Protein AF-A0A117MD04-F1 (afdb_monomer)

Solvent-accessible surface area (backbone atoms only — not comparable to full-atom values): 20978 Å² total; per-residue (Å²): 139,82,87,79,84,82,81,80,81,77,78,75,79,76,69,37,74,54,78,88,66,48,45,46,31,35,36,87,42,51,59,38,27,29,74,58,96,89,37,59,38,35,52,52,47,54,48,49,37,50,14,32,47,70,74,74,40,83,71,62,50,84,67,50,41,77,36,61,62,70,59,36,51,55,44,19,67,70,40,84,28,20,30,29,39,78,36,74,80,43,86,90,47,52,89,59,33,42,76,25,55,69,74,47,53,47,40,33,22,32,37,30,52,50,92,69,69,71,78,58,89,49,56,75,48,51,71,76,39,49,26,26,29,36,58,93,35,73,49,38,56,48,42,46,73,60,67,40,56,72,92,56,44,47,75,40,82,50,61,68,60,48,53,51,28,47,74,72,61,77,26,56,31,38,40,42,45,49,69,35,53,52,53,51,38,44,75,73,69,46,68,63,86,52,43,40,78,51,40,79,77,46,76,48,45,23,22,38,37,27,12,71,49,38,35,69,69,49,42,49,48,43,26,51,21,42,56,53,33,60,44,64,45,94,58,45,44,18,58,46,55,49,47,46,62,74,72,43,80,76,37,61,35,94,72,60,69,54,68,67,59,34,52,51,52,33,53,50,53,45,52,42,20,43,70,40,27,76,60,42,39,54,49,27,41,67,37,41,74,91,35,14,39,89,93,45,59,63,44,33,34,36,30,27,35,86,77,36,28,27,63,21,17,20,80,49,41,91,51,42,74,38,73,44,63,88,19,20,33,78,89,67,48,41,47,57,49,52,46,48,54,42,26,75,73,65,36,46,53,75,46,67,48,58,44,69,37,75,80,52,64,46,49,24,39,30,38,30,42,39,38,50,40,59,24,57,82,72,47,56,33,36,34,29,21,33,29,48,34,59,79,131

Secondary structure (DSSP, 8-state):
-PPPP------PPPPB--GGG-EEEE-SBTTTBEEETTEEESHHHHHHHHHHHHHT----GGG-EE--HHHHHHHHHHSTTEEEEEEE--GGGGGG-EEE----EEEEEEEEEGGG----SSHHHHTTS-EEEETT-HHHHHHHHTT--GGGEEEES-HHHHHHHHHHTS-SEEEEEHHHHHHHHHHTT--GGGEEEEEEEEEEEEEEEE-TTB-HHHHHHHHHHHHHHTS--TTS--HHHHHHHHHSPPBPPSS---HHHHHHHHHHHHHHHHHHHHHHHHHHHHT-TTTEETTEEEEEEEEEETTSBEEEESS-GGGTT-B-TT---TTS--HHHHHHHHHHHHSEEEEEEEEE-TTTSSEEEEEEEEEEEE-TTS-EEEEEEEEEPPP-

pLDDT: mean 92.99, std 9.81, range [37.03, 98.81]

Foldseek 3Di:
DDDDDDDPPPPDDAFAEDLVLAQAEEEPFPQQWHDDPQFIHHLVVLLLQLLQVLVVHGDDRNRYHYDQPVVLLVCQQPPARYKYWQDWDDPVCPVSFDWADQSFKWWFFKKFFVVVVQADPALVSVLVWAEEEEPPDPQVVLSVVSVNDPVSYDYDNDVLVVLVCRVVVVTGIYGGIPQRSLLSCVVVVHDSVRMDGNDTSDMTTIIITHHPSHDPVVSVSSNVSSVQQCDQDPQGEGVSQLSLVVRDDADFDPDKDDPVVFVVLLVVLLVVQQVPVVVSQVVLLVLDPPQADPVCNQKHKWKAFLQQQTCHHSNCRVSHRDRLQNHAHSVSHSQSNVQSVCCVPPQKDKTWHWDQRPVGRHIFIKMKIWGWHQGNVRTIMIMIIIMGHHDD

Organism: NCBI:txid301375

Structure (mmCIF, N/CA/C/O backbone):
data_AF-A0A117MD04-F1
#
_entry.id   AF-A0A117MD04-F1
#
loop_
_atom_site.group_PDB
_atom_site.id
_atom_site.type_symbol
_atom_site.label_atom_id
_atom_site.label_alt_id
_atom_site.label_comp_id
_atom_site.label_asym_id
_atom_site.label_entity_id
_atom_site.label_seq_id
_atom_site.pdbx_PDB_ins_code
_atom_site.Cartn_x
_atom_site.Cartn_y
_atom_site.Cartn_z
_atom_site.occupancy
_atom_site.B_iso_or_equiv
_atom_site.auth_seq_id
_atom_site.auth_comp_id
_atom_site.auth_asym_id
_atom_site.auth_atom_id
_atom_site.pdbx_PDB_model_num
ATOM 1 N N . MET A 1 1 ? 56.020 34.766 -25.083 1.00 39.53 1 MET A N 1
ATOM 2 C CA . MET A 1 1 ? 55.124 33.599 -24.966 1.00 39.53 1 MET A CA 1
ATOM 3 C C . MET A 1 1 ? 54.124 33.908 -23.870 1.00 39.53 1 MET A C 1
ATOM 5 O O . MET A 1 1 ? 54.525 33.961 -22.718 1.00 39.53 1 MET A O 1
ATOM 9 N N . ALA A 1 2 ? 52.882 34.225 -24.233 1.00 37.03 2 ALA A N 1
ATOM 10 C CA . ALA A 1 2 ? 51.790 34.418 -23.285 1.00 37.03 2 ALA A CA 1
ATOM 11 C C . ALA A 1 2 ? 50.909 33.166 -23.353 1.00 37.03 2 ALA A C 1
ATOM 13 O O . ALA A 1 2 ? 50.381 32.857 -24.421 1.00 37.03 2 ALA A O 1
ATOM 14 N N . LEU A 1 3 ? 50.822 32.420 -22.250 1.00 41.12 3 LEU A N 1
ATOM 15 C CA . LEU A 1 3 ? 49.838 31.354 -22.090 1.00 41.12 3 LEU A CA 1
ATOM 16 C C . LEU A 1 3 ? 48.478 32.013 -21.840 1.00 41.12 3 LEU A C 1
ATOM 18 O O . LEU A 1 3 ? 48.310 32.724 -20.851 1.00 41.12 3 LEU A O 1
ATOM 22 N N . GLY A 1 4 ? 47.530 31.791 -22.748 1.00 40.47 4 GLY A N 1
ATOM 23 C CA . GLY A 1 4 ? 46.125 32.116 -22.535 1.00 40.47 4 GLY A CA 1
ATOM 24 C C . GLY A 1 4 ? 45.483 31.063 -21.636 1.00 40.47 4 GLY A C 1
ATOM 25 O O . GLY A 1 4 ? 45.575 29.871 -21.920 1.00 40.47 4 GLY A O 1
ATOM 26 N N . ALA A 1 5 ? 44.853 31.507 -20.552 1.00 47.19 5 ALA A N 1
ATOM 27 C CA . ALA A 1 5 ? 43.984 30.674 -19.736 1.00 47.19 5 ALA A CA 1
ATOM 28 C C . ALA A 1 5 ? 42.676 30.424 -20.502 1.00 47.19 5 ALA A C 1
ATOM 30 O O . ALA A 1 5 ? 41.992 31.371 -20.892 1.00 47.19 5 ALA A O 1
ATOM 31 N N . VAL A 1 6 ? 42.340 29.154 -20.724 1.00 44.38 6 VAL A N 1
ATOM 32 C CA . VAL A 1 6 ? 41.014 28.743 -21.191 1.00 44.38 6 VAL A CA 1
ATOM 33 C C . VAL A 1 6 ? 40.126 28.663 -19.953 1.00 44.38 6 VAL A C 1
ATOM 35 O O . VAL A 1 6 ? 40.317 27.792 -19.110 1.00 44.38 6 VAL A O 1
ATOM 38 N N . LEU A 1 7 ? 39.198 29.607 -19.812 1.00 46.31 7 LEU A N 1
ATOM 39 C CA . LEU A 1 7 ? 38.115 29.517 -18.836 1.00 46.31 7 LEU A CA 1
ATOM 40 C C . LEU A 1 7 ? 37.085 28.521 -19.377 1.00 46.31 7 LEU A C 1
ATOM 42 O O . LEU A 1 7 ? 36.442 28.787 -20.393 1.00 46.31 7 LEU A O 1
ATOM 46 N N . SER A 1 8 ? 36.939 27.370 -18.724 1.00 44.53 8 SER A N 1
ATOM 47 C CA . SER A 1 8 ? 35.800 26.479 -18.932 1.00 44.53 8 SER A CA 1
ATOM 48 C C . SER A 1 8 ? 34.572 27.100 -18.264 1.00 44.53 8 SER A C 1
ATOM 50 O O . SER A 1 8 ? 34.441 27.067 -17.043 1.00 44.53 8 SER A O 1
ATOM 52 N N . ASN A 1 9 ? 33.684 27.697 -19.060 1.00 40.22 9 ASN A N 1
ATOM 53 C CA . ASN A 1 9 ? 32.343 28.057 -18.605 1.00 40.22 9 ASN A CA 1
ATOM 54 C C . ASN A 1 9 ? 31.525 26.768 -18.472 1.00 40.22 9 ASN A C 1
ATOM 56 O O . ASN A 1 9 ? 30.956 26.293 -19.453 1.00 40.22 9 ASN A O 1
ATOM 60 N N . SER A 1 10 ? 31.465 26.202 -17.269 1.00 49.41 10 SER A N 1
ATOM 61 C CA . SER A 1 10 ? 30.390 25.277 -16.919 1.00 49.41 10 SER A CA 1
ATOM 62 C C . SER A 1 10 ? 29.112 26.103 -16.800 1.00 49.41 10 SER A C 1
ATOM 64 O O . SER A 1 10 ? 28.966 26.891 -15.867 1.00 49.41 10 SER A O 1
ATOM 66 N N . VAL A 1 11 ? 28.218 25.989 -17.780 1.00 50.25 11 VAL A N 1
ATOM 67 C CA . VAL A 1 11 ? 26.870 26.553 -17.673 1.00 50.25 11 VAL A CA 1
ATOM 68 C C . VAL A 1 11 ? 26.143 25.709 -16.632 1.00 50.25 11 VAL A C 1
ATOM 70 O O . VAL A 1 11 ? 25.813 24.559 -16.901 1.00 50.25 11 VAL A O 1
ATOM 73 N N . ALA A 1 12 ? 25.957 26.245 -15.426 1.00 60.66 12 ALA A N 1
ATOM 74 C CA . ALA A 1 12 ? 25.042 25.646 -14.465 1.00 60.66 12 ALA A CA 1
ATOM 75 C C . ALA A 1 12 ? 23.639 25.673 -15.089 1.00 60.66 12 ALA A C 1
ATOM 77 O O . ALA A 1 12 ? 23.184 26.734 -15.528 1.00 60.66 12 ALA A O 1
ATOM 78 N N . LEU A 1 13 ? 22.995 24.509 -15.193 1.00 66.69 13 LEU A N 1
ATOM 79 C CA . LEU A 1 13 ? 21.603 24.423 -15.627 1.00 66.69 13 LEU A CA 1
ATOM 80 C C . LEU A 1 13 ? 20.732 25.221 -14.645 1.00 66.69 13 LEU A C 1
ATOM 82 O O . LEU A 1 13 ? 21.000 25.238 -13.443 1.00 66.69 13 LEU A O 1
ATOM 86 N N . ALA A 1 14 ? 19.735 25.935 -15.170 1.00 76.50 14 ALA A N 1
ATOM 87 C CA . ALA A 1 14 ? 18.809 26.700 -14.342 1.00 76.50 14 ALA A CA 1
ATOM 88 C C . ALA A 1 14 ? 17.944 25.747 -13.504 1.00 76.50 14 ALA A C 1
ATOM 90 O O . ALA A 1 14 ? 17.507 24.713 -14.002 1.00 76.50 14 ALA A O 1
ATOM 91 N N . GLU A 1 15 ? 17.697 26.099 -12.247 1.00 85.69 15 GLU A N 1
ATOM 92 C CA . GLU A 1 15 ? 16.832 25.327 -11.353 1.00 85.69 15 GLU A CA 1
ATOM 93 C C . GLU A 1 15 ? 15.385 25.304 -11.878 1.00 85.69 15 GLU A C 1
ATOM 95 O O . GLU A 1 15 ? 14.853 26.348 -12.265 1.00 85.69 15 GLU A O 1
ATOM 100 N N . VAL A 1 16 ? 14.751 24.125 -11.886 1.00 86.62 16 VAL A N 1
ATOM 101 C CA . VAL A 1 16 ? 13.341 23.959 -12.282 1.00 86.62 16 VAL A CA 1
ATOM 102 C C . VAL A 1 16 ? 12.454 24.062 -11.046 1.00 86.62 16 VAL A C 1
ATOM 104 O O . VAL A 1 16 ? 12.604 23.297 -10.091 1.00 86.62 16 VAL A O 1
ATOM 107 N N . ALA A 1 17 ? 11.538 25.030 -11.052 1.00 87.31 17 ALA A N 1
ATOM 108 C CA . ALA A 1 17 ? 10.723 25.385 -9.889 1.00 87.31 17 ALA A CA 1
ATOM 109 C C . ALA A 1 17 ? 9.204 25.326 -10.132 1.00 87.31 17 ALA A C 1
ATOM 111 O O . ALA A 1 17 ? 8.450 25.495 -9.176 1.00 87.31 17 ALA A O 1
ATOM 112 N N . SER A 1 18 ? 8.754 25.067 -11.365 1.00 90.50 18 SER A N 1
ATOM 113 C CA . SER A 1 18 ? 7.339 24.874 -11.707 1.00 90.50 18 SER A CA 1
ATOM 114 C C . SER A 1 18 ? 7.069 23.425 -12.102 1.00 90.50 18 SER A C 1
ATOM 116 O O . SER A 1 18 ? 7.914 22.798 -12.738 1.00 90.50 18 SER A O 1
ATOM 118 N N . ALA A 1 19 ? 5.887 22.908 -11.758 1.00 88.94 19 ALA A N 1
ATOM 119 C CA . ALA A 1 19 ? 5.449 21.584 -12.196 1.00 88.94 19 ALA A CA 1
ATOM 120 C C . ALA A 1 19 ? 5.142 21.536 -13.707 1.00 88.94 19 ALA A C 1
ATOM 122 O O . ALA A 1 19 ? 5.317 20.492 -14.321 1.00 88.94 19 ALA A O 1
ATOM 123 N N . GLU A 1 20 ? 4.754 22.664 -14.315 1.00 91.19 20 GLU A N 1
ATOM 124 C CA . GLU A 1 20 ? 4.487 22.777 -15.765 1.00 91.19 20 GLU A CA 1
ATOM 125 C C . GLU A 1 20 ? 5.742 22.582 -16.630 1.00 91.19 20 GLU A C 1
ATOM 127 O O . GLU A 1 20 ? 5.639 22.263 -17.810 1.00 91.19 20 GLU A O 1
ATOM 132 N N . ASP A 1 21 ? 6.927 22.785 -16.049 1.00 93.06 21 ASP A N 1
ATOM 133 C CA . ASP A 1 21 ? 8.211 22.618 -16.734 1.00 93.06 21 ASP A CA 1
ATOM 134 C C . ASP A 1 21 ? 8.753 21.180 -16.610 1.00 93.06 21 ASP A C 1
ATOM 136 O O . ASP A 1 21 ? 9.872 20.902 -17.055 1.00 93.06 21 ASP A O 1
ATOM 140 N N . LEU A 1 22 ? 8.007 20.277 -15.960 1.00 97.31 22 LEU A N 1
ATOM 141 C CA . LEU A 1 22 ? 8.431 18.898 -15.749 1.00 97.31 22 LEU A CA 1
ATOM 142 C C . LEU A 1 22 ? 8.068 18.003 -16.933 1.00 97.31 22 LEU A C 1
ATOM 144 O O . LEU A 1 22 ? 6.992 18.105 -17.516 1.00 97.31 22 LEU A O 1
ATOM 148 N N . VAL A 1 23 ? 8.963 17.067 -17.240 1.00 97.94 23 VAL A N 1
ATOM 149 C CA . VAL A 1 23 ? 8.721 15.990 -18.204 1.00 97.94 23 VAL A CA 1
ATOM 150 C C . VAL A 1 23 ? 8.653 14.674 -17.443 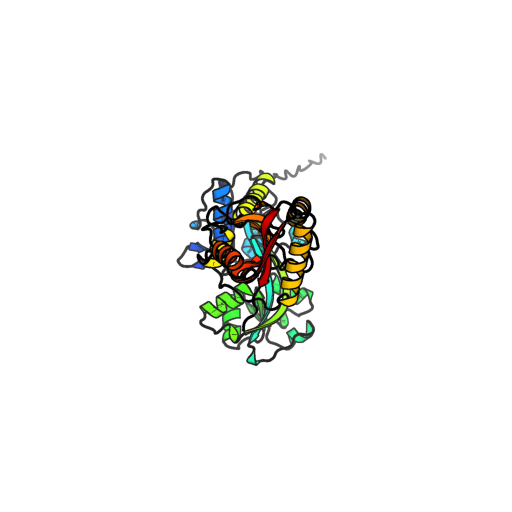1.00 97.94 23 VAL A C 1
ATOM 152 O O . VAL A 1 23 ? 9.654 14.228 -16.878 1.00 97.94 23 VAL A O 1
ATOM 155 N N . PHE A 1 24 ? 7.476 14.056 -17.438 1.00 98.44 24 PHE A N 1
ATOM 156 C CA . PHE A 1 24 ? 7.241 12.776 -16.777 1.00 98.44 24 PHE A CA 1
ATOM 157 C C . PHE A 1 24 ? 7.578 11.616 -17.712 1.00 98.44 24 PHE A C 1
ATOM 159 O O . PHE A 1 24 ? 7.116 11.566 -18.853 1.00 98.44 24 PHE A O 1
ATOM 166 N N . ILE A 1 25 ? 8.390 10.691 -17.214 1.00 98.19 25 ILE A N 1
ATOM 167 C CA . ILE A 1 25 ? 8.873 9.517 -17.932 1.00 98.19 25 ILE A CA 1
ATOM 168 C C . ILE A 1 25 ? 8.571 8.280 -17.090 1.00 98.19 25 ILE A C 1
ATOM 170 O O . ILE A 1 25 ? 8.765 8.285 -15.874 1.00 98.19 25 ILE A O 1
ATOM 174 N N . THR A 1 26 ? 8.122 7.216 -17.738 1.00 96.38 26 THR A N 1
ATOM 175 C CA . THR A 1 26 ? 7.925 5.906 -17.117 1.00 96.38 26 THR A CA 1
ATOM 176 C C . THR A 1 26 ? 8.155 4.793 -18.133 1.00 96.38 26 THR A C 1
ATOM 178 O O . THR A 1 26 ? 8.515 5.061 -19.280 1.00 96.38 26 THR A O 1
ATOM 181 N N . GLU A 1 27 ? 7.959 3.557 -17.706 1.00 92.88 27 GLU A N 1
ATOM 182 C CA . GLU A 1 27 ? 8.127 2.348 -18.503 1.00 92.88 27 GLU A CA 1
ATOM 183 C C . GLU A 1 27 ? 6.838 1.515 -18.518 1.00 92.88 27 GLU A C 1
ATOM 185 O O . GLU A 1 27 ? 5.883 1.803 -17.784 1.00 92.88 27 GLU A O 1
ATOM 190 N N . GLN A 1 28 ? 6.820 0.473 -19.350 1.00 92.81 28 GLN A N 1
ATOM 191 C CA . GLN A 1 28 ? 5.745 -0.511 -19.384 1.00 92.81 28 GLN A CA 1
ATOM 192 C C . GLN A 1 28 ? 5.847 -1.446 -18.164 1.00 92.81 28 GLN A C 1
ATOM 194 O O . GLN A 1 28 ? 6.482 -2.492 -18.206 1.00 92.81 28 GLN A O 1
ATOM 199 N N . PHE A 1 29 ? 5.183 -1.065 -17.074 1.00 94.06 29 PHE A N 1
ATOM 200 C CA . PHE A 1 29 ? 5.216 -1.746 -15.780 1.00 94.06 29 PHE A CA 1
ATOM 201 C C . PHE A 1 29 ? 3.814 -1.849 -15.145 1.00 94.06 29 PHE A C 1
ATOM 203 O O . PHE A 1 29 ? 3.504 -1.183 -14.148 1.00 94.06 29 PHE A O 1
ATOM 210 N N . PRO A 1 30 ? 2.903 -2.650 -15.730 1.00 95.00 30 PRO A N 1
ATOM 211 C CA . PRO A 1 30 ? 1.568 -2.845 -15.173 1.00 95.00 30 PRO A CA 1
ATOM 212 C C . PRO A 1 30 ? 1.627 -3.558 -13.809 1.00 95.00 30 PRO A C 1
ATOM 214 O O . PRO A 1 30 ? 2.501 -4.397 -13.609 1.00 95.00 30 PRO A O 1
ATOM 217 N N . PRO A 1 31 ? 0.719 -3.265 -12.861 1.00 95.62 31 PRO A N 1
ATOM 218 C CA . PRO A 1 31 ? -0.364 -2.277 -12.924 1.00 95.62 31 PRO A CA 1
ATOM 219 C C . PRO A 1 31 ? 0.055 -0.865 -12.454 1.00 95.62 31 PRO A C 1
ATOM 221 O O . PRO A 1 31 ? -0.795 0.005 -12.251 1.00 95.62 31 PRO A O 1
ATOM 224 N N . PHE A 1 32 ? 1.350 -0.603 -12.259 1.00 96.44 32 PHE A N 1
ATOM 225 C CA . PHE A 1 32 ? 1.845 0.670 -11.724 1.00 96.44 32 PHE A CA 1
ATOM 226 C C . PHE A 1 32 ? 1.838 1.790 -12.768 1.00 96.44 32 PHE A C 1
ATOM 228 O O . PHE A 1 32 ? 1.370 2.896 -12.494 1.00 96.44 32 PHE A O 1
ATOM 235 N N . SER A 1 33 ? 2.327 1.496 -13.967 1.00 96.62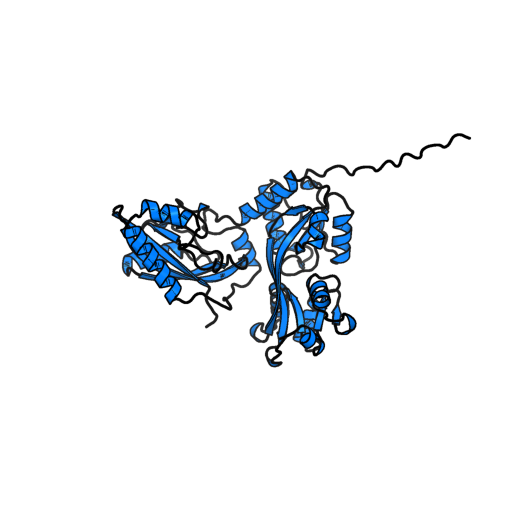 33 SER A N 1
ATOM 236 C CA . SER A 1 33 ? 2.397 2.424 -15.095 1.00 96.62 33 SER A CA 1
ATOM 237 C C . SER A 1 33 ? 2.386 1.638 -16.398 1.00 96.62 33 SER A C 1
ATOM 239 O O . SER A 1 33 ? 3.240 0.794 -16.616 1.00 96.62 33 SER A O 1
ATOM 241 N N . PHE A 1 34 ? 1.406 1.866 -17.261 1.00 95.19 34 PHE A N 1
ATOM 242 C CA . PHE A 1 34 ? 1.290 1.148 -18.527 1.00 95.19 34 PHE A CA 1
ATOM 243 C C . PHE A 1 34 ? 0.466 1.945 -19.531 1.00 95.19 34 PHE A C 1
ATOM 245 O O . PHE A 1 34 ? -0.372 2.767 -19.153 1.00 95.19 34 PHE A O 1
ATOM 252 N N . GLU A 1 35 ? 0.685 1.693 -20.819 1.00 93.62 35 GLU A N 1
ATOM 253 C CA . GLU A 1 35 ? -0.211 2.189 -21.859 1.00 93.62 35 GLU A CA 1
ATOM 254 C C . GLU A 1 35 ? -1.321 1.171 -22.130 1.00 93.62 35 GLU A C 1
ATOM 256 O O . GLU A 1 35 ? -1.069 -0.002 -22.401 1.00 93.62 35 GLU A O 1
ATOM 261 N N . GLU A 1 36 ? -2.566 1.634 -22.127 1.00 88.00 36 GLU A N 1
ATOM 262 C CA . GLU A 1 36 ? -3.666 0.892 -22.732 1.00 88.00 36 GLU A CA 1
ATOM 263 C C . GLU A 1 36 ? -4.622 1.873 -23.418 1.00 88.00 36 GLU A C 1
ATOM 265 O O . GLU A 1 36 ? -4.924 2.956 -22.917 1.00 88.00 36 GLU A O 1
ATOM 270 N N . GLY A 1 37 ? -5.066 1.521 -24.628 1.00 85.38 37 GLY A N 1
ATOM 271 C CA . GLY A 1 37 ? -5.950 2.380 -25.417 1.00 85.38 37 GLY A CA 1
ATOM 272 C C . GLY A 1 37 ? -5.322 3.709 -25.860 1.00 85.38 37 GLY A C 1
ATOM 273 O O . GLY A 1 37 ? -6.065 4.647 -26.152 1.00 85.38 37 GLY A O 1
ATOM 274 N N . GLY A 1 38 ? -3.987 3.801 -25.931 1.00 86.50 38 GLY A N 1
ATOM 275 C CA . GLY A 1 38 ? -3.269 5.019 -26.317 1.00 86.50 38 GLY A CA 1
ATOM 276 C C . GLY A 1 38 ? -3.111 6.048 -25.196 1.00 86.50 38 GLY A C 1
ATOM 277 O O . GLY A 1 38 ? -2.802 7.204 -25.485 1.00 86.50 38 GLY A O 1
ATOM 278 N N . MET A 1 39 ? -3.360 5.669 -23.938 1.00 92.25 39 MET A N 1
ATOM 279 C CA . MET A 1 39 ? -3.194 6.543 -22.780 1.00 92.25 39 MET A CA 1
ATOM 280 C C . MET A 1 39 ? -2.433 5.830 -21.664 1.00 92.25 39 MET A C 1
ATOM 282 O O . MET A 1 39 ? -2.707 4.672 -21.351 1.00 92.25 39 MET A O 1
ATOM 286 N N . VAL A 1 40 ? -1.485 6.548 -21.061 1.00 96.19 40 VAL A N 1
ATOM 287 C CA . VAL A 1 40 ? -0.720 6.062 -19.911 1.00 96.19 40 VAL A CA 1
ATOM 288 C C . VAL A 1 40 ? -1.597 6.121 -18.658 1.00 96.19 40 VAL A C 1
ATOM 290 O O . VAL A 1 40 ? -2.220 7.145 -18.364 1.00 96.19 40 VAL A O 1
ATOM 293 N N . GLN A 1 41 ? -1.668 5.010 -17.933 1.00 95.94 41 GLN A N 1
ATOM 294 C CA . GLN A 1 41 ? -2.471 4.828 -16.724 1.00 95.94 41 GLN A CA 1
ATOM 295 C C . GLN A 1 41 ? -1.779 3.875 -15.737 1.00 95.94 41 GLN A C 1
ATOM 297 O O . GLN A 1 41 ? -0.701 3.358 -16.022 1.00 95.94 41 GLN A O 1
ATOM 302 N N . GLY A 1 42 ? -2.387 3.676 -14.568 1.00 97.19 42 GLY A N 1
ATOM 303 C CA . GLY A 1 42 ? -1.882 2.806 -13.506 1.00 97.19 42 GLY A CA 1
ATOM 304 C C . GLY A 1 42 ? -1.757 3.532 -12.171 1.00 97.19 42 GLY A C 1
ATOM 305 O O . GLY A 1 42 ? -1.947 4.747 -12.083 1.00 97.19 42 GLY A O 1
ATOM 306 N N . ILE A 1 43 ? -1.418 2.779 -11.127 1.00 97.62 43 ILE A N 1
ATOM 307 C CA . ILE A 1 43 ? -1.371 3.260 -9.736 1.00 97.62 43 ILE A CA 1
ATOM 308 C C . ILE A 1 43 ? -0.462 4.488 -9.586 1.00 97.62 43 ILE A C 1
ATOM 310 O O . ILE A 1 43 ? -0.858 5.490 -8.989 1.00 97.62 43 ILE A O 1
ATOM 314 N N . SER A 1 44 ? 0.744 4.438 -10.155 1.00 98.00 44 SER A N 1
ATOM 315 C CA . SER A 1 44 ? 1.701 5.545 -10.097 1.00 98.00 44 SER A CA 1
ATOM 316 C C . SER A 1 44 ? 1.211 6.758 -10.888 1.00 98.00 44 SER A C 1
ATOM 318 O O . SER A 1 44 ? 1.459 7.891 -10.503 1.00 98.00 44 SER A O 1
ATOM 320 N N . VAL A 1 45 ? 0.477 6.559 -11.982 1.00 98.25 45 VAL A N 1
ATOM 321 C CA . VAL A 1 45 ? -0.052 7.670 -12.792 1.00 98.25 45 VAL A CA 1
ATOM 322 C C . VAL A 1 45 ? -1.193 8.376 -12.063 1.00 98.25 45 V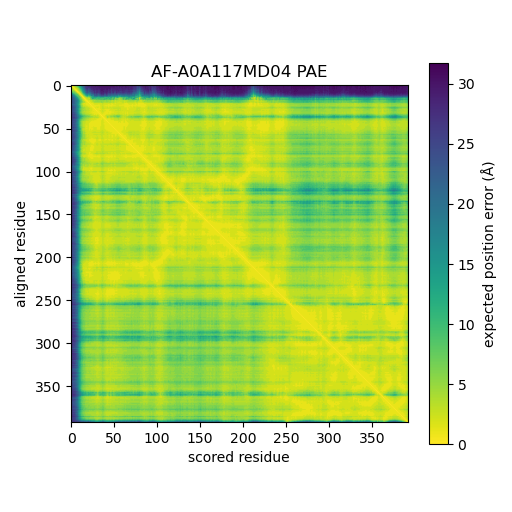AL A C 1
ATOM 324 O O . VAL A 1 45 ? -1.247 9.605 -12.026 1.00 98.25 45 VAL A O 1
ATOM 327 N N . ASP A 1 46 ? -2.084 7.609 -11.442 1.00 98.31 46 ASP A N 1
ATOM 328 C CA . ASP A 1 46 ? -3.224 8.155 -10.711 1.00 98.31 46 ASP A CA 1
ATOM 329 C C . ASP A 1 46 ? -2.765 8.890 -9.441 1.00 98.31 46 ASP A C 1
ATOM 331 O O . ASP A 1 46 ? -3.267 9.970 -9.128 1.00 98.31 46 ASP A O 1
ATOM 335 N N . LEU A 1 47 ? -1.752 8.373 -8.736 1.00 98.25 47 LEU A N 1
ATOM 336 C CA . LEU A 1 47 ? -1.165 9.068 -7.585 1.00 98.25 47 LEU A CA 1
ATOM 337 C C . LEU A 1 47 ? -0.401 10.335 -7.983 1.00 98.25 47 LEU A C 1
ATOM 339 O O . LEU A 1 47 ? -0.421 11.316 -7.235 1.00 98.25 47 LEU A O 1
ATOM 343 N N . LEU A 1 48 ? 0.233 10.346 -9.159 1.00 98.38 48 LEU A N 1
ATOM 344 C CA . LEU A 1 48 ? 0.849 11.549 -9.715 1.00 98.38 48 LEU A CA 1
ATOM 345 C C . LEU A 1 48 ? -0.206 12.628 -9.967 1.00 98.38 48 LEU A C 1
ATOM 347 O O . LEU A 1 48 ? -0.001 13.786 -9.609 1.00 98.38 48 LEU A O 1
ATOM 351 N N . GLU A 1 49 ? -1.343 12.243 -10.547 1.00 98.12 49 GLU A N 1
ATOM 352 C CA . GLU A 1 49 ? -2.467 13.144 -10.795 1.00 98.12 49 GLU A CA 1
ATOM 353 C C . GLU A 1 49 ? -3.034 13.716 -9.489 1.00 98.12 49 GLU A C 1
ATOM 355 O O . GLU A 1 49 ? -3.247 14.924 -9.399 1.00 98.12 49 GLU A O 1
ATOM 360 N N . VAL A 1 50 ? -3.203 12.898 -8.442 1.00 97.69 50 VAL A N 1
ATOM 361 C CA . VAL A 1 50 ? -3.632 13.387 -7.118 1.00 97.69 50 VAL A CA 1
ATOM 362 C C . VAL A 1 50 ? -2.636 14.401 -6.546 1.00 97.69 50 VAL A C 1
ATOM 364 O O . VAL A 1 50 ? -3.046 15.471 -6.086 1.00 97.69 50 VAL A O 1
ATOM 367 N N . ALA A 1 51 ? -1.334 14.106 -6.600 1.00 98.00 51 ALA A N 1
ATOM 368 C CA . ALA A 1 51 ? -0.303 15.006 -6.088 1.00 98.00 51 ALA A CA 1
ATOM 369 C C . ALA A 1 51 ? -0.256 16.337 -6.863 1.00 98.00 51 ALA A C 1
ATOM 371 O O . ALA A 1 51 ? -0.192 17.403 -6.249 1.00 98.00 51 ALA A O 1
ATOM 372 N N . LEU A 1 52 ? -0.351 16.295 -8.195 1.00 97.81 52 LEU A N 1
ATOM 373 C CA . LEU A 1 52 ? -0.401 17.494 -9.036 1.00 97.81 52 LEU A CA 1
ATOM 374 C C . LEU A 1 52 ? -1.656 18.328 -8.762 1.00 97.81 52 LEU A C 1
ATOM 376 O O . LEU A 1 52 ? -1.544 19.538 -8.548 1.00 97.81 52 LEU A O 1
ATOM 380 N N . ASN A 1 53 ? -2.823 17.688 -8.665 1.00 97.31 53 ASN A N 1
ATOM 381 C CA . ASN A 1 53 ? -4.083 18.367 -8.367 1.00 97.31 53 ASN A CA 1
ATOM 382 C C . ASN A 1 53 ? -4.033 19.067 -7.002 1.00 97.31 53 ASN A C 1
ATOM 384 O O . ASN A 1 53 ? -4.494 20.202 -6.869 1.00 97.31 53 ASN A O 1
ATOM 388 N N . TRP A 1 54 ? -3.422 18.433 -5.994 1.00 96.50 54 TRP A N 1
ATOM 389 C CA . TRP A 1 54 ? -3.196 19.041 -4.678 1.00 96.50 54 TRP A CA 1
ATOM 390 C C . TRP A 1 54 ? -2.333 20.310 -4.760 1.00 96.50 54 TRP A C 1
ATOM 392 O O . TRP A 1 54 ? -2.578 21.288 -4.051 1.00 96.50 54 TRP A O 1
ATOM 402 N N . MET A 1 55 ? -1.360 20.325 -5.673 1.00 96.25 55 MET A N 1
ATOM 403 C CA . MET A 1 55 ? -0.504 21.479 -5.962 1.00 96.25 55 MET A CA 1
ATOM 404 C C . MET A 1 55 ? -1.174 22.526 -6.872 1.00 96.25 55 MET A C 1
ATOM 406 O O . MET A 1 55 ? -0.608 23.603 -7.071 1.00 96.25 55 MET A O 1
ATOM 410 N N . GLY A 1 56 ? -2.369 22.243 -7.401 1.00 96.69 56 GLY A N 1
ATOM 411 C CA . GLY A 1 56 ? -3.111 23.118 -8.308 1.00 96.69 56 GLY A CA 1
ATOM 412 C C . GLY A 1 56 ? -2.724 22.991 -9.785 1.00 96.69 56 GLY A C 1
ATOM 413 O O . GLY A 1 56 ? -2.934 23.945 -10.533 1.00 96.69 56 GLY A O 1
ATOM 414 N N . PHE A 1 57 ? -2.160 21.852 -10.194 1.00 96.38 57 PHE A N 1
ATOM 415 C CA . PHE A 1 57 ? -1.809 21.533 -11.580 1.00 96.38 57 PHE A CA 1
ATOM 416 C C . PHE A 1 57 ? -2.609 20.328 -12.077 1.00 96.38 57 PHE A C 1
ATOM 418 O O . PHE A 1 57 ? -2.810 19.379 -11.329 1.00 96.38 57 PHE A O 1
ATOM 425 N N . ASP A 1 58 ? -2.997 20.338 -13.350 1.00 94.94 58 ASP A N 1
ATOM 426 C CA . ASP A 1 58 ? -3.670 19.205 -13.988 1.00 94.94 58 ASP A CA 1
ATOM 427 C C . ASP A 1 58 ? -2.648 18.339 -14.747 1.00 94.94 58 ASP A C 1
ATOM 429 O O . ASP A 1 58 ? -1.796 18.860 -15.473 1.00 94.94 58 ASP A O 1
ATOM 433 N N . LEU A 1 59 ? -2.742 17.012 -14.623 1.00 95.31 59 LEU A N 1
ATOM 434 C CA . LEU A 1 59 ? -1.888 16.087 -15.370 1.00 95.31 59 LEU A CA 1
ATOM 435 C C . LEU A 1 59 ? -2.399 15.906 -16.807 1.00 95.31 59 LEU A C 1
ATOM 437 O O . LEU A 1 59 ? -3.501 15.407 -17.033 1.00 95.31 59 LEU A O 1
ATOM 441 N N . ASN A 1 60 ? -1.562 16.201 -17.805 1.00 94.31 60 ASN A N 1
ATOM 442 C CA . ASN A 1 60 ? -1.811 15.750 -19.173 1.00 94.31 60 ASN A CA 1
ATOM 443 C C . ASN A 1 60 ? -1.180 14.369 -19.399 1.00 94.31 60 ASN A C 1
ATOM 445 O O . ASN A 1 60 ? -0.022 14.260 -19.799 1.00 94.31 60 ASN A O 1
ATOM 449 N N . ARG A 1 61 ? -1.960 13.298 -19.202 1.00 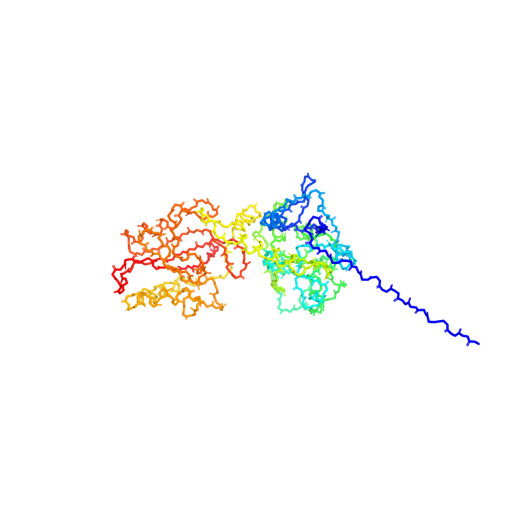95.00 61 ARG A N 1
ATOM 450 C CA . ARG A 1 61 ? -1.490 11.909 -19.391 1.00 95.00 61 ARG A CA 1
ATOM 451 C C . ARG A 1 61 ? -0.937 11.621 -20.794 1.00 95.00 61 ARG A C 1
ATOM 453 O O . ARG A 1 61 ? -0.135 10.710 -20.946 1.00 95.00 61 ARG A O 1
ATOM 460 N N . SER A 1 62 ? -1.327 12.400 -21.811 1.00 92.38 62 SER A N 1
ATOM 461 C CA . SER A 1 62 ? -0.833 12.234 -23.192 1.00 92.38 62 SER A CA 1
ATOM 462 C C . SER A 1 62 ? 0.599 12.745 -23.394 1.00 92.38 62 SER A C 1
ATOM 464 O O . SER A 1 62 ? 1.190 12.500 -24.442 1.00 92.38 62 SER A O 1
ATOM 466 N N . GLU A 1 63 ? 1.137 13.500 -22.433 1.00 93.62 63 GLU A N 1
ATOM 467 C CA . GLU A 1 63 ? 2.510 14.022 -22.458 1.00 93.62 63 GLU A CA 1
ATOM 468 C C . GLU A 1 63 ? 3.482 13.165 -21.638 1.00 93.62 63 GLU A C 1
ATOM 470 O O . GLU A 1 63 ? 4.690 13.399 -21.688 1.00 93.62 63 GLU A O 1
ATOM 475 N N . ILE A 1 64 ? 2.978 12.155 -20.918 1.00 97.50 64 ILE A N 1
ATOM 476 C CA . ILE A 1 64 ? 3.822 11.180 -20.227 1.00 97.50 64 ILE A CA 1
ATOM 477 C C . ILE A 1 64 ? 4.535 10.330 -21.275 1.00 97.50 64 ILE A C 1
ATOM 479 O O . ILE A 1 64 ? 3.909 9.760 -22.169 1.00 97.50 64 ILE A O 1
ATOM 483 N N . LEU A 1 65 ? 5.856 10.241 -21.156 1.00 97.00 65 LEU A N 1
ATOM 484 C CA . LEU A 1 65 ? 6.683 9.480 -22.080 1.00 97.00 65 LEU A CA 1
ATOM 485 C C . LEU A 1 65 ? 6.884 8.060 -21.551 1.00 97.00 65 LEU A C 1
ATOM 487 O O . LEU A 1 65 ? 7.481 7.877 -20.493 1.00 97.00 65 LEU A O 1
ATOM 491 N N . LEU A 1 66 ? 6.413 7.073 -22.312 1.00 94.94 66 LEU A N 1
ATOM 492 C CA . LEU A 1 66 ? 6.708 5.661 -22.086 1.00 94.94 66 LEU A CA 1
ATOM 493 C C . LEU A 1 66 ? 7.994 5.302 -22.841 1.00 94.94 66 LEU A C 1
ATOM 495 O O . LEU A 1 66 ? 8.026 5.399 -24.070 1.00 94.94 66 LEU A O 1
ATOM 499 N N . LEU A 1 67 ? 9.054 4.945 -22.121 1.00 93.12 67 LEU A N 1
ATOM 500 C CA . LEU A 1 67 ? 10.366 4.608 -22.681 1.00 93.12 67 LEU A CA 1
ATOM 501 C C . LEU A 1 67 ? 10.875 3.294 -22.072 1.00 93.12 67 LEU A C 1
ATOM 503 O O . LEU A 1 67 ? 10.520 2.994 -20.931 1.00 93.12 67 LEU A O 1
ATOM 507 N N . PRO A 1 68 ? 11.748 2.544 -22.773 1.00 89.56 68 PRO A N 1
ATOM 508 C CA . PRO A 1 68 ? 12.511 1.470 -22.144 1.00 89.56 68 PRO A CA 1
ATOM 509 C C . PRO A 1 68 ? 13.260 1.994 -20.915 1.00 89.56 68 PRO A C 1
ATOM 511 O O . PRO A 1 68 ? 13.797 3.110 -20.944 1.00 89.56 68 PRO A O 1
ATOM 514 N N . TRP A 1 69 ? 13.326 1.190 -19.853 1.00 87.81 69 TRP A N 1
ATOM 515 C CA . TRP A 1 69 ? 13.856 1.600 -18.550 1.00 87.81 69 TRP A CA 1
ATOM 516 C C . TRP A 1 69 ? 15.208 2.319 -18.630 1.00 87.81 69 TRP A C 1
ATOM 518 O O . TRP A 1 69 ? 15.357 3.441 -18.135 1.00 87.81 69 TRP A O 1
ATOM 528 N N . GLY A 1 70 ? 16.187 1.715 -19.313 1.00 86.88 70 GLY A N 1
ATOM 529 C CA . GLY A 1 70 ? 17.532 2.276 -19.455 1.00 86.88 70 GLY A CA 1
ATOM 530 C C . GLY A 1 70 ? 17.555 3.642 -20.154 1.00 86.88 70 GLY A C 1
ATOM 531 O O . GLY A 1 70 ? 18.299 4.537 -19.746 1.00 86.88 70 GLY A O 1
ATOM 532 N N . GLU A 1 71 ? 16.701 3.853 -21.164 1.00 92.12 71 GLU A N 1
ATOM 533 C CA . GLU A 1 71 ? 16.565 5.154 -21.833 1.00 92.12 71 GLU A CA 1
ATOM 534 C C . GLU A 1 71 ? 15.952 6.194 -20.889 1.00 92.12 71 GLU A C 1
ATOM 536 O O . GLU A 1 71 ? 16.474 7.310 -20.773 1.00 92.12 71 GLU A O 1
ATOM 541 N N . GLY A 1 72 ? 14.878 5.825 -20.183 1.00 94.38 72 GLY A N 1
ATOM 542 C CA . GLY A 1 72 ? 14.219 6.694 -19.212 1.00 94.38 72 GLY A CA 1
ATOM 543 C C . GLY A 1 72 ? 15.153 7.113 -18.076 1.00 94.38 72 GLY A C 1
ATOM 544 O O . GLY A 1 72 ? 15.234 8.299 -17.748 1.00 94.38 72 GLY A O 1
ATOM 545 N N . TYR A 1 73 ? 15.928 6.168 -17.544 1.00 92.94 73 TYR A N 1
ATOM 546 C CA . TYR A 1 73 ? 16.938 6.396 -16.513 1.00 92.94 73 TYR A CA 1
ATOM 547 C C . TYR A 1 73 ? 18.028 7.372 -16.964 1.00 92.94 73 TYR A C 1
ATOM 549 O O . TYR A 1 73 ? 18.279 8.387 -16.308 1.00 92.94 73 TYR A O 1
ATOM 557 N N . GLU A 1 74 ? 18.646 7.123 -18.119 1.00 94.50 74 GLU A N 1
ATOM 558 C CA . GLU A 1 74 ? 19.698 7.989 -18.657 1.00 94.50 74 GLU A CA 1
ATOM 559 C C . GLU A 1 74 ? 19.193 9.402 -18.954 1.00 94.50 74 GLU A C 1
ATOM 561 O O . GLU A 1 74 ? 19.894 10.395 -18.712 1.00 94.50 74 GLU A O 1
ATOM 566 N N . ARG A 1 75 ? 17.962 9.505 -19.457 1.00 96.88 75 ARG A N 1
ATOM 567 C CA . ARG A 1 75 ? 17.313 10.784 -19.714 1.00 96.88 75 ARG A CA 1
ATOM 568 C C . ARG A 1 75 ? 17.045 11.540 -18.416 1.00 96.88 75 ARG A C 1
ATOM 570 O O . ARG A 1 75 ? 17.376 12.723 -18.341 1.00 96.88 75 ARG A O 1
ATOM 577 N N . ALA A 1 76 ? 16.552 10.852 -17.388 1.00 96.81 76 ALA A N 1
ATOM 578 C CA . ALA A 1 76 ? 16.284 11.430 -16.076 1.00 96.81 76 ALA A CA 1
ATOM 579 C C . ALA A 1 76 ? 17.547 11.984 -15.388 1.00 96.81 76 ALA A C 1
ATOM 581 O O . ALA A 1 76 ? 17.513 13.017 -14.716 1.00 96.81 76 ALA A O 1
ATOM 582 N N . LEU A 1 77 ? 18.699 11.341 -15.604 1.00 95.62 77 LEU A N 1
ATOM 583 C CA . LEU A 1 77 ? 19.990 11.824 -15.108 1.00 95.62 77 LEU A CA 1
ATOM 584 C C . LEU A 1 77 ? 20.476 13.092 -15.825 1.00 95.62 77 LEU A C 1
ATOM 586 O O . LEU A 1 77 ? 21.071 13.978 -15.204 1.00 95.62 77 LEU A O 1
ATOM 590 N N . LYS A 1 78 ? 20.277 13.169 -17.145 1.00 95.94 78 LYS A N 1
ATOM 591 C CA . LYS A 1 78 ? 20.944 14.158 -18.010 1.00 95.94 78 LYS A CA 1
ATOM 592 C C . LYS A 1 78 ? 20.092 15.379 -18.327 1.00 95.94 78 LYS A C 1
ATOM 594 O O . LYS A 1 78 ? 20.633 16.481 -18.443 1.00 95.94 78 LYS A O 1
ATOM 599 N N . GLU A 1 79 ? 18.794 15.195 -18.522 1.00 96.62 79 GLU A N 1
ATOM 600 C CA . GLU A 1 79 ? 17.891 16.252 -18.962 1.00 96.62 79 GLU A CA 1
ATOM 601 C C . GLU A 1 79 ? 17.255 16.960 -17.767 1.00 96.62 79 GLU A C 1
ATOM 603 O O . GLU A 1 79 ? 16.695 16.347 -16.863 1.00 96.62 79 GLU A O 1
ATOM 608 N N . ASN A 1 80 ? 17.345 18.286 -17.758 1.00 95.12 80 ASN A N 1
ATOM 609 C CA . ASN A 1 80 ? 16.795 19.104 -16.686 1.00 95.12 80 ASN A CA 1
ATOM 610 C C . ASN A 1 80 ? 15.258 19.013 -16.644 1.00 95.12 80 ASN A C 1
ATOM 612 O O . ASN A 1 80 ? 14.628 18.979 -17.697 1.00 95.12 80 ASN A O 1
ATOM 616 N N . GLY A 1 81 ? 14.662 19.024 -15.449 1.00 95.69 81 GLY A N 1
ATOM 617 C CA . GLY A 1 81 ? 13.201 18.979 -15.278 1.00 95.69 81 GLY A CA 1
ATOM 618 C C . GLY A 1 81 ? 12.555 17.616 -15.548 1.00 95.69 81 GLY A C 1
ATOM 619 O O . GLY A 1 81 ? 11.336 17.509 -15.567 1.00 95.69 81 GLY A O 1
ATOM 620 N N . THR A 1 82 ? 13.337 16.562 -15.751 1.00 98.06 82 THR A N 1
ATOM 621 C CA . THR A 1 82 ? 12.795 15.213 -15.946 1.00 98.06 82 THR A CA 1
ATOM 622 C C . THR A 1 82 ? 12.460 14.531 -14.621 1.00 98.06 82 THR A C 1
ATOM 624 O O . THR A 1 82 ? 13.132 14.735 -13.602 1.00 98.06 82 THR A O 1
ATOM 627 N N . VAL A 1 83 ? 11.409 13.712 -14.648 1.00 98.50 83 VAL A N 1
ATOM 628 C CA . VAL A 1 83 ? 10.953 12.887 -13.527 1.00 98.50 83 VAL A CA 1
ATOM 629 C C . VAL A 1 83 ? 10.721 11.474 -14.042 1.00 98.50 83 VAL A C 1
ATOM 631 O O . VAL A 1 83 ? 9.789 11.251 -14.812 1.00 98.50 83 VAL A O 1
ATOM 634 N N . LEU A 1 84 ? 11.561 10.532 -13.620 1.00 98.19 84 LEU A N 1
ATOM 635 C CA . LEU A 1 84 ? 11.321 9.105 -13.823 1.00 98.19 84 LEU A CA 1
ATOM 636 C C . LEU A 1 84 ? 10.499 8.585 -12.650 1.00 98.19 84 LEU A C 1
ATOM 638 O O . LEU A 1 84 ? 10.792 8.928 -11.508 1.00 98.19 84 LEU A O 1
ATOM 642 N N . PHE A 1 85 ? 9.462 7.795 -12.893 1.00 97.56 85 PHE A N 1
ATOM 643 C CA . PHE A 1 85 ? 8.615 7.301 -11.808 1.00 97.56 85 PHE A CA 1
ATOM 644 C C . PHE A 1 85 ? 8.299 5.818 -11.921 1.00 97.56 85 PHE A C 1
ATOM 646 O O . PHE A 1 85 ? 8.615 5.193 -12.930 1.00 97.56 85 PHE A O 1
ATOM 653 N N . SER A 1 86 ? 7.728 5.273 -10.840 1.00 95.62 86 SER A N 1
ATOM 654 C CA . SER A 1 86 ? 7.735 3.835 -10.534 1.00 95.62 86 SER A CA 1
ATOM 655 C C . SER A 1 86 ? 9.161 3.309 -10.309 1.00 95.62 86 SER A C 1
ATOM 657 O O . SER A 1 86 ? 9.490 2.192 -10.671 1.00 95.62 86 SER A O 1
ATOM 659 N N . THR A 1 87 ? 10.038 4.123 -9.709 1.00 94.06 87 THR A N 1
ATOM 660 C CA . THR A 1 87 ? 11.460 3.791 -9.532 1.00 94.06 87 THR A CA 1
ATOM 661 C C . THR A 1 87 ? 11.764 3.294 -8.126 1.00 94.06 87 THR A C 1
ATOM 663 O O . THR A 1 87 ? 11.501 3.999 -7.151 1.00 94.06 87 THR A O 1
ATOM 666 N N . VAL A 1 88 ? 12.432 2.144 -8.014 1.00 91.44 88 VAL A N 1
ATOM 667 C CA . VAL A 1 88 ? 13.000 1.686 -6.739 1.00 91.44 88 VAL A CA 1
ATOM 668 C C . VAL A 1 88 ? 14.127 2.616 -6.280 1.00 91.44 88 VAL A C 1
ATOM 670 O O . VAL A 1 88 ? 15.120 2.831 -6.992 1.00 91.44 88 VAL A O 1
ATOM 673 N N . ARG A 1 89 ? 14.001 3.128 -5.050 1.00 91.06 89 ARG A N 1
ATOM 674 C CA . ARG A 1 89 ? 15.035 3.935 -4.389 1.00 91.06 89 ARG A CA 1
ATOM 675 C C . ARG A 1 89 ? 16.099 3.034 -3.768 1.00 91.06 89 ARG A C 1
ATOM 677 O O . ARG A 1 89 ? 15.841 2.301 -2.817 1.00 91.06 89 ARG A O 1
ATOM 684 N N . LEU A 1 90 ? 17.311 3.111 -4.309 1.00 86.81 90 LEU A N 1
ATOM 685 C CA . LEU A 1 90 ? 18.465 2.319 -3.885 1.00 86.81 90 LEU A CA 1
ATOM 686 C C . LEU A 1 90 ? 19.573 3.222 -3.348 1.00 86.81 90 LEU A C 1
ATOM 688 O O . LEU A 1 90 ? 19.737 4.348 -3.821 1.00 86.81 90 LEU A O 1
ATOM 692 N N . SER A 1 91 ? 20.380 2.697 -2.424 1.00 88.06 91 SER A N 1
ATOM 693 C CA . SER A 1 91 ? 21.530 3.407 -1.846 1.00 88.06 91 SER A CA 1
ATOM 694 C C . SER A 1 91 ? 22.485 3.941 -2.917 1.00 88.06 91 SER A C 1
ATOM 696 O O . SER A 1 91 ? 22.996 5.050 -2.800 1.00 88.06 91 SER A O 1
ATOM 698 N N . GLU A 1 92 ? 22.699 3.184 -3.993 1.00 84.12 92 GLU A N 1
ATOM 699 C CA . GLU A 1 92 ? 23.568 3.548 -5.115 1.00 84.12 92 GLU A CA 1
ATOM 700 C C . GLU A 1 92 ? 22.983 4.673 -5.987 1.00 84.12 92 GLU A C 1
ATOM 702 O O . GLU A 1 92 ? 23.726 5.362 -6.686 1.00 84.12 92 GLU A O 1
ATOM 707 N N . ARG A 1 93 ? 21.658 4.874 -5.950 1.00 89.31 93 ARG A N 1
ATOM 708 C CA . ARG A 1 93 ? 20.934 5.904 -6.716 1.00 89.31 93 ARG A CA 1
ATOM 709 C C . ARG A 1 93 ? 20.618 7.148 -5.886 1.00 89.31 93 ARG A C 1
ATOM 711 O O . ARG A 1 93 ? 20.178 8.144 -6.452 1.00 89.31 93 ARG A O 1
ATOM 718 N N . GLU A 1 94 ? 20.856 7.118 -4.577 1.00 93.56 94 GLU A N 1
ATOM 719 C CA . GLU A 1 94 ? 20.419 8.155 -3.636 1.00 93.56 94 GLU A CA 1
ATOM 720 C C . GLU A 1 94 ? 20.885 9.562 -4.038 1.00 93.56 94 GLU A C 1
ATOM 722 O O . GLU A 1 94 ? 20.091 10.496 -4.037 1.00 93.56 94 GLU A O 1
ATOM 727 N N . GLU A 1 95 ? 22.144 9.704 -4.462 1.00 95.50 95 GLU A N 1
ATOM 728 C CA . GLU A 1 95 ? 22.719 10.989 -4.892 1.00 95.50 95 GLU A CA 1
ATOM 729 C C . GLU A 1 95 ? 22.398 11.352 -6.354 1.00 95.50 95 GLU A C 1
ATOM 731 O O . GLU A 1 95 ? 22.665 12.472 -6.791 1.00 95.50 95 GLU A O 1
ATOM 736 N N . SER A 1 96 ? 21.841 10.411 -7.121 1.00 95.12 96 SER A N 1
ATOM 737 C CA . SER A 1 96 ? 21.552 10.588 -8.549 1.00 95.12 96 SER A CA 1
ATOM 738 C C . SER A 1 96 ? 20.242 11.333 -8.804 1.00 95.12 96 SER A C 1
ATOM 740 O O . SER A 1 96 ? 20.063 11.899 -9.882 1.00 95.12 96 SER A O 1
ATOM 742 N N . PHE A 1 97 ? 19.343 11.358 -7.818 1.00 97.88 97 PHE A N 1
ATOM 743 C CA . PHE A 1 97 ? 18.012 11.945 -7.932 1.00 97.88 97 PHE A CA 1
ATOM 744 C C . PHE A 1 97 ? 17.594 12.651 -6.647 1.00 97.88 97 PHE A C 1
ATOM 746 O O . PHE A 1 97 ? 18.160 12.452 -5.574 1.00 97.88 97 PHE A O 1
ATOM 753 N N . ARG A 1 98 ? 16.550 13.468 -6.753 1.00 98.06 98 ARG A N 1
ATOM 754 C CA . ARG A 1 98 ? 15.725 13.854 -5.605 1.00 98.06 98 ARG A CA 1
ATOM 755 C C . ARG A 1 98 ? 14.466 12.998 -5.614 1.00 98.06 98 ARG A C 1
ATOM 757 O O . ARG A 1 98 ? 13.967 12.664 -6.680 1.00 98.06 98 ARG A O 1
ATOM 764 N N . TRP A 1 99 ? 13.942 12.666 -4.444 1.00 98.38 99 TRP A N 1
ATOM 765 C CA . TRP A 1 99 ? 12.920 11.629 -4.313 1.00 98.38 99 TRP A CA 1
ATOM 766 C C . TRP A 1 99 ? 11.640 12.186 -3.696 1.00 98.38 99 TRP A C 1
ATOM 768 O O . TRP A 1 99 ? 11.700 12.814 -2.639 1.00 98.38 99 TRP A O 1
ATOM 778 N N . ALA A 1 100 ? 10.491 11.912 -4.318 1.00 98.44 100 ALA A N 1
ATOM 779 C CA . ALA A 1 100 ? 9.177 12.072 -3.694 1.00 98.44 100 ALA A CA 1
ATOM 780 C C . ALA A 1 100 ? 8.439 10.730 -3.671 1.00 98.44 100 ALA A C 1
ATOM 782 O O . ALA A 1 100 ? 8.503 9.960 -4.627 1.00 98.44 100 ALA A O 1
ATOM 783 N N . GLY A 1 101 ? 7.771 10.437 -2.561 1.00 95.88 101 GLY A N 1
ATOM 784 C CA . GLY A 1 101 ? 7.143 9.143 -2.296 1.00 95.88 101 GLY A CA 1
ATOM 785 C C . GLY A 1 101 ? 7.177 8.784 -0.807 1.00 95.88 101 GLY A C 1
ATOM 786 O O . GLY A 1 101 ? 7.474 9.663 0.008 1.00 95.88 101 GLY A O 1
ATOM 787 N N . PRO A 1 102 ? 6.927 7.517 -0.444 1.00 94.81 102 PRO A N 1
ATOM 788 C CA . PRO A 1 102 ? 6.748 6.379 -1.352 1.00 94.81 102 PRO A CA 1
ATOM 789 C C . PRO A 1 102 ? 5.437 6.452 -2.155 1.00 94.81 102 PRO A C 1
ATOM 791 O O . PRO A 1 102 ? 4.501 7.143 -1.762 1.00 94.81 102 PRO A O 1
ATOM 794 N N . ILE A 1 103 ? 5.406 5.773 -3.302 1.00 95.31 103 ILE A N 1
ATOM 795 C CA . ILE A 1 103 ? 4.209 5.519 -4.115 1.00 95.31 103 ILE A CA 1
ATOM 796 C C . ILE A 1 103 ? 3.488 4.307 -3.534 1.00 95.31 103 ILE A C 1
ATOM 798 O O . ILE A 1 103 ? 2.358 4.427 -3.089 1.00 95.31 103 ILE A O 1
ATOM 802 N N . ILE A 1 104 ? 4.160 3.157 -3.530 1.00 92.56 104 ILE A N 1
ATOM 803 C CA . ILE A 1 104 ? 3.674 1.873 -3.021 1.00 92.56 104 ILE A CA 1
ATOM 804 C C . ILE A 1 104 ? 4.881 0.983 -2.710 1.00 92.56 104 ILE A C 1
ATOM 806 O O . ILE A 1 104 ? 5.939 1.138 -3.329 1.00 92.56 104 ILE A O 1
ATOM 810 N N . THR A 1 105 ? 4.719 0.063 -1.764 1.00 91.75 105 THR A N 1
ATOM 811 C CA . THR A 1 105 ? 5.706 -0.974 -1.461 1.00 91.75 105 THR A CA 1
ATOM 812 C C . THR A 1 105 ? 5.511 -2.175 -2.388 1.00 91.75 105 THR A C 1
ATOM 814 O O . THR A 1 105 ? 4.399 -2.660 -2.582 1.00 91.75 105 THR A O 1
ATOM 817 N N . ILE A 1 106 ? 6.605 -2.679 -2.944 1.00 91.69 106 ILE A N 1
ATOM 818 C CA . ILE A 1 106 ? 6.670 -3.843 -3.825 1.00 91.69 106 ILE A CA 1
ATOM 819 C C . ILE A 1 106 ? 7.599 -4.909 -3.243 1.00 91.69 106 ILE A C 1
ATOM 821 O O . ILE A 1 106 ? 8.471 -4.627 -2.413 1.00 91.69 106 ILE A O 1
ATOM 825 N N . LYS A 1 107 ? 7.409 -6.152 -3.691 1.00 92.38 107 LYS A N 1
ATOM 826 C CA . LYS A 1 107 ? 8.305 -7.268 -3.390 1.00 92.38 107 LYS A CA 1
ATOM 827 C C . LYS A 1 107 ? 8.931 -7.781 -4.674 1.00 92.38 107 LYS A C 1
ATOM 829 O O . LYS A 1 107 ? 8.208 -8.184 -5.584 1.00 92.38 107 LYS A O 1
ATOM 834 N N . ASP A 1 108 ? 10.249 -7.863 -4.673 1.00 93.31 108 ASP A N 1
ATOM 835 C CA . ASP A 1 108 ? 11.011 -8.540 -5.715 1.00 93.31 108 ASP A CA 1
ATOM 836 C C . ASP A 1 108 ? 11.043 -10.019 -5.343 1.00 93.31 108 ASP A C 1
ATOM 838 O O . ASP A 1 108 ? 11.457 -10.373 -4.231 1.00 93.31 108 ASP A O 1
ATOM 842 N N . VAL A 1 109 ? 10.588 -10.896 -6.234 1.00 95.00 109 VAL A N 1
ATOM 843 C CA . VAL A 1 109 ? 10.354 -12.306 -5.908 1.00 95.00 109 VAL A CA 1
ATOM 844 C C . VAL A 1 109 ? 10.860 -13.242 -6.998 1.00 95.00 109 VAL A C 1
ATOM 846 O O . VAL A 1 109 ? 11.090 -12.843 -8.133 1.00 95.00 109 VAL A O 1
ATOM 849 N N . LEU A 1 110 ? 11.023 -14.513 -6.634 1.00 97.31 110 LEU A N 1
ATOM 850 C CA . LEU A 1 110 ? 11.051 -15.628 -7.571 1.00 97.31 110 LEU A CA 1
ATOM 851 C C . LEU A 1 110 ? 9.674 -16.286 -7.582 1.00 97.31 110 LEU A C 1
ATOM 853 O O . LEU A 1 110 ? 9.242 -16.804 -6.551 1.00 97.31 110 LEU A O 1
ATOM 857 N N . VAL A 1 111 ? 9.017 -16.293 -8.739 1.00 98.12 111 VAL A N 1
ATOM 858 C CA . VAL A 1 111 ? 7.729 -16.964 -8.954 1.00 98.12 111 VAL A CA 1
ATOM 859 C C . VAL A 1 111 ? 7.934 -18.246 -9.750 1.00 98.12 111 VAL A C 1
ATOM 861 O O . VAL A 1 111 ? 8.678 -18.266 -10.732 1.00 98.12 111 VAL A O 1
ATOM 864 N N . ALA A 1 112 ? 7.257 -19.313 -9.333 1.00 98.25 112 ALA A N 1
ATOM 865 C CA . ALA A 1 112 ? 7.241 -20.608 -10.002 1.00 98.25 112 ALA A CA 1
ATOM 866 C C . ALA A 1 112 ? 5.806 -21.105 -10.204 1.00 98.25 112 ALA A C 1
ATOM 868 O O . ALA A 1 112 ? 4.876 -20.656 -9.535 1.00 98.25 112 ALA A O 1
ATOM 869 N N . ARG A 1 113 ? 5.635 -22.103 -11.077 1.00 98.12 113 ARG A N 1
ATOM 870 C CA . ARG A 1 113 ? 4.422 -22.935 -11.096 1.00 98.12 113 ARG A CA 1
ATOM 871 C C . ARG A 1 113 ? 4.475 -23.925 -9.927 1.00 98.12 113 ARG A C 1
ATOM 873 O O . ARG A 1 113 ? 5.444 -24.682 -9.827 1.00 98.12 113 ARG A O 1
ATOM 880 N N . LYS A 1 114 ? 3.421 -23.987 -9.107 1.00 96.69 114 LYS A N 1
ATOM 881 C CA . LYS A 1 114 ? 3.342 -24.840 -7.902 1.00 96.69 114 LYS A CA 1
ATOM 882 C C . LYS A 1 114 ? 3.599 -26.317 -8.177 1.00 96.69 114 LYS A C 1
ATOM 884 O O . LYS A 1 114 ? 4.216 -27.014 -7.376 1.00 96.69 114 LYS A O 1
ATOM 889 N N . GLU A 1 115 ? 3.156 -26.817 -9.331 1.00 96.75 115 GLU A N 1
ATOM 890 C CA . GLU A 1 115 ? 3.332 -28.225 -9.719 1.00 96.75 115 GLU A CA 1
ATOM 891 C C . GLU A 1 115 ? 4.802 -28.675 -9.790 1.00 96.75 115 GLU A C 1
ATOM 893 O O . GLU A 1 115 ? 5.083 -29.875 -9.745 1.00 96.75 115 GLU A O 1
ATOM 898 N N . MET A 1 116 ? 5.743 -27.731 -9.891 1.00 96.06 116 MET A N 1
ATOM 899 C CA . MET A 1 116 ? 7.169 -28.034 -9.942 1.00 96.06 116 MET A CA 1
ATOM 900 C C . MET A 1 116 ? 7.772 -28.337 -8.567 1.00 96.06 116 MET A C 1
ATOM 902 O O . MET A 1 116 ? 8.815 -28.991 -8.519 1.00 96.06 116 MET A O 1
ATOM 906 N N . GLY A 1 117 ? 7.143 -27.887 -7.473 1.00 95.25 117 GLY A N 1
ATOM 907 C CA . GLY A 1 117 ? 7.646 -28.077 -6.109 1.00 95.25 117 GLY A CA 1
ATOM 908 C C . GLY A 1 117 ? 9.074 -27.556 -5.927 1.00 95.25 117 GLY A C 1
ATOM 909 O O . GLY A 1 117 ? 9.935 -28.280 -5.421 1.00 95.25 117 GLY A O 1
ATOM 910 N N . ILE A 1 118 ? 9.351 -26.345 -6.421 1.00 95.69 118 ILE A N 1
ATOM 911 C CA . ILE A 1 118 ? 10.690 -25.750 -6.366 1.00 95.69 118 ILE A CA 1
ATOM 912 C C . ILE A 1 118 ? 10.958 -25.210 -4.961 1.00 95.69 118 ILE A C 1
ATOM 914 O O . ILE A 1 118 ? 10.215 -24.384 -4.446 1.00 95.69 118 ILE A O 1
ATOM 918 N N . GLU A 1 119 ? 12.093 -25.603 -4.388 1.00 93.94 119 GLU A N 1
ATOM 919 C CA . GLU A 1 119 ? 12.619 -25.029 -3.150 1.00 93.94 119 GLU A CA 1
ATOM 920 C C . GLU A 1 119 ? 13.932 -24.290 -3.439 1.00 93.94 119 GLU A C 1
ATOM 922 O O . GLU A 1 119 ? 14.875 -24.876 -3.982 1.00 93.94 119 GLU A O 1
ATOM 927 N N . ILE A 1 120 ? 14.010 -23.010 -3.058 1.00 93.44 120 ILE A N 1
ATOM 928 C CA . ILE A 1 120 ? 15.216 -22.179 -3.194 1.00 93.44 120 ILE A CA 1
ATOM 929 C C . ILE A 1 120 ? 15.754 -21.849 -1.802 1.00 93.44 120 ILE A C 1
ATOM 931 O O . ILE A 1 120 ? 15.274 -20.937 -1.134 1.00 93.44 120 ILE A O 1
ATOM 935 N N . ASN A 1 121 ? 16.793 -22.567 -1.377 1.00 89.56 121 ASN A N 1
ATOM 936 C CA . ASN A 1 121 ? 17.430 -22.368 -0.074 1.00 89.56 121 ASN A CA 1
ATOM 937 C C . ASN A 1 121 ? 18.712 -21.529 -0.178 1.00 89.56 121 ASN A C 1
ATOM 939 O O . ASN A 1 121 ? 19.152 -20.935 0.809 1.00 89.56 121 ASN A O 1
ATOM 943 N N . SER A 1 122 ? 19.314 -21.452 -1.367 1.00 86.94 122 SER A N 1
ATOM 944 C CA . SER A 1 122 ? 20.471 -20.599 -1.640 1.00 86.94 122 SER A CA 1
ATOM 945 C C . SER A 1 122 ? 20.441 -20.022 -3.063 1.00 86.94 122 SER A C 1
ATOM 947 O O . SER A 1 122 ? 19.686 -20.499 -3.910 1.00 86.94 122 SER A O 1
ATOM 949 N N . PRO A 1 123 ? 21.210 -18.956 -3.362 1.00 82.62 123 PRO A N 1
ATOM 950 C CA . PRO A 1 123 ? 21.318 -18.430 -4.727 1.00 82.62 123 PRO A CA 1
ATOM 951 C C . PRO A 1 123 ? 21.763 -19.472 -5.763 1.00 82.62 123 PRO A C 1
ATOM 953 O O . PRO A 1 123 ? 21.290 -19.454 -6.892 1.00 82.62 123 PRO A O 1
ATOM 956 N N . GLU A 1 124 ? 22.610 -20.429 -5.380 1.00 86.38 124 GLU A N 1
ATOM 957 C CA . GLU A 1 124 ? 23.081 -21.504 -6.263 1.00 86.38 124 GLU A CA 1
ATOM 958 C C . GLU A 1 124 ? 21.966 -22.473 -6.683 1.00 86.38 124 GLU A C 1
ATOM 960 O O . GLU A 1 124 ? 22.107 -23.177 -7.686 1.00 86.38 124 GLU A O 1
ATOM 965 N N . ASP A 1 125 ? 20.857 -22.528 -5.937 1.00 93.06 125 ASP A N 1
ATOM 966 C CA . ASP A 1 125 ? 19.686 -23.308 -6.335 1.00 93.06 125 ASP A CA 1
ATOM 967 C C . ASP A 1 125 ? 18.995 -22.703 -7.560 1.00 93.06 125 ASP A C 1
ATOM 969 O O . ASP A 1 125 ? 18.457 -23.451 -8.372 1.00 93.06 125 ASP A O 1
ATOM 973 N N . ILE A 1 126 ? 19.063 -21.378 -7.736 1.00 92.88 126 ILE A N 1
ATOM 974 C CA . ILE A 1 126 ? 18.431 -20.654 -8.851 1.00 92.88 126 ILE A CA 1
ATOM 975 C C . ILE A 1 126 ? 19.035 -21.107 -10.184 1.00 92.88 126 ILE A C 1
ATOM 977 O O . ILE A 1 126 ? 18.307 -21.417 -11.123 1.00 92.88 126 ILE A O 1
ATOM 981 N N . SER A 1 127 ? 20.362 -21.270 -10.240 1.00 87.50 127 SER A N 1
ATOM 982 C CA . SER A 1 127 ? 21.094 -21.729 -11.432 1.00 87.50 127 SER A CA 1
ATOM 983 C C . SER A 1 127 ? 20.734 -23.150 -11.896 1.00 87.50 127 SER A C 1
ATOM 985 O O . SER A 1 127 ? 21.222 -23.599 -12.932 1.00 87.50 127 SER A O 1
ATOM 987 N N . LYS A 1 128 ? 19.915 -23.899 -11.144 1.00 93.06 128 LYS A N 1
ATOM 988 C CA . LYS A 1 128 ? 19.418 -25.228 -11.543 1.00 93.06 128 LYS A CA 1
ATOM 989 C C . LYS A 1 128 ? 18.198 -25.153 -12.465 1.00 93.06 128 LYS A C 1
ATOM 991 O O . LYS A 1 128 ? 17.815 -26.179 -13.028 1.00 93.06 128 LYS A O 1
ATOM 996 N N . TYR A 1 129 ? 17.600 -23.974 -12.601 1.00 96.38 129 TYR A N 1
ATOM 997 C CA . TYR A 1 129 ? 16.331 -23.745 -13.280 1.00 96.38 129 TYR A CA 1
ATOM 998 C C . TYR A 1 129 ? 16.492 -22.708 -14.388 1.00 96.38 129 TYR A C 1
ATOM 1000 O O . TYR A 1 129 ? 17.352 -21.830 -14.313 1.00 96.38 129 TYR A O 1
ATOM 1008 N N . ARG A 1 130 ? 15.639 -22.780 -15.416 1.00 97.50 130 ARG A N 1
ATOM 1009 C CA . ARG A 1 130 ? 15.564 -21.727 -16.437 1.00 97.50 130 ARG A CA 1
ATOM 1010 C C . ARG A 1 130 ? 14.902 -20.509 -15.802 1.00 97.50 130 ARG A C 1
ATOM 1012 O O . ARG A 1 130 ? 13.681 -20.497 -15.655 1.00 97.50 130 ARG A O 1
ATOM 1019 N N . THR A 1 131 ? 15.706 -19.540 -15.384 1.00 97.94 131 THR A N 1
ATOM 1020 C CA . THR A 1 131 ? 15.233 -18.356 -14.659 1.00 97.94 131 THR A CA 1
ATOM 1021 C C . THR A 1 131 ? 15.163 -17.167 -15.604 1.00 97.94 131 THR A C 1
ATOM 1023 O O . THR A 1 131 ? 16.177 -16.791 -16.185 1.00 97.94 131 THR A O 1
ATOM 1026 N N . GLY A 1 132 ? 13.969 -16.605 -15.773 1.00 97.88 132 GLY A N 1
ATOM 1027 C CA . GLY A 1 132 ? 13.736 -15.366 -16.503 1.00 97.88 132 GLY A CA 1
ATOM 1028 C C . GLY A 1 132 ? 14.034 -14.135 -15.649 1.00 97.88 132 GLY A C 1
ATOM 1029 O O . GLY A 1 132 ? 13.711 -14.144 -14.461 1.00 97.88 132 GLY A O 1
ATOM 1030 N N . ALA A 1 133 ? 14.621 -13.097 -16.242 1.00 96.31 133 ALA A N 1
ATOM 1031 C CA . ALA A 1 133 ? 14.800 -11.784 -15.623 1.00 96.31 133 ALA A CA 1
ATOM 1032 C C . ALA A 1 133 ? 14.731 -10.676 -16.686 1.00 96.31 133 ALA A C 1
ATOM 1034 O O . ALA A 1 133 ? 15.117 -10.898 -17.834 1.00 96.31 133 ALA A O 1
ATOM 1035 N N . VAL A 1 134 ? 14.234 -9.500 -16.305 1.00 92.69 134 VAL A N 1
ATOM 1036 C CA . VAL A 1 134 ? 14.098 -8.351 -17.213 1.00 92.69 134 VAL A CA 1
ATOM 1037 C C . VAL A 1 134 ? 15.442 -7.631 -17.361 1.00 92.69 134 VAL A C 1
ATOM 1039 O O . VAL A 1 134 ? 16.184 -7.483 -16.386 1.00 92.69 134 VAL A O 1
ATOM 1042 N N . GLU A 1 135 ? 15.781 -7.212 -18.580 1.00 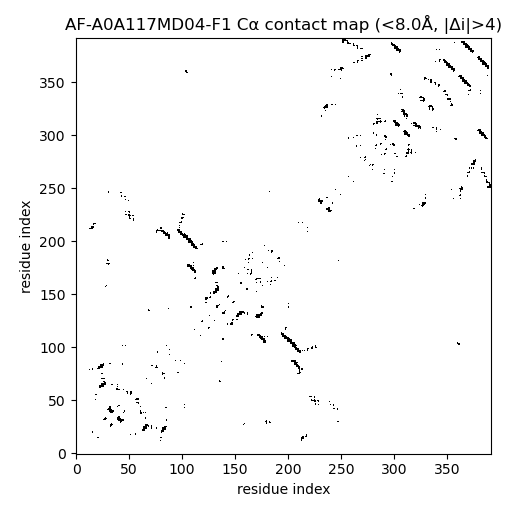89.56 135 GLU A N 1
ATOM 1043 C CA . GLU A 1 135 ? 16.992 -6.429 -18.853 1.00 89.56 135 GLU A CA 1
ATOM 1044 C C . GLU A 1 135 ? 16.988 -5.100 -18.074 1.00 89.56 135 GLU A C 1
ATOM 1046 O O . GLU A 1 135 ? 15.965 -4.434 -17.962 1.00 89.56 135 GLU A O 1
ATOM 1051 N N . ASP A 1 136 ? 18.141 -4.717 -17.512 1.00 81.62 136 ASP A N 1
ATOM 1052 C CA . ASP A 1 136 ? 18.357 -3.484 -16.728 1.00 81.62 136 ASP A CA 1
ATOM 1053 C C . ASP A 1 136 ? 17.450 -3.270 -15.492 1.00 81.62 136 ASP A C 1
ATOM 1055 O O . ASP A 1 136 ? 17.558 -2.243 -14.804 1.00 81.62 136 ASP A O 1
ATOM 1059 N N . ASP A 1 137 ? 16.616 -4.253 -15.151 1.00 84.88 137 ASP A N 1
ATOM 1060 C CA . ASP A 1 137 ? 15.712 -4.200 -14.010 1.00 84.88 137 ASP A CA 1
ATOM 1061 C C . ASP A 1 137 ? 16.433 -4.404 -12.661 1.00 84.88 137 ASP A C 1
ATOM 1063 O O . ASP A 1 137 ? 17.507 -5.011 -12.537 1.00 84.88 137 ASP A O 1
ATOM 1067 N N . SER A 1 138 ? 15.817 -3.884 -11.598 1.00 82.50 138 SER A N 1
ATOM 1068 C CA . SER A 1 138 ? 16.310 -4.001 -10.232 1.00 82.50 138 SER A CA 1
ATOM 1069 C C . SER A 1 138 ? 16.433 -5.457 -9.759 1.00 82.50 138 SER A C 1
ATOM 1071 O O . SER A 1 138 ? 17.391 -5.779 -9.045 1.00 82.50 138 SER A O 1
ATOM 1073 N N . THR A 1 139 ? 15.552 -6.361 -10.202 1.00 88.38 139 THR A N 1
ATOM 1074 C CA . THR A 1 139 ? 15.604 -7.783 -9.838 1.00 88.38 139 THR A CA 1
ATOM 1075 C C . THR A 1 139 ? 16.794 -8.502 -10.471 1.00 88.38 139 THR A C 1
ATOM 1077 O O . THR A 1 139 ? 17.464 -9.283 -9.785 1.00 88.38 139 THR A O 1
ATOM 1080 N N . LEU A 1 140 ? 17.153 -8.175 -11.720 1.00 91.69 140 LEU A N 1
ATOM 1081 C CA . LEU A 1 140 ? 18.354 -8.698 -12.377 1.00 91.69 140 LEU A CA 1
ATOM 1082 C C . LEU A 1 140 ? 19.614 -8.298 -11.604 1.00 91.69 140 LEU A C 1
ATOM 1084 O O . LEU A 1 140 ? 20.424 -9.157 -11.247 1.00 91.69 140 LEU A O 1
ATOM 1088 N N . ILE A 1 141 ? 19.752 -7.013 -11.256 1.00 86.88 141 ILE A N 1
ATOM 1089 C CA . ILE A 1 141 ? 20.888 -6.510 -10.465 1.00 86.88 141 ILE A CA 1
ATOM 1090 C C . ILE A 1 141 ? 21.030 -7.297 -9.152 1.00 86.88 141 ILE A C 1
ATOM 1092 O O . ILE A 1 141 ? 22.144 -7.643 -8.744 1.00 86.88 141 ILE A O 1
ATOM 1096 N N . ARG A 1 142 ? 19.913 -7.632 -8.495 1.00 88.25 142 ARG A N 1
ATOM 1097 C CA . ARG A 1 142 ? 19.925 -8.416 -7.250 1.00 88.25 142 ARG A CA 1
ATOM 1098 C C . ARG A 1 142 ? 20.328 -9.861 -7.462 1.00 88.25 142 ARG A C 1
ATOM 1100 O O . ARG A 1 142 ? 21.130 -10.363 -6.676 1.00 88.25 142 ARG A O 1
ATOM 1107 N N . LEU A 1 143 ? 19.821 -10.526 -8.498 1.00 92.12 143 LEU A N 1
ATOM 1108 C CA . LEU A 1 143 ? 20.243 -11.889 -8.822 1.00 92.12 143 LEU A CA 1
ATOM 1109 C C . LEU A 1 143 ? 21.759 -11.961 -9.030 1.00 92.12 143 LEU A C 1
ATOM 1111 O O . LEU A 1 143 ? 22.423 -12.820 -8.442 1.00 92.12 143 LEU A O 1
ATOM 1115 N N . LEU A 1 144 ? 22.314 -11.014 -9.789 1.00 91.75 144 LEU A N 1
ATOM 1116 C CA . LEU A 1 144 ? 23.756 -10.914 -10.008 1.00 91.75 144 LEU A CA 1
ATOM 1117 C C . LEU A 1 144 ? 24.508 -10.633 -8.696 1.00 91.75 144 LEU A C 1
ATOM 1119 O O . LEU A 1 144 ? 25.529 -11.265 -8.415 1.00 91.75 144 LEU A O 1
ATOM 1123 N N . GLY A 1 145 ? 23.981 -9.744 -7.848 1.00 89.00 145 GLY A N 1
ATOM 1124 C CA . GLY A 1 145 ? 24.527 -9.454 -6.516 1.00 89.00 145 GLY A CA 1
ATOM 1125 C C . GLY A 1 145 ? 24.519 -10.654 -5.558 1.00 89.00 145 GLY A C 1
ATOM 1126 O O . GLY A 1 145 ? 25.394 -10.762 -4.699 1.00 89.00 145 GLY A O 1
ATOM 1127 N N . LEU A 1 146 ? 23.577 -11.586 -5.733 1.00 88.62 146 LEU A N 1
ATOM 1128 C CA . LEU A 1 146 ? 23.510 -12.860 -5.012 1.00 88.62 146 LEU A CA 1
ATOM 1129 C C . LEU A 1 146 ? 24.457 -13.934 -5.581 1.00 88.62 146 LEU A C 1
ATOM 1131 O O . LEU A 1 146 ? 24.577 -15.006 -4.988 1.00 88.62 146 LEU A O 1
ATOM 1135 N N . GLY A 1 147 ? 25.144 -13.658 -6.693 1.00 91.00 147 GLY A N 1
ATOM 1136 C CA . GLY A 1 147 ? 26.105 -14.564 -7.325 1.00 91.00 147 GLY A CA 1
ATOM 1137 C C . GLY A 1 147 ? 25.529 -15.448 -8.433 1.00 91.00 147 GLY A C 1
ATOM 1138 O O . GLY A 1 147 ? 26.240 -16.330 -8.919 1.00 91.00 147 GLY A O 1
ATOM 1139 N N . VAL A 1 148 ? 24.279 -15.225 -8.854 1.00 92.44 148 VAL A N 1
ATOM 1140 C CA . VAL A 1 148 ? 23.729 -15.865 -10.058 1.00 92.44 148 VAL A CA 1
ATOM 1141 C C . VAL A 1 148 ? 24.453 -15.292 -11.275 1.00 92.44 148 VAL A C 1
ATOM 1143 O O . VAL A 1 148 ? 24.697 -14.089 -11.351 1.00 92.44 148 VAL A O 1
ATOM 1146 N N . ARG A 1 149 ? 24.852 -16.142 -12.221 1.00 91.81 149 ARG A N 1
ATOM 1147 C CA . ARG A 1 149 ? 25.544 -15.682 -13.429 1.00 91.81 149 ARG A CA 1
ATOM 1148 C C . ARG A 1 149 ? 24.519 -15.292 -14.482 1.00 91.81 149 ARG A C 1
ATOM 1150 O O . ARG A 1 149 ? 23.592 -16.051 -14.731 1.00 91.81 149 ARG A O 1
ATOM 1157 N N . GLU A 1 150 ? 24.746 -14.170 -15.150 1.00 93.25 150 GLU A N 1
ATOM 1158 C CA . GLU A 1 150 ? 23.886 -13.687 -16.238 1.00 93.25 150 GLU A CA 1
ATOM 1159 C C . GLU A 1 150 ? 23.714 -14.727 -17.360 1.00 93.25 150 GLU A C 1
ATOM 1161 O O . GLU A 1 150 ? 22.620 -14.922 -17.867 1.00 93.25 150 GLU A O 1
ATOM 1166 N N . GLU A 1 151 ? 24.770 -15.484 -17.679 1.00 92.69 151 GLU A N 1
ATOM 1167 C CA . GLU A 1 151 ? 24.742 -16.568 -18.678 1.00 92.69 151 GLU A CA 1
ATOM 1168 C C . GLU A 1 151 ? 23.842 -17.764 -18.310 1.00 92.69 151 GLU A C 1
ATOM 1170 O O . GLU A 1 151 ? 23.566 -18.599 -19.171 1.00 92.69 151 GLU A O 1
ATOM 1175 N N . ASP A 1 152 ? 23.404 -17.860 -17.050 1.00 91.88 152 ASP A N 1
ATOM 1176 C CA . ASP A 1 152 ? 22.447 -18.868 -16.578 1.00 91.88 152 ASP A CA 1
ATOM 1177 C C . ASP A 1 152 ? 20.989 -18.362 -16.633 1.00 91.88 152 ASP A C 1
ATOM 1179 O O . ASP A 1 152 ? 20.069 -19.105 -16.282 1.00 91.88 152 ASP A O 1
ATOM 1183 N N . LEU A 1 153 ? 20.766 -17.111 -17.054 1.00 96.31 153 LEU A N 1
ATOM 1184 C CA . LEU A 1 153 ? 19.457 -16.463 -17.095 1.00 96.31 153 LEU A CA 1
ATOM 1185 C C . LEU A 1 153 ? 18.903 -16.377 -18.521 1.00 96.31 153 LEU A C 1
ATOM 1187 O O . LEU A 1 153 ? 19.632 -16.327 -19.512 1.00 96.31 153 LEU A O 1
ATOM 1191 N N . VAL A 1 154 ? 17.578 -16.339 -18.608 1.00 97.56 154 VAL A N 1
ATOM 1192 C CA . VAL A 1 154 ? 16.839 -15.946 -19.806 1.00 97.56 154 VAL A CA 1
ATOM 1193 C C . VAL A 1 154 ? 16.501 -14.468 -19.650 1.00 97.56 154 VAL A C 1
ATOM 1195 O O . VAL A 1 154 ? 15.677 -14.117 -18.810 1.00 97.56 154 VAL A O 1
ATOM 1198 N N . ILE A 1 155 ? 17.175 -13.613 -20.416 1.00 96.38 155 ILE A N 1
ATOM 1199 C CA . ILE A 1 155 ? 16.982 -12.162 -20.361 1.00 96.38 155 ILE A CA 1
ATOM 1200 C C . ILE A 1 155 ? 16.076 -11.727 -21.506 1.00 96.38 155 ILE A C 1
ATOM 1202 O O . ILE A 1 155 ? 16.335 -12.077 -22.657 1.00 96.38 155 ILE A O 1
ATOM 1206 N N . GLU A 1 156 ? 15.038 -10.965 -21.178 1.00 95.00 156 GLU A N 1
ATOM 1207 C CA . GLU A 1 156 ? 14.137 -10.326 -22.139 1.00 95.00 156 GLU A CA 1
ATOM 1208 C C . GLU A 1 156 ? 13.966 -8.846 -21.768 1.00 95.00 156 GLU A C 1
ATOM 1210 O O . GLU A 1 156 ? 14.079 -8.477 -20.599 1.00 95.00 156 GLU A O 1
ATOM 1215 N N . GLU A 1 157 ? 13.677 -8.002 -22.759 1.00 88.19 157 GLU A N 1
ATOM 1216 C CA . GLU A 1 157 ? 13.466 -6.558 -22.553 1.00 88.19 157 GLU A CA 1
ATOM 1217 C C . GLU A 1 157 ? 12.142 -6.264 -21.825 1.00 88.19 157 GLU A C 1
ATOM 1219 O O . GLU A 1 157 ? 12.051 -5.330 -21.038 1.00 88.19 157 GLU A O 1
ATOM 1224 N N . GLU A 1 158 ? 11.108 -7.068 -22.083 1.00 88.12 158 GLU A N 1
ATOM 1225 C CA . GLU A 1 158 ? 9.737 -6.817 -21.632 1.00 88.12 158 GLU A CA 1
ATOM 1226 C C . GLU A 1 158 ? 9.272 -7.916 -20.673 1.00 88.12 158 GLU A C 1
ATOM 1228 O O . GLU A 1 158 ? 9.238 -9.102 -21.023 1.00 88.12 158 GLU A O 1
ATOM 1233 N N . ALA A 1 159 ? 8.822 -7.522 -19.481 1.00 92.38 159 ALA A N 1
ATOM 1234 C CA . ALA A 1 159 ? 8.353 -8.453 -18.456 1.00 92.38 159 ALA A CA 1
ATOM 1235 C C . ALA A 1 159 ? 7.218 -9.366 -18.944 1.00 92.38 159 ALA A C 1
ATOM 1237 O O . ALA A 1 159 ? 7.195 -10.556 -18.622 1.00 92.38 159 ALA A O 1
ATOM 1238 N N . GLY A 1 160 ? 6.308 -8.844 -19.773 1.00 93.62 160 GLY A N 1
ATOM 1239 C CA . GLY A 1 160 ? 5.177 -9.612 -20.298 1.00 93.62 160 GLY A CA 1
ATOM 1240 C C . GLY A 1 160 ? 5.596 -10.857 -21.079 1.00 93.62 160 GLY A C 1
ATOM 1241 O O . GLY A 1 160 ? 4.968 -11.908 -20.937 1.00 93.62 160 GLY A O 1
ATOM 1242 N N . ALA A 1 161 ? 6.706 -10.795 -21.823 1.00 95.81 161 ALA A N 1
ATOM 1243 C CA . ALA A 1 161 ? 7.236 -11.957 -22.533 1.00 95.81 161 ALA A CA 1
ATOM 1244 C C . ALA A 1 161 ? 7.675 -13.058 -21.553 1.00 95.81 161 ALA A C 1
ATOM 1246 O O . ALA A 1 161 ? 7.368 -14.235 -21.752 1.00 95.81 161 ALA A O 1
ATOM 1247 N N . LEU A 1 162 ? 8.331 -12.683 -20.453 1.00 97.81 162 LEU A N 1
ATOM 1248 C CA . LEU A 1 162 ? 8.753 -13.626 -19.419 1.00 97.81 162 LEU A CA 1
ATOM 1249 C C . LEU A 1 162 ? 7.564 -14.221 -18.662 1.00 97.81 162 LEU A C 1
ATOM 1251 O O . LEU A 1 162 ? 7.576 -15.414 -18.355 1.00 97.81 162 LEU A O 1
ATOM 1255 N N . VAL A 1 163 ? 6.515 -13.434 -18.404 1.00 97.94 163 VAL A N 1
ATOM 1256 C CA . VAL A 1 163 ? 5.278 -13.938 -17.791 1.00 97.94 163 VAL A CA 1
ATOM 1257 C C . VAL A 1 163 ? 4.605 -14.969 -18.706 1.00 97.94 163 VAL A C 1
ATOM 1259 O O . VAL A 1 163 ? 4.228 -16.047 -18.242 1.00 97.94 163 VAL A O 1
ATOM 1262 N N . GLU A 1 164 ? 4.530 -14.719 -20.017 1.00 97.81 164 GLU A N 1
ATOM 1263 C CA . GLU A 1 164 ? 4.038 -15.708 -20.987 1.00 97.81 164 GLU A CA 1
ATOM 1264 C C . GLU A 1 164 ? 4.903 -16.978 -21.008 1.00 97.81 164 GLU A C 1
ATOM 1266 O O . GLU A 1 164 ? 4.380 -18.098 -21.047 1.00 97.81 164 GLU A O 1
ATOM 1271 N N . MET A 1 165 ? 6.231 -16.826 -20.954 1.00 98.44 165 MET A N 1
ATOM 1272 C CA . MET A 1 165 ? 7.176 -17.944 -20.884 1.00 98.44 165 MET A CA 1
ATOM 1273 C C . MET A 1 165 ? 7.021 -18.756 -19.595 1.00 98.44 165 MET A C 1
ATOM 1275 O O . MET A 1 165 ? 7.167 -19.983 -19.630 1.00 98.44 165 MET A O 1
ATOM 1279 N N . LEU A 1 166 ? 6.725 -18.109 -18.465 1.00 98.56 166 LEU A N 1
ATOM 1280 C CA . LEU A 1 166 ? 6.419 -18.792 -17.211 1.00 98.56 166 LEU A CA 1
ATOM 1281 C C . LEU A 1 166 ? 5.091 -19.539 -17.338 1.00 98.56 166 LEU A C 1
ATOM 1283 O O . LEU A 1 166 ? 5.017 -20.713 -16.985 1.00 98.56 166 LEU A O 1
ATOM 1287 N N . ALA A 1 167 ? 4.059 -18.913 -17.898 1.00 97.62 167 ALA A N 1
ATOM 1288 C CA . ALA A 1 167 ? 2.751 -19.542 -18.048 1.00 97.62 167 ALA A CA 1
ATOM 1289 C C . ALA A 1 167 ? 2.781 -20.770 -18.977 1.00 97.62 167 ALA A C 1
ATOM 1291 O O . ALA A 1 167 ? 2.098 -21.763 -18.731 1.00 97.62 167 ALA A O 1
ATOM 1292 N N . ASN A 1 168 ? 3.606 -20.743 -20.029 1.00 96.81 168 ASN A N 1
ATOM 1293 C CA . ASN A 1 168 ? 3.689 -21.829 -21.011 1.00 96.81 168 ASN A CA 1
ATOM 1294 C C . ASN A 1 168 ? 4.784 -22.881 -20.731 1.00 96.81 168 ASN A C 1
ATOM 1296 O O . ASN A 1 168 ? 4.906 -23.851 -21.483 1.00 96.81 168 ASN A O 1
ATOM 1300 N N . GLY A 1 169 ? 5.583 -22.712 -19.672 1.00 97.25 169 GLY A N 1
ATOM 1301 C CA . GLY A 1 169 ? 6.635 -23.663 -19.295 1.00 97.25 169 GLY A CA 1
ATOM 1302 C C . GLY A 1 169 ? 7.980 -23.501 -20.013 1.00 97.25 169 GLY A C 1
ATOM 1303 O O . GLY A 1 169 ? 8.849 -24.376 -19.897 1.00 97.25 169 GLY A O 1
ATOM 1304 N N . SER A 1 170 ? 8.188 -22.409 -20.751 1.00 98.00 170 SER A N 1
ATOM 1305 C CA . SER A 1 170 ? 9.474 -22.087 -21.387 1.00 98.00 170 SER A CA 1
ATOM 1306 C C . SER A 1 170 ? 10.541 -21.652 -20.380 1.00 98.00 170 SER A C 1
ATOM 1308 O O . SER A 1 170 ? 11.719 -21.949 -20.597 1.00 98.00 170 SER A O 1
ATOM 1310 N N . ILE A 1 171 ? 10.129 -21.048 -19.264 1.00 98.56 171 ILE A N 1
ATOM 1311 C CA . ILE A 1 171 ? 10.957 -20.843 -18.068 1.00 98.56 171 ILE A CA 1
ATOM 1312 C C . ILE A 1 171 ? 10.334 -21.543 -16.856 1.00 98.56 171 ILE A C 1
ATOM 1314 O O . ILE A 1 171 ? 9.155 -21.913 -16.850 1.00 98.56 171 ILE A O 1
ATOM 1318 N N . ASP A 1 172 ? 11.161 -21.784 -15.850 1.00 98.19 172 ASP A N 1
ATOM 1319 C CA . ASP A 1 172 ? 10.804 -22.482 -14.613 1.00 98.19 172 ASP A CA 1
ATOM 1320 C C . ASP A 1 172 ? 10.619 -21.498 -13.452 1.00 98.19 172 ASP A C 1
ATOM 1322 O O . ASP A 1 172 ? 9.764 -21.712 -12.596 1.00 98.19 172 ASP A O 1
ATOM 1326 N N . LEU A 1 173 ? 11.404 -20.416 -13.461 1.00 98.31 173 LEU A N 1
ATOM 1327 C CA . LEU A 1 173 ? 11.360 -19.328 -12.493 1.00 98.31 173 LEU A CA 1
ATOM 1328 C C . LEU A 1 173 ? 11.284 -17.990 -13.219 1.00 98.31 173 LEU A C 1
ATOM 1330 O O . LEU A 1 173 ? 11.948 -17.809 -14.238 1.00 98.31 173 LEU A O 1
ATOM 1334 N N . LEU A 1 174 ? 10.537 -17.048 -12.658 1.00 98.38 174 LEU A N 1
ATOM 1335 C CA . LEU A 1 174 ? 10.575 -15.640 -13.036 1.00 98.38 174 LEU A CA 1
ATOM 1336 C C . LEU A 1 174 ? 11.063 -14.821 -11.845 1.00 98.38 174 LEU A C 1
ATOM 1338 O O . LEU A 1 174 ? 10.457 -14.886 -10.777 1.00 98.38 174 LEU A O 1
ATOM 1342 N N . ALA A 1 175 ? 12.149 -14.076 -12.031 1.00 97.25 175 ALA A N 1
ATOM 1343 C CA . ALA A 1 175 ? 12.581 -13.041 -11.106 1.00 97.25 175 ALA A CA 1
ATOM 1344 C C . ALA A 1 175 ? 11.981 -11.704 -11.534 1.00 97.25 175 ALA A C 1
ATOM 1346 O O . ALA A 1 175 ? 12.402 -11.151 -12.548 1.00 97.25 175 ALA A O 1
ATOM 1347 N N . TYR A 1 176 ? 10.966 -11.246 -10.802 1.00 95.81 176 TYR A N 1
ATOM 1348 C CA . TYR A 1 176 ? 10.256 -10.000 -11.088 1.00 95.81 176 TYR A CA 1
ATOM 1349 C C . TYR A 1 176 ? 9.389 -9.571 -9.892 1.00 95.81 176 TYR A C 1
ATOM 1351 O O . TYR A 1 176 ? 9.327 -10.281 -8.883 1.00 95.81 176 TYR A O 1
ATOM 1359 N N . GLU A 1 177 ? 8.724 -8.419 -9.966 1.00 94.44 177 GLU A N 1
ATOM 1360 C CA . GLU A 1 177 ? 7.846 -7.937 -8.903 1.00 94.44 177 GLU A CA 1
ATOM 1361 C C . GLU A 1 177 ? 6.585 -8.789 -8.761 1.00 94.44 177 GLU A C 1
ATOM 1363 O O . GLU A 1 177 ? 5.915 -9.133 -9.739 1.00 94.44 177 GLU A O 1
ATOM 1368 N N . GLU A 1 178 ? 6.220 -9.079 -7.510 1.00 94.50 178 GLU A N 1
ATOM 1369 C CA . GLU A 1 178 ? 5.093 -9.946 -7.162 1.00 94.50 178 GLU A CA 1
ATOM 1370 C C . GLU A 1 178 ? 3.786 -9.439 -7.789 1.00 94.50 178 GLU A C 1
ATOM 1372 O O . GLU A 1 178 ? 3.162 -10.137 -8.586 1.00 94.50 178 GLU A O 1
ATOM 1377 N N . ILE A 1 179 ? 3.398 -8.198 -7.475 1.00 93.50 179 ILE A N 1
ATOM 1378 C CA . ILE A 1 179 ? 2.136 -7.603 -7.937 1.00 93.50 179 ILE A CA 1
ATOM 1379 C C . ILE A 1 179 ? 2.061 -7.594 -9.468 1.00 93.50 179 ILE A C 1
ATOM 1381 O O . ILE A 1 179 ? 1.040 -7.984 -10.028 1.00 93.50 179 ILE A O 1
ATOM 1385 N N . SER A 1 180 ? 3.144 -7.195 -10.142 1.00 94.88 180 SER A N 1
ATOM 1386 C CA . SER A 1 180 ? 3.171 -7.136 -11.605 1.00 94.88 180 SER A CA 1
ATOM 1387 C C . SER A 1 180 ? 3.087 -8.523 -12.238 1.00 94.88 180 SER A C 1
ATOM 1389 O O . SER A 1 180 ? 2.339 -8.725 -13.194 1.00 94.88 180 SER A O 1
ATOM 1391 N N . THR A 1 181 ? 3.796 -9.506 -11.677 1.00 96.38 181 THR A N 1
ATOM 1392 C CA . THR A 1 181 ? 3.754 -10.889 -12.163 1.00 96.38 181 THR A CA 1
ATOM 1393 C C . THR A 1 181 ? 2.338 -11.455 -12.086 1.00 96.38 181 THR A C 1
ATOM 1395 O O . THR A 1 181 ? 1.840 -12.003 -13.068 1.00 96.38 181 THR A O 1
ATOM 1398 N N . PHE A 1 182 ? 1.669 -11.311 -10.938 1.00 95.00 182 PHE A N 1
ATOM 1399 C CA . PHE A 1 182 ? 0.328 -11.864 -10.742 1.00 95.00 182 PHE A CA 1
ATOM 1400 C C . PHE A 1 182 ? -0.756 -11.112 -11.529 1.00 95.00 182 PHE A C 1
ATOM 1402 O O . PHE A 1 182 ? -1.626 -11.770 -12.098 1.00 95.00 182 PHE A O 1
ATOM 1409 N N . ASP A 1 183 ? -0.675 -9.781 -11.644 1.00 94.25 183 ASP A N 1
ATOM 1410 C CA . ASP A 1 183 ? -1.563 -8.985 -12.511 1.00 94.25 183 ASP A CA 1
ATOM 1411 C C . ASP A 1 183 ? -1.465 -9.438 -13.977 1.00 94.25 183 ASP A C 1
ATOM 1413 O O . ASP A 1 183 ? -2.473 -9.658 -14.652 1.00 94.25 183 ASP A O 1
ATOM 1417 N N . GLN A 1 184 ? -0.244 -9.648 -14.474 1.00 95.56 184 GLN A N 1
ATOM 1418 C CA . GLN A 1 184 ? -0.035 -10.084 -15.852 1.00 95.56 184 GLN A CA 1
ATOM 1419 C C . GLN A 1 184 ? -0.475 -11.538 -16.079 1.00 95.56 184 GLN A C 1
ATOM 1421 O O . GLN A 1 184 ? -1.088 -11.828 -17.106 1.00 95.56 184 GLN A O 1
ATOM 1426 N N . LEU A 1 185 ? -0.242 -12.445 -15.123 1.00 96.56 185 LEU A N 1
ATOM 1427 C CA . LEU A 1 185 ? -0.769 -13.816 -15.181 1.00 96.56 185 LEU A CA 1
ATOM 1428 C C . LEU A 1 185 ? -2.302 -13.829 -15.268 1.00 96.56 185 LEU A C 1
ATOM 1430 O O . LEU A 1 185 ? -2.862 -14.536 -16.108 1.00 96.56 185 LEU A O 1
ATOM 1434 N N . GLU A 1 186 ? -2.982 -13.019 -14.453 1.00 93.62 186 GLU A N 1
ATOM 1435 C CA . GLU A 1 186 ? -4.442 -12.899 -14.484 1.00 93.62 186 GLU A CA 1
ATOM 1436 C C . GLU A 1 186 ? -4.935 -12.344 -15.831 1.00 93.62 186 GLU A C 1
ATOM 1438 O O . GLU A 1 186 ? -5.855 -12.901 -16.434 1.00 93.62 186 GLU A O 1
ATOM 1443 N N . LYS A 1 187 ? -4.277 -11.307 -16.371 1.00 92.38 187 LYS A N 1
ATOM 1444 C CA . LYS A 1 187 ? -4.591 -10.736 -17.697 1.00 92.38 187 LYS A CA 1
ATOM 1445 C C . LYS A 1 187 ? -4.380 -11.724 -18.847 1.00 92.38 187 LYS A C 1
ATOM 1447 O O . LYS A 1 187 ? -5.110 -11.667 -19.839 1.00 92.38 187 LYS A O 1
ATOM 1452 N N . LEU A 1 188 ? -3.437 -12.658 -18.713 1.00 94.81 188 LEU A N 1
ATOM 1453 C CA . LEU A 1 188 ? -3.254 -13.780 -19.643 1.00 94.81 188 LEU A CA 1
ATOM 1454 C C . LEU A 1 188 ? -4.327 -14.876 -19.491 1.00 94.81 188 LEU A C 1
ATOM 1456 O O . LEU A 1 188 ? -4.379 -15.804 -20.300 1.00 94.81 188 LEU A O 1
ATOM 1460 N N . GLY A 1 189 ? -5.197 -14.779 -18.482 1.00 95.25 189 GLY A N 1
ATOM 1461 C CA . GLY A 1 189 ? -6.226 -15.768 -18.170 1.00 95.25 189 GLY A CA 1
ATOM 1462 C C . GLY A 1 189 ? -5.694 -16.997 -17.432 1.00 95.25 189 GLY A C 1
ATOM 1463 O O . GLY A 1 189 ? -6.346 -18.044 -17.468 1.00 95.25 189 GLY A O 1
ATOM 1464 N N . ALA A 1 190 ? -4.517 -16.900 -16.807 1.00 95.38 190 ALA A N 1
ATOM 1465 C CA . ALA A 1 190 ? -3.989 -17.950 -15.948 1.00 95.38 190 ALA A CA 1
ATOM 1466 C C . ALA A 1 190 ? -4.700 -17.948 -14.584 1.00 95.38 190 ALA A C 1
ATOM 1468 O O . ALA A 1 190 ? -5.093 -16.899 -14.076 1.00 95.38 190 ALA A O 1
ATOM 1469 N N . ASP A 1 191 ? -4.840 -19.128 -13.977 1.00 94.12 191 ASP A N 1
ATOM 1470 C CA . ASP A 1 191 ? -5.261 -19.238 -12.582 1.00 94.12 191 ASP A CA 1
ATOM 1471 C C . ASP A 1 191 ? -4.054 -18.922 -11.692 1.00 94.12 191 ASP A C 1
ATOM 1473 O O . ASP A 1 191 ? -3.088 -19.685 -11.634 1.00 94.12 191 ASP A O 1
ATOM 1477 N N . THR A 1 192 ? -4.071 -17.770 -11.023 1.00 93.12 192 THR A N 1
ATOM 1478 C CA . THR A 1 192 ? -2.959 -17.329 -10.171 1.00 93.12 192 THR A CA 1
ATOM 1479 C C . THR A 1 192 ? -2.722 -18.269 -8.988 1.00 93.12 192 THR A C 1
ATOM 1481 O O . THR A 1 192 ? -1.609 -18.310 -8.464 1.00 93.12 192 THR A O 1
ATOM 1484 N N . SER A 1 193 ? -3.708 -19.096 -8.616 1.00 91.75 193 SER A N 1
ATOM 1485 C CA . SER A 1 193 ? -3.547 -20.111 -7.575 1.00 91.75 193 SER A CA 1
ATOM 1486 C C . SER A 1 193 ? -2.619 -21.264 -7.981 1.00 91.75 193 SER A C 1
ATOM 1488 O O . SER A 1 193 ? -2.124 -21.956 -7.089 1.00 91.75 193 SER A O 1
ATOM 1490 N N . ASP A 1 194 ? -2.300 -21.423 -9.272 1.00 96.25 194 ASP A N 1
ATOM 1491 C CA . ASP A 1 194 ? -1.330 -22.404 -9.785 1.00 96.25 194 ASP A CA 1
ATOM 1492 C C . ASP A 1 194 ? 0.135 -21.948 -9.641 1.00 96.25 194 ASP A C 1
ATOM 1494 O O . ASP A 1 194 ? 1.060 -22.713 -9.933 1.00 96.25 194 ASP A O 1
ATOM 1498 N N . TYR A 1 195 ? 0.371 -20.720 -9.173 1.00 97.38 195 TYR A N 1
ATOM 1499 C CA . TYR A 1 195 ? 1.699 -20.124 -9.032 1.00 97.38 195 TYR A CA 1
ATOM 1500 C C . TYR A 1 195 ? 2.002 -19.801 -7.573 1.00 97.38 195 TYR A C 1
ATOM 1502 O O . TYR A 1 195 ? 1.104 -19.601 -6.754 1.00 97.38 195 TYR A O 1
ATOM 1510 N N . GLU A 1 196 ? 3.284 -19.769 -7.231 1.00 95.81 196 GLU A N 1
ATOM 1511 C CA . GLU A 1 196 ? 3.752 -19.438 -5.888 1.00 95.81 196 GLU A CA 1
ATOM 1512 C C . GLU A 1 196 ? 5.024 -18.599 -5.920 1.00 95.81 196 GLU A C 1
ATOM 1514 O O . GLU A 1 196 ? 5.871 -18.745 -6.806 1.00 95.81 196 GLU A O 1
ATOM 1519 N N . VAL A 1 197 ? 5.168 -17.745 -4.909 1.00 95.38 197 VAL A N 1
ATOM 1520 C CA . VAL A 1 197 ? 6.438 -17.101 -4.585 1.00 95.38 197 VAL A CA 1
ATOM 1521 C C . VAL A 1 197 ? 7.312 -18.126 -3.866 1.00 95.38 197 VAL A C 1
ATOM 1523 O O . VAL A 1 197 ? 7.062 -18.466 -2.714 1.00 95.38 197 VAL A O 1
ATOM 1526 N N . VAL A 1 198 ? 8.365 -18.607 -4.528 1.00 95.94 198 VAL A N 1
ATOM 1527 C CA . VAL A 1 198 ? 9.310 -19.570 -3.932 1.00 95.94 198 VAL A CA 1
ATOM 1528 C C . VAL A 1 198 ? 10.416 -18.886 -3.131 1.00 95.94 198 VAL A C 1
ATOM 1530 O O . VAL A 1 198 ? 11.102 -19.531 -2.338 1.00 95.94 198 VAL A O 1
ATOM 1533 N N . ARG A 1 199 ? 10.626 -17.578 -3.345 1.00 93.12 199 ARG A N 1
ATOM 1534 C CA . ARG A 1 199 ? 11.581 -16.766 -2.581 1.00 93.12 199 ARG A CA 1
ATOM 1535 C C . ARG A 1 199 ? 11.316 -15.271 -2.724 1.00 93.12 199 ARG A C 1
ATOM 1537 O O . ARG A 1 199 ? 11.176 -14.782 -3.838 1.00 93.12 199 ARG A O 1
ATOM 1544 N N . VAL A 1 200 ? 11.383 -14.535 -1.615 1.00 92.12 200 VAL A N 1
ATOM 1545 C CA . VAL A 1 200 ? 11.473 -13.065 -1.622 1.00 92.12 200 VAL A CA 1
ATOM 1546 C C . VAL A 1 200 ? 12.943 -12.651 -1.732 1.00 92.12 200 VAL A C 1
ATOM 1548 O O . VAL A 1 200 ? 13.786 -13.108 -0.956 1.00 92.12 200 VAL A O 1
ATOM 1551 N N . LEU A 1 201 ? 13.256 -11.811 -2.716 1.00 90.50 201 LEU A N 1
ATOM 1552 C CA . LEU A 1 201 ? 14.588 -11.253 -2.966 1.00 90.50 201 LEU A CA 1
ATOM 1553 C C . LEU A 1 201 ? 14.787 -9.918 -2.240 1.00 90.50 201 LEU A C 1
ATOM 1555 O O . LEU A 1 201 ? 15.904 -9.609 -1.824 1.00 90.50 201 LEU A O 1
ATOM 1559 N N . GLY A 1 202 ? 13.707 -9.163 -2.039 1.00 89.25 202 GLY A N 1
ATOM 1560 C CA . GLY A 1 202 ? 13.693 -7.963 -1.213 1.00 89.25 202 GLY A CA 1
ATOM 1561 C C . GLY A 1 202 ? 12.340 -7.254 -1.226 1.00 89.25 202 GLY A C 1
ATOM 1562 O O . GLY A 1 202 ? 11.436 -7.632 -1.967 1.00 89.25 202 GLY A O 1
ATOM 1563 N N . VAL A 1 203 ? 12.214 -6.239 -0.373 1.00 90.06 203 VAL A N 1
ATOM 1564 C CA . VAL A 1 203 ? 11.021 -5.394 -0.242 1.00 90.06 203 VAL A CA 1
ATOM 1565 C C . VAL A 1 203 ? 11.462 -3.948 -0.399 1.00 90.06 203 VAL A C 1
ATOM 1567 O O . VAL A 1 203 ? 12.418 -3.526 0.259 1.00 90.06 203 VAL A O 1
ATOM 1570 N N . TYR A 1 204 ? 10.797 -3.211 -1.283 1.00 90.00 204 TYR A N 1
ATOM 1571 C CA . TYR A 1 204 ? 11.210 -1.872 -1.683 1.00 90.00 204 TYR A CA 1
ATOM 1572 C C . TYR A 1 204 ? 10.018 -0.960 -1.895 1.00 90.00 204 TYR A C 1
ATOM 1574 O O . TYR A 1 204 ? 8.942 -1.410 -2.258 1.00 90.00 204 TYR A O 1
ATOM 1582 N N . ASP A 1 205 ? 10.239 0.337 -1.744 1.00 92.69 205 ASP A N 1
ATOM 1583 C CA . ASP A 1 205 ? 9.252 1.343 -2.100 1.00 92.69 205 ASP A CA 1
ATOM 1584 C C . ASP A 1 205 ? 9.554 1.923 -3.486 1.00 92.69 205 ASP A C 1
ATOM 1586 O O . ASP A 1 205 ? 10.709 2.221 -3.821 1.00 92.69 205 ASP A O 1
ATOM 1590 N N . LEU A 1 206 ? 8.499 2.126 -4.275 1.00 95.19 206 LEU A N 1
ATOM 1591 C CA . LEU A 1 206 ? 8.552 2.889 -5.518 1.00 95.19 206 LEU A CA 1
ATOM 1592 C C . LEU A 1 206 ? 8.472 4.391 -5.234 1.00 95.19 206 LEU A C 1
ATOM 1594 O O . LEU A 1 206 ? 7.758 4.831 -4.336 1.00 95.19 206 LEU A O 1
ATOM 1598 N N . TYR A 1 207 ? 9.179 5.195 -6.024 1.00 98.00 207 TYR A N 1
ATOM 1599 C CA . TYR A 1 207 ? 9.237 6.651 -5.890 1.00 98.00 207 TYR A CA 1
ATOM 1600 C C . TYR A 1 207 ? 9.166 7.358 -7.248 1.00 98.00 207 TYR A C 1
ATOM 1602 O O . TYR A 1 207 ? 9.384 6.763 -8.307 1.00 98.00 207 TYR A O 1
ATOM 1610 N N . TYR A 1 208 ? 8.923 8.668 -7.186 1.00 98.56 208 TYR A N 1
ATOM 1611 C CA . TYR A 1 208 ? 9.238 9.619 -8.247 1.00 98.56 208 TYR A CA 1
ATOM 1612 C C . TYR A 1 208 ? 10.683 10.103 -8.0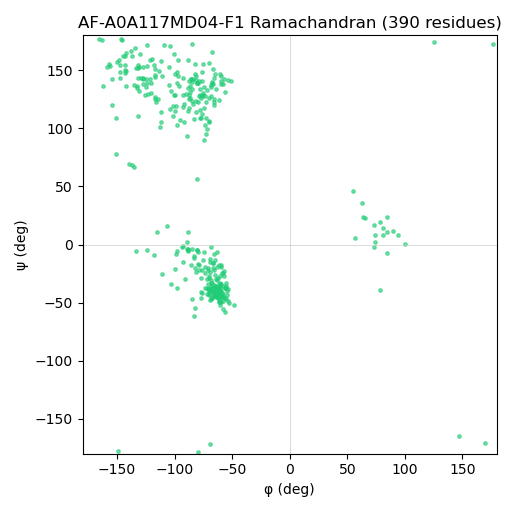63 1.00 98.56 208 TYR A C 1
ATOM 1614 O O . TYR A 1 208 ? 11.016 10.725 -7.047 1.00 98.56 208 TYR A O 1
ATOM 1622 N N . ALA A 1 209 ? 11.532 9.812 -9.042 1.00 98.25 209 ALA A N 1
ATOM 1623 C CA . ALA A 1 209 ? 12.935 10.182 -9.128 1.00 98.25 209 ALA A CA 1
ATOM 1624 C C . ALA A 1 209 ? 13.098 11.431 -10.012 1.00 98.25 209 ALA A C 1
ATOM 1626 O O . ALA A 1 209 ? 13.046 11.381 -11.241 1.00 98.25 209 ALA A O 1
ATOM 1627 N N . PHE A 1 210 ? 13.292 12.579 -9.373 1.00 98.56 210 PHE A N 1
ATOM 1628 C CA . PHE A 1 210 ? 13.470 13.871 -10.027 1.00 98.56 210 PHE A CA 1
ATOM 1629 C C . PHE A 1 210 ? 14.937 14.112 -10.356 1.00 98.56 210 PHE A C 1
ATOM 1631 O O . PHE A 1 210 ? 15.818 13.872 -9.521 1.00 98.56 210 PHE A O 1
ATOM 1638 N N . ASN A 1 211 ? 15.200 14.701 -11.523 1.00 98.12 211 ASN A N 1
ATOM 1639 C CA . ASN A 1 211 ? 16.514 15.245 -11.837 1.00 98.12 211 ASN A CA 1
ATOM 1640 C C . ASN A 1 211 ? 17.012 16.172 -10.709 1.00 98.12 211 ASN A C 1
ATOM 1642 O O . ASN A 1 211 ? 16.259 16.977 -10.153 1.00 98.12 211 ASN A O 1
ATOM 1646 N N . VAL A 1 212 ? 18.307 16.108 -10.392 1.00 96.81 212 VAL A N 1
ATOM 1647 C CA . VAL A 1 212 ? 18.916 16.832 -9.257 1.00 96.81 212 VAL A CA 1
ATOM 1648 C C . VAL A 1 212 ? 18.781 18.359 -9.310 1.00 96.81 212 VAL A C 1
ATOM 1650 O O . VAL A 1 212 ? 18.957 19.019 -8.280 1.00 96.81 212 VAL A O 1
ATOM 1653 N N . ASN A 1 213 ? 18.471 18.924 -10.479 1.00 95.38 213 ASN A N 1
ATOM 1654 C CA . ASN A 1 213 ? 18.262 20.358 -10.682 1.00 95.38 213 ASN A CA 1
ATOM 1655 C C . ASN A 1 213 ? 16.809 20.815 -10.439 1.00 95.38 213 ASN A C 1
ATOM 1657 O O . ASN A 1 213 ? 16.536 22.016 -10.487 1.00 95.38 213 ASN A O 1
ATOM 1661 N N . VAL A 1 214 ? 15.876 19.899 -10.158 1.00 97.38 214 VAL A N 1
ATOM 1662 C CA . VAL A 1 214 ? 14.524 20.253 -9.702 1.00 97.38 214 VAL A CA 1
ATOM 1663 C C . VAL A 1 214 ? 14.595 20.782 -8.268 1.00 97.38 214 VAL A C 1
ATOM 1665 O O . VAL A 1 214 ? 15.254 20.196 -7.407 1.00 97.38 214 VAL A O 1
ATOM 1668 N N . SER A 1 215 ? 13.929 21.904 -7.990 1.00 97.31 215 SER A N 1
ATOM 1669 C CA . SER A 1 215 ? 13.990 22.566 -6.682 1.00 97.31 215 SER A CA 1
ATOM 1670 C C . SER A 1 215 ? 13.511 21.665 -5.539 1.00 97.31 215 SER A C 1
ATOM 1672 O O . SER A 1 215 ? 12.584 20.868 -5.684 1.00 97.31 215 SER A O 1
ATOM 1674 N N . ALA A 1 216 ? 14.128 21.798 -4.361 1.00 96.62 216 ALA A N 1
ATOM 1675 C CA . ALA A 1 216 ? 13.813 20.939 -3.212 1.00 96.62 216 ALA A CA 1
ATOM 1676 C C . ALA A 1 216 ? 12.383 21.180 -2.720 1.00 96.62 216 ALA A C 1
ATOM 1678 O O . ALA A 1 216 ? 11.702 20.248 -2.308 1.00 96.62 216 ALA A O 1
ATOM 1679 N N . SER A 1 217 ? 11.922 22.430 -2.810 1.00 97.50 217 SER A N 1
ATOM 1680 C CA . SER A 1 217 ? 10.550 22.813 -2.493 1.00 97.50 217 SER A CA 1
ATOM 1681 C C . SER A 1 217 ? 9.533 22.145 -3.409 1.00 97.50 217 SER A C 1
ATOM 1683 O O . SER A 1 217 ? 8.482 21.741 -2.925 1.00 97.50 217 SER A O 1
ATOM 1685 N N . LEU A 1 218 ? 9.835 22.010 -4.706 1.00 97.88 218 LEU A N 1
ATOM 1686 C CA . LEU A 1 218 ? 8.927 21.348 -5.638 1.00 97.88 218 LEU A CA 1
ATOM 1687 C C . LEU A 1 218 ? 8.842 19.849 -5.332 1.00 97.88 218 LEU A C 1
ATOM 1689 O O . LEU A 1 218 ? 7.745 19.331 -5.179 1.00 97.88 218 LEU A O 1
ATOM 1693 N N . VAL A 1 219 ? 9.980 19.178 -5.131 1.00 98.44 219 VAL A N 1
ATOM 1694 C CA . VAL A 1 219 ? 10.008 17.753 -4.743 1.00 98.44 219 VAL A CA 1
ATOM 1695 C C . VAL A 1 219 ? 9.268 17.514 -3.421 1.00 98.44 219 VAL A C 1
ATOM 1697 O O . VAL A 1 219 ? 8.490 16.568 -3.311 1.00 98.44 219 VAL A O 1
ATOM 1700 N N . GLN A 1 220 ? 9.448 18.398 -2.433 1.00 98.31 220 GLN A N 1
ATOM 1701 C CA . GLN A 1 220 ? 8.716 18.317 -1.168 1.00 98.31 220 GLN A CA 1
ATOM 1702 C C . GLN A 1 220 ? 7.204 18.487 -1.369 1.00 98.31 220 GLN A C 1
ATOM 1704 O O . GLN A 1 220 ? 6.437 17.772 -0.735 1.00 98.31 220 GLN A O 1
ATOM 1709 N N . ALA A 1 221 ? 6.765 19.372 -2.270 1.00 98.12 221 ALA A N 1
ATOM 1710 C CA . ALA A 1 221 ? 5.346 19.534 -2.578 1.00 98.12 221 ALA A CA 1
ATOM 1711 C C . ALA A 1 221 ? 4.732 18.256 -3.180 1.00 98.12 221 ALA A C 1
ATOM 1713 O O . ALA A 1 221 ? 3.630 17.882 -2.788 1.00 98.12 221 ALA A O 1
ATOM 1714 N N . PHE A 1 222 ? 5.458 17.538 -4.050 1.00 98.44 222 PHE A N 1
ATOM 1715 C CA . PHE A 1 222 ? 5.023 16.216 -4.524 1.00 98.44 222 PHE A CA 1
ATOM 1716 C C . PHE A 1 222 ? 4.916 15.209 -3.375 1.00 98.44 222 PHE A C 1
ATOM 1718 O O . PHE A 1 222 ? 3.919 14.499 -3.275 1.00 98.44 222 PHE A O 1
ATOM 1725 N N . HIS A 1 223 ? 5.911 15.157 -2.483 1.00 98.25 223 HIS A N 1
ATOM 1726 C CA . HIS A 1 223 ? 5.863 14.272 -1.315 1.00 98.25 223 HIS A CA 1
ATOM 1727 C C . HIS A 1 223 ? 4.657 14.583 -0.414 1.00 98.25 223 HIS A C 1
ATOM 1729 O O . HIS A 1 223 ? 3.950 13.670 0.009 1.00 98.25 223 HIS A O 1
ATOM 1735 N N . ASP A 1 224 ? 4.391 15.863 -0.154 1.00 98.19 224 ASP A N 1
ATOM 1736 C CA . ASP A 1 224 ? 3.264 16.300 0.669 1.00 98.19 224 ASP A CA 1
ATOM 1737 C C . ASP A 1 224 ? 1.915 15.983 0.002 1.00 98.19 224 ASP A C 1
ATOM 1739 O O . ASP A 1 224 ? 0.994 15.533 0.685 1.00 98.19 224 ASP A O 1
ATOM 1743 N N . GLY A 1 225 ? 1.810 16.137 -1.324 1.00 97.88 225 GLY A N 1
ATOM 1744 C CA . GLY A 1 225 ? 0.628 15.750 -2.098 1.00 97.88 225 GLY A CA 1
ATOM 1745 C C . GLY A 1 225 ? 0.350 14.244 -2.049 1.00 97.88 225 GLY A C 1
ATOM 1746 O O . GLY A 1 225 ? -0.785 13.831 -1.820 1.00 97.88 225 GLY A O 1
ATOM 1747 N N . LEU A 1 226 ? 1.388 13.409 -2.162 1.00 97.56 226 LEU A N 1
ATOM 1748 C CA . LEU A 1 226 ? 1.261 11.953 -2.002 1.00 97.56 226 LEU A CA 1
ATOM 1749 C C . LEU A 1 226 ? 0.844 11.577 -0.578 1.00 97.56 226 LEU A C 1
ATOM 1751 O O . LEU A 1 226 ? -0.030 10.737 -0.379 1.00 97.56 226 LEU A O 1
ATOM 1755 N N . LYS A 1 227 ? 1.413 12.243 0.431 1.00 95.81 227 LYS A N 1
ATOM 1756 C CA . LYS A 1 227 ? 0.996 12.067 1.823 1.00 95.81 227 LYS A CA 1
ATOM 1757 C C . LYS A 1 227 ? -0.464 12.462 2.029 1.00 95.81 227 LYS A C 1
ATOM 1759 O O . LYS A 1 227 ? -1.163 11.783 2.780 1.00 95.81 227 LYS A O 1
ATOM 1764 N N . GLU A 1 228 ? -0.940 13.521 1.379 1.00 95.31 228 GLU A N 1
ATOM 1765 C CA . GLU A 1 228 ? -2.354 13.897 1.416 1.00 95.31 228 GLU A CA 1
ATOM 1766 C C . GLU A 1 228 ? -3.251 12.806 0.820 1.00 95.31 228 GLU A C 1
ATOM 1768 O O . GLU A 1 228 ? -4.258 12.468 1.438 1.00 95.31 228 GLU A O 1
ATOM 1773 N N . ALA A 1 229 ? -2.845 12.178 -0.291 1.00 95.75 229 ALA A N 1
ATOM 1774 C CA . ALA A 1 229 ? -3.595 11.095 -0.937 1.00 95.75 229 ALA A CA 1
ATOM 1775 C C . ALA A 1 229 ? -3.871 9.903 0.000 1.00 95.75 229 ALA A C 1
ATOM 1777 O O . ALA A 1 229 ? -4.859 9.188 -0.170 1.00 95.75 229 ALA A O 1
ATOM 1778 N N . THR A 1 230 ? -3.019 9.688 1.009 1.00 93.56 230 THR A N 1
ATOM 1779 C CA . THR A 1 230 ? -3.191 8.618 2.010 1.00 93.56 230 THR A CA 1
ATOM 1780 C C . THR A 1 230 ? -4.193 8.950 3.113 1.00 93.56 230 THR A C 1
ATOM 1782 O O . THR A 1 230 ? -4.657 8.046 3.813 1.00 93.56 230 THR A O 1
ATOM 1785 N N . LYS A 1 231 ? -4.562 10.224 3.290 1.00 92.94 231 LYS A N 1
ATOM 1786 C CA . LYS A 1 231 ? -5.446 10.634 4.382 1.00 92.94 231 LYS A CA 1
ATOM 1787 C C . LYS A 1 231 ? -6.883 10.226 4.100 1.00 92.94 231 LYS A C 1
ATOM 1789 O O . LYS A 1 231 ? -7.421 10.429 3.017 1.00 92.94 231 LYS A O 1
ATOM 1794 N N . VAL A 1 232 ? -7.534 9.684 5.124 1.00 92.94 232 VAL A N 1
ATOM 1795 C CA . VAL A 1 232 ? -8.945 9.301 5.056 1.00 92.94 232 VAL A CA 1
ATOM 1796 C C . VAL A 1 232 ? -9.824 10.542 4.884 1.00 92.94 232 VAL A C 1
ATOM 1798 O O . VAL A 1 232 ? -9.850 11.418 5.757 1.00 92.94 232 VAL A O 1
ATOM 1801 N N . GLY A 1 233 ? -10.584 10.580 3.788 1.00 90.94 233 GLY A N 1
ATOM 1802 C CA . GLY A 1 233 ? -11.527 11.646 3.464 1.00 90.94 233 GLY A CA 1
ATOM 1803 C C . GLY A 1 233 ? -12.754 11.688 4.381 1.00 90.94 233 GLY A C 1
ATOM 1804 O O . GLY A 1 233 ? -12.838 11.011 5.412 1.00 90.94 233 GLY A O 1
ATOM 1805 N N . ASP A 1 234 ? -13.727 12.528 4.038 1.00 90.31 234 ASP A N 1
ATOM 1806 C CA . ASP A 1 234 ? -14.965 12.674 4.819 1.00 90.31 234 ASP A CA 1
ATOM 1807 C C . ASP A 1 234 ? -15.937 11.502 4.664 1.00 90.31 234 ASP A C 1
ATOM 1809 O O . ASP A 1 234 ? -16.770 11.285 5.540 1.00 90.31 234 ASP A O 1
ATOM 1813 N N . ASP A 1 235 ? -15.792 10.705 3.613 1.00 92.88 235 ASP A N 1
ATOM 1814 C CA . ASP A 1 235 ? -16.559 9.483 3.364 1.00 92.88 235 ASP A CA 1
ATOM 1815 C C . ASP A 1 235 ? -15.936 8.219 3.987 1.00 92.88 235 ASP A C 1
ATOM 1817 O O . ASP A 1 235 ? -16.557 7.159 3.976 1.00 92.88 235 ASP A O 1
ATOM 1821 N N . GLY A 1 236 ? -14.750 8.329 4.599 1.00 93.50 236 GLY A N 1
ATOM 1822 C CA . GLY A 1 236 ? -14.086 7.223 5.301 1.00 93.50 236 GLY A CA 1
ATOM 1823 C C . GLY A 1 236 ? -12.987 6.512 4.529 1.00 93.50 236 GLY A C 1
ATOM 1824 O O . GLY A 1 236 ? -12.364 5.616 5.102 1.00 93.50 236 GLY A O 1
ATOM 1825 N N . VAL A 1 237 ? -12.712 6.949 3.299 1.00 95.69 237 VAL A N 1
ATOM 1826 C CA . VAL A 1 237 ? -11.750 6.320 2.391 1.00 95.69 237 VAL A CA 1
ATOM 1827 C C . VAL A 1 237 ? -10.751 7.363 1.876 1.00 95.69 237 VAL A C 1
ATOM 1829 O O . VAL A 1 237 ? -11.112 8.523 1.650 1.00 95.69 237 VAL A O 1
ATOM 1832 N N . SER A 1 238 ? -9.482 6.984 1.728 1.00 95.88 238 SER A N 1
ATOM 1833 C CA . SER A 1 238 ? -8.451 7.836 1.117 1.00 95.88 238 SER A CA 1
ATOM 1834 C C . SER A 1 238 ? -8.379 7.659 -0.403 1.00 95.88 238 SER A C 1
ATOM 1836 O O . SER A 1 238 ? -8.814 6.639 -0.937 1.00 95.88 238 SER A O 1
ATOM 1838 N N . ASP A 1 239 ? -7.824 8.634 -1.124 1.00 97.00 239 ASP A N 1
ATOM 1839 C CA . ASP A 1 239 ? -7.643 8.498 -2.578 1.00 97.00 239 ASP A CA 1
ATOM 1840 C C . ASP A 1 239 ? -6.698 7.348 -2.914 1.00 97.00 239 ASP A C 1
ATOM 1842 O O . ASP A 1 239 ? -6.985 6.564 -3.814 1.00 97.00 239 ASP A O 1
ATOM 1846 N N . TYR A 1 240 ? -5.653 7.166 -2.105 1.00 96.38 240 TYR A N 1
ATOM 1847 C CA . TYR A 1 240 ? -4.755 6.020 -2.184 1.00 96.38 240 TYR A CA 1
ATOM 1848 C C . TYR A 1 240 ? -5.523 4.693 -2.148 1.00 96.38 240 TYR A C 1
ATOM 1850 O O . TYR A 1 240 ? -5.379 3.855 -3.031 1.00 96.38 240 TYR A O 1
ATOM 1858 N N . GLN A 1 241 ? -6.417 4.532 -1.174 1.00 96.50 241 GLN A N 1
ATOM 1859 C CA . GLN A 1 241 ? -7.248 3.340 -1.048 1.00 96.50 241 GLN A CA 1
ATOM 1860 C C . GLN A 1 241 ? -8.169 3.122 -2.259 1.00 96.50 241 GLN A C 1
ATOM 1862 O O . GLN A 1 241 ? -8.327 1.986 -2.699 1.00 96.50 241 GLN A O 1
ATOM 1867 N N . ARG A 1 242 ? -8.762 4.184 -2.820 1.00 96.88 242 ARG A N 1
ATOM 1868 C CA . ARG A 1 242 ? -9.596 4.073 -4.033 1.00 96.88 242 ARG A CA 1
ATOM 1869 C C . ARG A 1 242 ? -8.781 3.633 -5.242 1.00 96.88 242 ARG A C 1
ATOM 1871 O O . ARG A 1 242 ? -9.232 2.755 -5.968 1.00 96.88 242 ARG A O 1
ATOM 1878 N N . ILE A 1 243 ? -7.603 4.228 -5.425 1.00 97.31 243 ILE A N 1
ATOM 1879 C CA . ILE A 1 243 ? -6.696 3.922 -6.536 1.00 97.31 243 ILE A CA 1
ATOM 1880 C C . ILE A 1 243 ? -6.236 2.467 -6.448 1.00 97.31 243 ILE A C 1
ATOM 1882 O O . ILE A 1 243 ? -6.310 1.738 -7.433 1.00 97.31 243 ILE A O 1
ATOM 1886 N N . LEU A 1 244 ? -5.829 1.998 -5.265 1.00 96.19 244 LEU A N 1
ATOM 1887 C CA . LEU A 1 244 ? -5.482 0.587 -5.103 1.00 96.19 244 LEU A CA 1
ATOM 1888 C C . LEU A 1 244 ? -6.673 -0.320 -5.408 1.00 96.19 244 LEU A C 1
ATOM 1890 O O . LEU A 1 244 ? -6.525 -1.277 -6.151 1.00 96.19 244 LEU A O 1
ATOM 1894 N N . TYR A 1 245 ? -7.867 0.009 -4.910 1.00 96.50 245 TYR A N 1
ATOM 1895 C CA . TYR A 1 245 ? -9.061 -0.809 -5.136 1.00 96.50 245 TYR A CA 1
ATOM 1896 C C . TYR A 1 245 ? -9.489 -0.870 -6.612 1.00 96.50 245 TYR A C 1
ATOM 1898 O O . TYR A 1 245 ? -10.133 -1.834 -7.018 1.00 96.50 245 TYR A O 1
ATOM 1906 N N . SER A 1 246 ? -9.153 0.142 -7.422 1.00 95.44 246 SER A N 1
ATOM 1907 C CA . SER A 1 246 ? -9.442 0.130 -8.861 1.00 95.44 246 SER A CA 1
ATOM 1908 C C . SER A 1 246 ? -8.440 -0.667 -9.692 1.00 95.44 246 SER A C 1
ATOM 1910 O O . SER A 1 246 ? -8.799 -1.091 -10.787 1.00 95.44 246 SER A O 1
ATOM 1912 N N . HIS A 1 247 ? -7.210 -0.852 -9.200 1.00 94.25 247 HIS A N 1
ATOM 1913 C CA . HIS A 1 247 ? -6.121 -1.492 -9.953 1.00 94.25 247 HIS A CA 1
ATOM 1914 C C . HIS A 1 247 ? -5.716 -2.863 -9.421 1.00 94.25 247 HIS A C 1
ATOM 1916 O O . HIS A 1 247 ? -5.182 -3.660 -10.184 1.00 94.25 247 HIS A O 1
ATOM 1922 N N . LEU A 1 248 ? -5.942 -3.141 -8.137 1.00 92.56 248 LEU A N 1
ATOM 1923 C CA . LEU A 1 248 ? -5.478 -4.349 -7.463 1.00 92.56 248 LEU A CA 1
ATOM 1924 C C . LEU A 1 248 ? -6.648 -5.143 -6.873 1.00 92.56 248 LEU A C 1
ATOM 1926 O O . LEU A 1 248 ? -7.585 -4.558 -6.315 1.00 92.56 248 LEU A O 1
ATOM 1930 N N . PRO A 1 249 ? -6.592 -6.485 -6.929 1.00 91.31 249 PRO A N 1
ATOM 1931 C CA . PRO A 1 249 ? -7.503 -7.314 -6.160 1.00 91.31 249 PRO A CA 1
ATOM 1932 C C . PRO A 1 249 ? -7.229 -7.159 -4.658 1.00 91.31 249 PRO A C 1
ATOM 1934 O O . PRO A 1 249 ? -6.100 -6.944 -4.223 1.00 91.31 249 PRO A O 1
ATOM 1937 N N . VAL A 1 250 ? -8.267 -7.330 -3.840 1.00 93.00 250 VAL A N 1
ATOM 1938 C CA . VAL A 1 250 ? -8.109 -7.366 -2.379 1.00 93.00 250 VAL A CA 1
ATOM 1939 C C . VAL A 1 250 ? -7.465 -8.689 -1.976 1.00 93.00 250 VAL A C 1
ATOM 1941 O O . VAL A 1 250 ? -7.962 -9.757 -2.337 1.00 93.00 250 VAL A O 1
ATOM 1944 N N . ARG A 1 251 ? -6.386 -8.624 -1.194 1.00 90.69 251 ARG A N 1
ATOM 1945 C CA . ARG A 1 251 ? -5.572 -9.792 -0.847 1.00 90.69 251 ARG A CA 1
ATOM 1946 C C . ARG A 1 251 ? -5.937 -10.403 0.508 1.00 90.69 251 ARG A C 1
ATOM 1948 O O . ARG A 1 251 ? -6.502 -9.759 1.399 1.00 90.69 251 ARG A O 1
ATOM 1955 N N . TYR A 1 252 ? -5.558 -11.666 0.667 1.00 90.75 252 TYR A N 1
ATOM 1956 C CA . TYR A 1 252 ? -5.422 -12.333 1.959 1.00 90.75 252 TYR A CA 1
ATOM 1957 C C . TYR A 1 252 ? -3.952 -12.312 2.388 1.00 90.75 252 TYR A C 1
ATOM 1959 O O . TYR A 1 252 ? -3.051 -12.306 1.549 1.00 90.75 252 TYR A O 1
ATOM 1967 N N . SER A 1 253 ? -3.713 -12.251 3.694 1.00 87.31 253 SER A N 1
ATOM 1968 C CA . SER A 1 253 ? -2.373 -12.275 4.279 1.00 87.31 253 SER A CA 1
ATOM 1969 C C . SER A 1 253 ? -1.803 -13.690 4.258 1.00 87.31 253 SER A C 1
ATOM 1971 O O . SER A 1 253 ? -2.527 -14.641 4.538 1.00 87.31 253 SER A O 1
ATOM 1973 N N . GLU A 1 254 ? -0.508 -13.821 3.964 1.00 82.44 254 GLU A N 1
ATOM 1974 C CA . GLU A 1 254 ? 0.217 -15.100 4.046 1.00 82.44 254 GLU A CA 1
ATOM 1975 C C . GLU A 1 254 ? 0.476 -15.510 5.500 1.00 82.44 254 GLU A C 1
ATOM 1977 O O . GLU A 1 254 ? 0.396 -16.684 5.849 1.00 82.44 254 GLU A O 1
ATOM 1982 N N . GLU A 1 255 ? 0.768 -14.522 6.346 1.00 83.56 255 GLU A N 1
ATOM 1983 C CA . GLU A 1 255 ? 0.939 -14.668 7.787 1.00 83.56 255 GLU A CA 1
ATOM 1984 C C . GLU A 1 255 ? 0.049 -13.653 8.496 1.00 83.56 255 GLU A C 1
ATOM 1986 O O . GLU A 1 255 ? -0.143 -12.527 8.026 1.00 83.56 255 GLU A O 1
ATOM 1991 N N . SER A 1 256 ? -0.524 -14.046 9.627 1.00 86.50 256 SER A N 1
ATOM 1992 C CA . SER A 1 256 ? -1.424 -13.180 10.365 1.00 86.50 256 SER A CA 1
ATOM 1993 C C . SER A 1 256 ? -1.355 -13.409 11.866 1.00 86.50 256 SER A C 1
ATOM 1995 O O . SER A 1 256 ? -1.261 -14.533 12.362 1.00 86.50 256 SER A O 1
ATOM 1997 N N . VAL A 1 257 ? -1.475 -12.315 12.612 1.00 91.94 257 VAL A N 1
ATOM 1998 C CA . VAL A 1 257 ? -1.568 -12.335 14.070 1.00 91.94 257 VAL A CA 1
ATOM 1999 C C . VAL A 1 257 ? -2.733 -13.212 14.524 1.00 91.94 257 VAL A C 1
ATOM 2001 O O . VAL A 1 257 ? -3.859 -13.061 14.058 1.00 91.94 257 VAL A O 1
ATOM 2004 N N . SER A 1 258 ? -2.484 -14.109 15.482 1.00 94.31 258 SER A N 1
ATOM 2005 C CA . SER A 1 258 ? -3.524 -15.005 16.006 1.00 94.31 258 SER A CA 1
ATOM 2006 C C . SER A 1 258 ? -4.700 -14.246 16.638 1.00 94.31 258 SER A C 1
ATOM 2008 O O . SER A 1 258 ? -4.508 -13.230 17.310 1.00 94.31 258 SER A O 1
ATOM 2010 N N . GLU A 1 259 ? -5.913 -14.792 16.528 1.00 96.00 259 GLU A N 1
ATOM 2011 C CA . GLU A 1 259 ? -7.107 -14.220 17.173 1.00 96.00 259 GLU A CA 1
ATOM 2012 C C . GLU A 1 259 ? -6.941 -14.060 18.689 1.00 96.00 259 GLU A C 1
ATOM 2014 O O . GLU A 1 259 ? -7.361 -13.05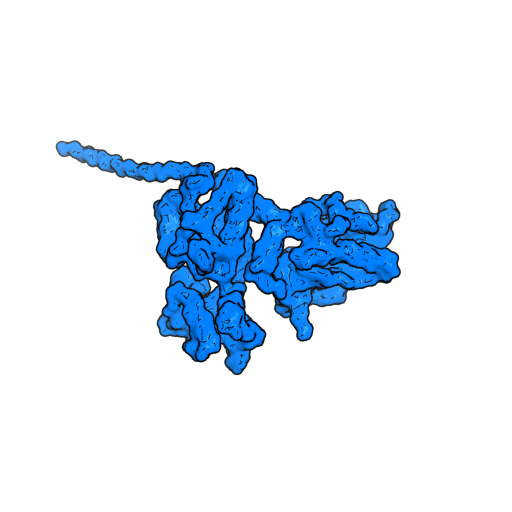2 19.252 1.00 96.00 259 GLU A O 1
ATOM 2019 N N . ALA A 1 260 ? -6.275 -15.014 19.350 1.00 97.19 260 ALA A N 1
ATOM 2020 C CA . ALA A 1 260 ? -5.998 -14.941 20.783 1.00 97.19 260 ALA A CA 1
ATOM 2021 C C . ALA A 1 260 ? -5.197 -13.683 21.139 1.00 97.19 260 ALA A C 1
ATOM 2023 O O . ALA A 1 260 ? -5.534 -12.989 22.094 1.00 97.19 260 ALA A O 1
ATOM 2024 N N . ARG A 1 261 ? -4.190 -13.342 20.328 1.00 96.00 261 ARG A N 1
ATOM 2025 C CA . ARG A 1 261 ? -3.361 -12.153 20.538 1.00 96.00 261 ARG A CA 1
ATOM 2026 C C . ARG A 1 261 ? -4.145 -10.854 20.346 1.00 96.00 261 ARG A C 1
ATOM 2028 O O . ARG A 1 261 ? -3.939 -9.908 21.101 1.00 96.00 261 ARG A O 1
ATOM 2035 N N . VAL A 1 262 ? -5.056 -10.822 19.371 1.00 97.81 262 VAL A N 1
ATOM 2036 C CA . VAL A 1 262 ? -5.973 -9.690 19.159 1.00 97.81 262 VAL A CA 1
ATOM 2037 C C . VAL A 1 262 ? -6.874 -9.499 20.383 1.00 97.81 262 VAL A C 1
ATOM 2039 O O . VAL A 1 262 ? -6.965 -8.396 20.916 1.00 97.81 262 VAL A O 1
ATOM 2042 N N . VAL A 1 263 ? -7.504 -10.576 20.862 1.00 98.38 263 VAL A N 1
ATOM 2043 C CA . VAL A 1 263 ? -8.407 -10.539 22.024 1.00 98.38 263 VAL A CA 1
ATOM 2044 C C . VAL A 1 263 ? -7.659 -10.152 23.304 1.00 98.38 263 VAL A C 1
ATOM 2046 O O . VAL A 1 263 ? -8.181 -9.366 24.090 1.00 98.38 263 VAL A O 1
ATOM 2049 N N . GLU A 1 264 ? -6.437 -10.651 23.507 1.00 98.06 264 GLU A N 1
ATOM 2050 C CA . GLU A 1 264 ? -5.571 -10.263 24.630 1.00 98.06 264 GLU A CA 1
ATOM 2051 C C . GLU A 1 264 ? -5.270 -8.763 24.634 1.00 98.06 264 GLU A C 1
ATOM 2053 O O . GLU A 1 264 ? -5.358 -8.133 25.687 1.00 98.06 264 GLU A O 1
ATOM 2058 N N . LEU A 1 265 ? -4.943 -8.187 23.472 1.00 98.12 265 LEU A N 1
ATOM 2059 C CA . LEU A 1 265 ? -4.663 -6.757 23.359 1.00 98.12 265 LEU A CA 1
ATOM 2060 C C . LEU A 1 265 ? -5.911 -5.918 23.660 1.00 98.12 265 LEU A C 1
ATOM 2062 O O . LEU A 1 265 ? -5.833 -4.966 24.429 1.00 98.12 265 LEU A O 1
ATOM 2066 N N . VAL A 1 266 ? -7.075 -6.309 23.131 1.00 98.69 266 VAL A N 1
ATOM 2067 C CA . VAL A 1 266 ? -8.349 -5.629 23.428 1.00 98.69 266 VAL A CA 1
ATOM 2068 C C . VAL A 1 266 ? -8.703 -5.720 24.914 1.00 98.69 266 VAL A C 1
ATOM 2070 O O . VAL A 1 266 ? -9.148 -4.733 25.495 1.00 98.69 266 VAL A O 1
ATOM 2073 N N . ALA A 1 267 ? -8.490 -6.877 25.547 1.00 98.69 267 ALA A N 1
ATOM 2074 C CA . ALA A 1 267 ? -8.760 -7.065 26.971 1.00 98.69 267 ALA A CA 1
ATOM 2075 C C . ALA A 1 267 ? -7.824 -6.233 27.861 1.00 98.69 267 ALA A C 1
ATOM 2077 O O . ALA A 1 267 ? -8.283 -5.654 28.845 1.00 98.69 267 ALA A O 1
ATOM 2078 N N . LEU A 1 268 ? -6.537 -6.150 27.502 1.00 98.50 268 LEU A N 1
ATOM 2079 C CA . LEU A 1 268 ? -5.570 -5.269 28.157 1.00 98.50 268 LEU A CA 1
ATOM 2080 C C . LEU A 1 268 ? -6.047 -3.815 28.087 1.00 98.50 268 LEU A C 1
ATOM 2082 O O . LEU A 1 268 ? -6.270 -3.195 29.119 1.00 98.50 268 LEU A O 1
ATOM 2086 N N . THR A 1 269 ? -6.318 -3.314 26.880 1.00 98.69 269 THR A N 1
ATOM 2087 C CA . THR A 1 269 ? -6.751 -1.926 26.686 1.00 98.69 269 THR A CA 1
ATOM 2088 C C . THR A 1 269 ? -8.078 -1.612 27.378 1.00 98.69 269 THR A C 1
ATOM 2090 O O . THR A 1 269 ? -8.251 -0.515 27.904 1.00 98.69 269 THR A O 1
ATOM 2093 N N . ALA A 1 270 ? -9.026 -2.552 27.403 1.00 98.81 270 ALA A N 1
ATOM 2094 C CA . ALA A 1 270 ? -10.267 -2.374 28.151 1.00 98.81 270 ALA A CA 1
ATOM 2095 C C . ALA A 1 270 ? -9.994 -2.195 29.654 1.00 98.81 270 ALA A C 1
ATOM 2097 O O . ALA A 1 270 ? -10.540 -1.276 30.257 1.00 98.81 270 ALA A O 1
ATOM 2098 N N . SER A 1 271 ? -9.105 -3.013 30.233 1.00 98.75 271 SER A N 1
ATOM 2099 C CA . SER A 1 271 ? -8.672 -2.865 31.630 1.00 98.75 271 SER A CA 1
ATOM 2100 C C . SER A 1 271 ? -7.991 -1.516 31.879 1.00 98.75 271 SER A C 1
ATOM 2102 O O . SER A 1 271 ? -8.243 -0.894 32.909 1.00 98.75 271 SER A O 1
ATOM 2104 N N . ASP A 1 272 ? -7.158 -1.052 30.946 1.00 98.62 272 ASP A N 1
ATOM 2105 C CA . ASP A 1 272 ? -6.454 0.227 31.072 1.00 98.62 272 ASP A CA 1
ATOM 2106 C C . ASP A 1 272 ? -7.447 1.410 31.049 1.00 98.62 272 ASP A C 1
ATOM 2108 O O . ASP A 1 272 ? -7.366 2.308 31.887 1.00 98.62 272 ASP A O 1
ATOM 2112 N N . LEU A 1 273 ? -8.465 1.373 30.175 1.00 98.75 273 LEU A N 1
ATOM 2113 C CA . LEU A 1 273 ? -9.534 2.384 30.141 1.00 98.75 273 LEU A CA 1
ATOM 2114 C C . LEU A 1 273 ? -10.401 2.388 31.413 1.00 98.75 273 LEU A C 1
ATOM 2116 O O . LEU A 1 273 ? -10.842 3.455 31.850 1.00 98.75 273 LEU A O 1
ATOM 2120 N N . GLU A 1 274 ? -10.676 1.221 32.006 1.00 98.75 274 GLU A N 1
ATOM 2121 C CA . GLU A 1 274 ? -11.389 1.118 33.292 1.00 98.75 274 GLU A CA 1
ATOM 2122 C C . GLU A 1 274 ? -10.592 1.748 34.447 1.00 98.75 274 GLU A C 1
ATOM 2124 O O . GLU A 1 274 ? -11.193 2.250 35.402 1.00 98.75 274 GLU A O 1
ATOM 2129 N N . GLU A 1 275 ? -9.258 1.744 34.365 1.00 98.62 275 GLU A N 1
ATOM 2130 C CA . GLU A 1 275 ? -8.362 2.348 35.354 1.00 98.62 275 GLU A CA 1
ATOM 2131 C C . GLU A 1 275 ? -8.193 3.864 35.135 1.00 98.62 275 GLU A C 1
ATOM 2133 O O . GLU A 1 275 ? -8.466 4.650 36.049 1.00 98.62 275 GLU A O 1
ATOM 2138 N N . ASP A 1 276 ? -7.801 4.298 33.931 1.00 98.56 276 ASP A N 1
ATOM 2139 C CA . ASP A 1 276 ? -7.543 5.707 33.592 1.00 98.56 276 ASP A CA 1
ATOM 2140 C C . ASP A 1 276 ? -7.816 6.016 32.106 1.00 98.56 276 ASP A C 1
ATOM 2142 O O . ASP A 1 276 ? -6.902 6.164 31.294 1.00 98.56 276 ASP A O 1
ATOM 2146 N N . ALA A 1 277 ? -9.095 6.165 31.743 1.00 98.56 277 ALA A N 1
ATOM 2147 C CA . ALA A 1 277 ? -9.491 6.404 30.356 1.00 98.56 277 ALA A CA 1
ATOM 2148 C C . ALA A 1 277 ? -8.777 7.597 29.680 1.00 98.56 277 ALA A C 1
ATOM 2150 O O . ALA A 1 277 ? -8.248 7.412 28.581 1.00 98.56 277 ALA A O 1
ATOM 2151 N N . PRO A 1 278 ? -8.695 8.805 30.279 1.00 98.25 278 PRO A N 1
ATOM 2152 C CA . PRO A 1 278 ? -7.992 9.924 29.652 1.00 98.25 278 PRO A CA 1
ATOM 2153 C C . PRO A 1 278 ? -6.507 9.659 29.382 1.00 98.25 278 PRO A C 1
ATOM 2155 O O . PRO A 1 278 ? -6.007 10.074 28.335 1.00 98.25 278 PRO A O 1
ATOM 2158 N N . ALA A 1 279 ? -5.801 8.999 30.308 1.00 98.19 279 ALA A N 1
ATOM 2159 C CA . ALA A 1 279 ? -4.391 8.666 30.117 1.00 98.19 279 ALA A CA 1
ATOM 2160 C C . ALA A 1 279 ? -4.219 7.606 29.023 1.00 98.19 279 ALA A C 1
ATOM 2162 O O . ALA A 1 279 ? -3.447 7.817 28.089 1.00 98.19 279 ALA A O 1
ATOM 2163 N N . THR A 1 280 ? -5.000 6.527 29.076 1.00 98.50 280 THR A N 1
ATOM 2164 C CA . THR A 1 280 ? -4.952 5.439 28.094 1.00 98.50 280 THR A CA 1
ATOM 2165 C C . THR A 1 280 ? -5.252 5.919 26.675 1.00 98.50 280 THR A C 1
ATOM 2167 O O . THR A 1 280 ? -4.526 5.565 25.752 1.00 98.50 280 THR A O 1
ATOM 2170 N N . LEU A 1 281 ? -6.266 6.771 26.468 1.00 98.50 281 LEU A N 1
ATOM 2171 C CA . LEU A 1 281 ? -6.557 7.332 25.139 1.00 98.50 281 LEU A CA 1
ATOM 2172 C C . LEU A 1 281 ? -5.377 8.151 24.588 1.00 98.50 281 LEU A C 1
ATOM 2174 O O . LEU A 1 281 ? -5.045 8.034 23.409 1.00 98.50 281 LEU A O 1
ATOM 2178 N N . ALA A 1 282 ? -4.706 8.934 25.439 1.00 97.56 282 ALA A N 1
ATOM 2179 C CA . ALA A 1 282 ? -3.523 9.696 25.042 1.00 97.56 282 ALA A CA 1
ATOM 2180 C C . ALA A 1 282 ? -2.317 8.794 24.719 1.00 97.56 282 ALA A C 1
ATOM 2182 O O . ALA A 1 282 ? -1.544 9.107 23.814 1.00 97.56 282 ALA A O 1
ATOM 2183 N N . GLU A 1 283 ? -2.155 7.679 25.435 1.00 97.38 283 GLU A N 1
ATOM 2184 C CA . GLU A 1 283 ? -1.120 6.684 25.140 1.00 97.38 283 GLU A CA 1
ATOM 2185 C C . GLU A 1 283 ? -1.402 5.934 23.833 1.00 97.38 283 GLU A C 1
ATOM 2187 O O . GLU A 1 283 ? -0.484 5.741 23.039 1.00 97.38 283 GLU A O 1
ATOM 2192 N N . ILE A 1 284 ? -2.658 5.578 23.548 1.00 98.06 284 ILE A N 1
ATOM 2193 C CA . ILE A 1 284 ? -3.048 4.974 22.264 1.00 98.06 284 ILE A CA 1
ATOM 2194 C C . ILE A 1 284 ? -2.680 5.914 21.110 1.00 98.06 284 ILE A C 1
ATOM 2196 O O . ILE A 1 284 ? -2.010 5.492 20.170 1.00 98.06 284 ILE A O 1
ATOM 2200 N N . ASP A 1 285 ? -3.035 7.199 21.202 1.00 97.56 285 ASP A N 1
ATOM 2201 C CA . ASP A 1 285 ? -2.712 8.200 20.173 1.00 97.56 285 ASP A CA 1
ATOM 2202 C C . ASP A 1 285 ? -1.206 8.492 20.046 1.00 97.56 285 ASP A C 1
ATOM 2204 O O . ASP A 1 285 ? -0.769 9.059 19.041 1.00 97.56 285 ASP A O 1
ATOM 2208 N N . SER A 1 286 ? -0.389 8.096 21.028 1.00 95.25 286 SER A N 1
ATOM 2209 C CA . SER A 1 286 ? 1.070 8.162 20.890 1.00 95.25 286 SER A CA 1
ATOM 2210 C C . SER A 1 286 ? 1.618 7.123 19.905 1.00 95.25 286 SER A C 1
ATOM 2212 O O . SER A 1 286 ? 2.700 7.328 19.362 1.00 95.25 286 SER A O 1
ATOM 2214 N N . GLY A 1 287 ? 0.857 6.056 19.618 1.00 90.69 287 GLY A N 1
ATOM 2215 C CA . GLY A 1 287 ? 1.236 5.011 18.664 1.00 90.69 287 GLY A CA 1
ATOM 2216 C C . GLY A 1 287 ? 2.329 4.065 19.166 1.00 90.69 287 GLY A C 1
ATOM 2217 O O . GLY A 1 287 ? 2.935 3.367 18.356 1.00 90.69 287 GLY A O 1
ATOM 2218 N N . GLU A 1 288 ? 2.574 4.042 20.475 1.00 88.25 288 GLU A N 1
ATOM 2219 C CA . GLU A 1 288 ? 3.650 3.282 21.113 1.00 88.25 288 GLU A CA 1
ATOM 2220 C C . GLU A 1 288 ? 3.151 1.965 21.747 1.00 88.25 288 GLU A C 1
ATOM 2222 O O . GLU A 1 288 ? 1.945 1.781 21.982 1.00 88.25 288 GLU A O 1
ATOM 2227 N N . PRO A 1 289 ? 4.061 1.024 22.069 1.00 91.31 289 PRO A N 1
ATOM 2228 C CA . PRO A 1 289 ? 3.703 -0.193 22.787 1.00 91.31 289 PRO A CA 1
ATOM 2229 C C . PRO A 1 289 ? 3.032 0.108 24.143 1.00 91.31 289 PRO A C 1
ATOM 2231 O O . PRO A 1 289 ? 3.475 1.013 24.850 1.00 91.31 289 PRO A O 1
ATOM 2234 N N . PRO A 1 290 ? 2.017 -0.676 24.562 1.00 94.25 290 PRO A N 1
ATOM 2235 C CA . PRO A 1 290 ? 1.570 -1.937 23.962 1.00 94.25 290 PRO A CA 1
ATOM 2236 C C . PRO A 1 290 ? 0.520 -1.790 22.845 1.00 94.25 290 PRO A C 1
ATOM 2238 O O . PRO A 1 290 ? 0.164 -2.796 22.236 1.00 94.25 290 PRO A O 1
ATOM 2241 N N . TYR A 1 291 ? 0.018 -0.582 22.576 1.00 95.69 291 TYR A N 1
ATOM 2242 C CA . TYR A 1 291 ? -1.140 -0.356 21.697 1.00 95.69 291 TYR A CA 1
ATOM 2243 C C . TYR A 1 291 ? -0.806 -0.409 20.202 1.00 95.69 291 TYR A C 1
ATOM 2245 O O . TYR A 1 291 ? -1.707 -0.589 19.380 1.00 95.69 291 TYR A O 1
ATOM 2253 N N . ARG A 1 292 ? 0.479 -0.290 19.856 1.00 93.00 292 ARG A N 1
ATOM 2254 C CA . ARG A 1 292 ? 1.058 -0.585 18.541 1.00 93.00 292 ARG A CA 1
ATOM 2255 C C . ARG A 1 292 ? 2.534 -0.938 18.715 1.00 93.00 292 ARG A C 1
ATOM 2257 O O . ARG A 1 292 ? 3.211 -0.354 19.551 1.00 93.00 292 ARG A O 1
ATOM 2264 N N . ASN A 1 293 ? 3.034 -1.903 17.948 1.00 87.31 293 ASN A N 1
ATOM 2265 C CA . ASN A 1 293 ? 4.449 -2.281 17.958 1.00 87.31 293 ASN A CA 1
ATOM 2266 C C . ASN A 1 293 ? 5.027 -2.178 16.541 1.00 87.31 293 ASN A C 1
ATOM 2268 O O . ASN A 1 293 ? 4.370 -2.583 15.585 1.00 87.31 293 ASN A O 1
ATOM 2272 N N . GLU A 1 294 ? 6.248 -1.661 16.415 1.00 83.12 294 GLU A N 1
ATOM 2273 C CA . GLU A 1 294 ? 6.986 -1.598 15.150 1.00 83.12 294 GLU A CA 1
ATOM 2274 C C . GLU A 1 294 ? 7.249 -2.990 14.556 1.00 83.12 294 GLU A C 1
ATOM 2276 O O . GLU A 1 294 ? 7.217 -3.135 13.338 1.00 83.12 294 GLU A O 1
ATOM 2281 N N . ASP A 1 295 ? 7.441 -4.016 15.396 1.00 85.00 295 ASP A N 1
ATOM 2282 C CA . ASP A 1 295 ? 7.688 -5.396 14.942 1.00 85.00 295 ASP A CA 1
ATOM 2283 C C . ASP A 1 295 ? 6.428 -6.080 14.376 1.00 85.00 295 ASP A C 1
ATOM 2285 O O . ASP A 1 295 ? 6.523 -7.024 13.595 1.00 85.00 295 ASP A O 1
ATOM 2289 N N . THR A 1 296 ? 5.238 -5.628 14.788 1.00 84.75 296 THR A N 1
ATOM 2290 C CA . THR A 1 296 ? 3.932 -6.150 14.341 1.00 84.75 296 THR A CA 1
ATOM 2291 C C . THR A 1 296 ? 2.996 -4.981 14.037 1.00 84.75 296 THR A C 1
ATOM 2293 O O . THR A 1 296 ? 2.026 -4.749 14.771 1.00 84.75 296 THR A O 1
ATOM 2296 N N . PRO A 1 297 ? 3.300 -4.182 12.997 1.00 86.25 297 PRO A N 1
ATOM 2297 C CA . PRO A 1 297 ? 2.587 -2.936 12.724 1.00 86.25 297 PRO A CA 1
ATOM 2298 C C . PRO A 1 297 ? 1.142 -3.173 12.260 1.00 86.25 297 PRO A C 1
ATOM 2300 O O . PRO A 1 297 ? 0.342 -2.240 12.220 1.00 86.25 297 PRO A O 1
ATOM 2303 N N . ASP A 1 298 ? 0.797 -4.412 11.912 1.00 86.75 298 ASP A N 1
ATOM 2304 C CA . ASP A 1 298 ? -0.532 -4.871 11.527 1.00 86.75 298 ASP A CA 1
ATOM 2305 C C . ASP A 1 298 ? -1.501 -5.048 12.713 1.00 86.75 298 ASP A C 1
ATOM 2307 O O . ASP A 1 298 ? -2.720 -4.964 12.513 1.00 86.75 298 ASP A O 1
ATOM 2311 N N . LEU A 1 299 ? -0.975 -5.210 13.936 1.00 93.44 299 LEU A N 1
ATOM 2312 C CA . LEU A 1 299 ? -1.730 -5.258 15.188 1.00 93.44 299 LEU A CA 1
ATOM 2313 C C . LEU A 1 299 ? -1.650 -3.920 15.930 1.00 93.44 299 LEU A C 1
ATOM 2315 O O . LEU A 1 299 ? -0.621 -3.554 16.496 1.00 93.44 299 LEU A O 1
ATOM 2319 N N . TYR A 1 300 ? -2.776 -3.214 15.976 1.00 95.69 300 TYR A N 1
ATOM 2320 C CA . TYR A 1 300 ? -2.892 -1.940 16.675 1.00 95.69 300 TYR A CA 1
ATOM 2321 C C . TYR A 1 300 ? -4.310 -1.710 17.198 1.00 95.69 300 TYR A C 1
ATOM 2323 O O . TYR A 1 300 ? -5.283 -2.278 16.689 1.00 95.69 300 TYR A O 1
ATOM 2331 N N . VAL A 1 301 ? -4.404 -0.858 18.215 1.00 98.25 301 VAL A N 1
ATOM 2332 C CA . VAL A 1 301 ? -5.649 -0.500 18.898 1.00 98.25 301 VAL A CA 1
ATOM 2333 C C . VAL A 1 301 ? -6.290 0.740 18.289 1.00 98.25 301 VAL A C 1
ATOM 2335 O O . VAL A 1 301 ? -5.613 1.702 17.932 1.00 98.25 301 VAL A O 1
ATOM 2338 N N . PHE A 1 302 ? -7.618 0.741 18.243 1.00 98.31 302 PHE A N 1
ATOM 2339 C CA . PHE A 1 302 ? -8.430 1.933 18.024 1.00 98.31 302 PHE A CA 1
ATOM 2340 C C . PHE A 1 302 ? -9.704 1.858 18.868 1.00 98.31 302 PHE A C 1
ATOM 2342 O O . PHE A 1 302 ? -10.223 0.776 19.146 1.00 98.31 302 PHE A O 1
ATOM 2349 N N . VAL A 1 303 ? -10.199 3.007 19.316 1.00 98.75 303 VAL A N 1
ATOM 2350 C CA . VAL A 1 303 ? -11.289 3.106 20.291 1.00 98.75 303 VAL A CA 1
ATOM 2351 C C . VAL A 1 303 ? -12.333 4.079 19.782 1.00 98.75 303 VAL A C 1
ATOM 2353 O O . VAL A 1 303 ? -12.006 5.196 19.392 1.00 98.75 303 VAL A O 1
ATOM 2356 N N . TYR A 1 304 ? -13.598 3.678 19.828 1.00 98.75 304 TYR A N 1
ATOM 2357 C CA . TYR A 1 304 ? -14.733 4.552 19.545 1.00 98.75 304 TYR A CA 1
ATOM 2358 C C . TYR A 1 304 ? -15.551 4.817 20.807 1.00 98.75 304 TYR A C 1
ATOM 2360 O O . TYR A 1 304 ? -15.548 4.006 21.729 1.00 98.75 304 TYR A O 1
ATOM 2368 N N . ASP A 1 305 ? -16.316 5.904 20.828 1.00 98.31 305 ASP A N 1
ATOM 2369 C CA . ASP A 1 305 ? -17.481 6.008 21.708 1.00 98.31 305 ASP A CA 1
ATOM 2370 C C . ASP A 1 305 ? -18.733 5.376 21.062 1.00 98.31 305 ASP A C 1
ATOM 2372 O O . ASP A 1 305 ? -18.762 5.031 19.876 1.00 98.31 305 ASP A O 1
ATOM 2376 N N . THR A 1 306 ? -19.822 5.267 21.826 1.00 97.94 306 THR A N 1
ATOM 2377 C CA . THR A 1 306 ? -21.101 4.698 21.348 1.00 97.94 306 THR A CA 1
ATOM 2378 C C . THR A 1 306 ? -21.829 5.544 20.293 1.00 97.94 306 THR A C 1
ATOM 2380 O O . THR A 1 306 ? -22.879 5.143 19.791 1.00 97.94 306 THR A O 1
ATOM 2383 N N . LYS A 1 307 ? -21.291 6.714 19.927 1.00 98.00 307 LYS A N 1
ATOM 2384 C CA . LYS A 1 307 ? -21.784 7.587 18.849 1.00 98.00 307 LYS A CA 1
ATOM 2385 C C . LYS A 1 307 ? -20.875 7.549 17.620 1.00 98.00 307 LYS A C 1
ATOM 2387 O O . LYS A 1 307 ? -21.002 8.408 16.742 1.00 98.00 307 LYS A O 1
ATOM 2392 N N . VAL A 1 308 ? -19.993 6.551 17.540 1.00 97.69 308 VAL A N 1
ATOM 2393 C CA . VAL A 1 308 ? -19.047 6.351 16.436 1.00 97.69 308 VAL A CA 1
ATOM 2394 C C . VAL A 1 308 ? -18.037 7.505 16.316 1.00 97.69 308 VAL A C 1
ATOM 2396 O O . VAL A 1 308 ? -17.488 7.753 15.240 1.00 97.69 308 VAL A O 1
ATOM 2399 N N . ASN A 1 309 ? -17.779 8.250 17.395 1.00 98.25 309 ASN A N 1
ATOM 2400 C CA . ASN A 1 309 ? -16.636 9.160 17.437 1.00 98.25 309 ASN A CA 1
ATOM 2401 C C . ASN A 1 309 ? -15.384 8.340 17.719 1.00 98.25 309 ASN A C 1
ATOM 2403 O O . ASN A 1 309 ? -15.365 7.571 18.676 1.00 98.25 309 ASN A O 1
ATOM 2407 N N . LEU A 1 310 ? -14.353 8.492 16.891 1.00 98.06 310 LEU A N 1
ATOM 2408 C CA . LEU A 1 310 ? -13.067 7.847 17.127 1.00 98.06 310 LEU A CA 1
ATOM 2409 C C . LEU A 1 310 ? -12.382 8.562 18.294 1.00 98.06 310 LEU A C 1
ATOM 2411 O O . LEU A 1 310 ? -11.996 9.719 18.162 1.00 98.06 310 LEU A O 1
ATOM 2415 N N . ALA A 1 311 ? -12.304 7.909 19.447 1.00 98.31 311 ALA A N 1
ATOM 2416 C CA . ALA A 1 311 ? -11.721 8.462 20.663 1.00 98.31 311 ALA A CA 1
ATOM 2417 C C . ALA A 1 311 ? -10.187 8.446 20.616 1.00 98.31 311 ALA A C 1
ATOM 2419 O O . ALA A 1 311 ? -9.578 9.431 21.018 1.00 98.31 311 ALA A O 1
ATOM 2420 N N . ALA A 1 312 ? -9.596 7.361 20.103 1.00 98.44 312 ALA A N 1
ATOM 2421 C CA . ALA A 1 312 ? -8.156 7.217 19.880 1.00 98.44 312 ALA A CA 1
ATOM 2422 C C . ALA A 1 312 ? -7.868 6.172 18.784 1.00 98.44 312 ALA A C 1
ATOM 2424 O O . ALA A 1 312 ? -8.668 5.252 18.588 1.00 98.44 312 ALA A O 1
ATOM 2425 N N . ASP A 1 313 ? -6.734 6.271 18.089 1.00 97.00 313 ASP A N 1
ATOM 2426 C CA . ASP A 1 313 ? -6.304 5.300 17.066 1.00 97.00 313 ASP A CA 1
ATOM 2427 C C . ASP A 1 313 ? -4.775 5.238 16.981 1.00 97.00 313 ASP A C 1
ATOM 2429 O O . ASP A 1 313 ? -4.137 6.143 16.451 1.00 97.00 313 ASP A O 1
ATOM 2433 N N . ALA A 1 314 ? -4.176 4.141 17.449 1.00 96.38 314 ALA A N 1
ATOM 2434 C CA . ALA A 1 314 ? -2.723 3.959 17.424 1.00 96.38 314 ALA A CA 1
ATOM 2435 C C . ALA A 1 314 ? -2.167 3.771 16.001 1.00 96.38 314 ALA A C 1
ATOM 2437 O O . ALA A 1 314 ? -0.991 4.035 15.731 1.00 96.38 314 ALA A O 1
ATOM 2438 N N . GLY A 1 315 ? -2.999 3.311 15.064 1.00 91.19 315 GLY A N 1
ATOM 2439 C CA . GLY A 1 315 ? -2.642 3.191 13.654 1.00 91.19 315 GLY A CA 1
ATOM 2440 C C . GLY A 1 315 ? -2.650 4.546 12.949 1.00 91.19 315 GLY A C 1
ATOM 2441 O O . GLY A 1 315 ? -1.743 4.839 12.168 1.00 91.19 315 GLY A O 1
ATOM 2442 N N . ASN A 1 316 ? -3.654 5.377 13.250 1.00 90.19 316 ASN A N 1
ATOM 2443 C CA . ASN A 1 316 ? -3.908 6.664 12.600 1.00 90.19 316 ASN A CA 1
ATOM 2444 C C . ASN A 1 316 ? -4.333 7.767 13.595 1.00 90.19 316 ASN A C 1
ATOM 2446 O O . ASN A 1 316 ? -5.462 8.263 13.496 1.00 90.19 316 ASN A O 1
ATOM 2450 N N . PRO A 1 317 ? -3.437 8.254 14.478 1.00 92.00 317 PRO A N 1
ATOM 2451 C CA . PRO A 1 317 ? -3.806 9.217 15.528 1.00 92.00 317 PRO A CA 1
ATOM 2452 C C . PRO A 1 317 ? -4.417 10.524 15.000 1.00 92.00 317 PRO A C 1
ATOM 2454 O O . PRO A 1 317 ? -5.195 11.197 15.668 1.00 92.00 317 PRO A O 1
ATOM 2457 N N . GLY A 1 318 ? -4.108 10.892 13.751 1.00 90.69 318 GLY A N 1
ATOM 2458 C CA . GLY A 1 318 ? -4.690 12.063 13.089 1.00 90.69 318 GLY A CA 1
ATOM 2459 C C . GLY A 1 318 ? -6.199 11.970 12.813 1.00 90.69 318 GLY A C 1
ATOM 2460 O O . GLY A 1 318 ? -6.791 12.961 12.383 1.00 90.69 318 GLY A O 1
ATOM 2461 N N . LEU A 1 319 ? -6.827 10.808 13.020 1.00 92.38 319 LEU A N 1
ATOM 2462 C CA . LEU A 1 319 ? -8.273 10.620 12.880 1.00 92.38 319 LEU A CA 1
ATOM 2463 C C . LEU A 1 319 ? -9.036 10.811 14.197 1.00 92.38 319 LEU A C 1
ATOM 2465 O O . LEU A 1 319 ? -10.261 10.971 14.153 1.00 92.38 319 LEU A O 1
ATOM 2469 N N . SER A 1 320 ? -8.347 10.809 15.338 1.00 95.62 320 SER A N 1
ATOM 2470 C CA . SER A 1 320 ? -8.957 10.934 16.661 1.00 95.62 320 SER A CA 1
ATOM 2471 C C . SER A 1 320 ? -9.768 12.232 16.780 1.00 95.62 320 SER A C 1
ATOM 2473 O O . SER A 1 320 ? -9.409 13.294 16.266 1.00 95.62 320 SER A O 1
ATOM 2475 N N . GLY A 1 321 ? -10.940 12.132 17.400 1.00 95.56 321 GLY A N 1
ATOM 2476 C CA . GLY A 1 321 ? -11.946 13.188 17.505 1.00 95.56 321 GLY A CA 1
ATOM 2477 C C . GLY A 1 321 ? -12.906 13.306 16.313 1.00 95.56 321 GLY A C 1
ATOM 2478 O O . GLY A 1 321 ? -13.873 14.068 16.394 1.00 95.56 321 GLY A O 1
ATOM 2479 N N . ARG A 1 322 ? -12.702 12.572 15.209 1.00 96.19 322 ARG A N 1
ATOM 2480 C CA . ARG A 1 322 ? -13.643 12.584 14.074 1.00 96.19 322 ARG A CA 1
ATOM 2481 C C . ARG A 1 322 ? -14.838 11.670 14.344 1.00 96.19 322 ARG A C 1
ATOM 2483 O O . ARG A 1 322 ? -14.689 10.543 14.811 1.00 96.19 322 ARG A O 1
ATOM 2490 N N . ASN A 1 323 ? -16.031 12.125 13.964 1.00 97.38 323 ASN A N 1
ATOM 2491 C CA . ASN A 1 323 ? -17.191 11.243 13.862 1.00 97.38 323 ASN A CA 1
ATOM 2492 C C . ASN A 1 323 ? -17.069 10.392 12.596 1.00 97.38 323 ASN A C 1
ATOM 2494 O O . ASN A 1 323 ? -16.811 10.934 11.518 1.00 97.38 323 ASN A O 1
ATOM 2498 N N . MET A 1 324 ? -17.242 9.081 12.730 1.00 96.94 324 MET A N 1
ATOM 2499 C CA . MET A 1 324 ? -17.075 8.119 11.645 1.00 96.94 324 MET A CA 1
ATOM 2500 C C . MET A 1 324 ? -18.377 7.405 11.261 1.00 96.94 324 MET A C 1
ATOM 2502 O O . MET A 1 324 ? -18.329 6.447 10.493 1.00 96.94 324 MET A O 1
ATOM 2506 N N . SER A 1 325 ? -19.527 7.865 11.763 1.00 97.50 325 SER A N 1
ATOM 2507 C CA . SER A 1 325 ? -20.819 7.267 11.423 1.00 97.50 325 SER A CA 1
ATOM 2508 C C . SER A 1 325 ? -21.164 7.481 9.948 1.00 97.50 325 SER A C 1
ATOM 2510 O O . SER A 1 325 ? -20.948 8.562 9.394 1.00 97.50 325 SER A O 1
ATOM 2512 N N . GLY A 1 326 ? -21.689 6.438 9.306 1.00 96.62 326 GLY A N 1
ATOM 2513 C CA . GLY A 1 326 ? -22.055 6.410 7.892 1.00 96.62 326 GLY A CA 1
ATOM 2514 C C . GLY A 1 326 ? -20.871 6.347 6.926 1.00 96.62 326 GLY A C 1
ATOM 2515 O O . GLY A 1 326 ? -21.089 6.293 5.716 1.00 96.62 326 GLY A O 1
ATOM 2516 N N . LYS A 1 327 ? -19.633 6.359 7.431 1.00 96.88 327 LYS A N 1
ATOM 2517 C CA . LYS A 1 327 ? -18.416 6.283 6.618 1.00 96.88 327 LYS A CA 1
ATOM 2518 C C . LYS A 1 327 ? -18.051 4.836 6.324 1.00 96.88 327 LYS A C 1
ATOM 2520 O O . LYS A 1 327 ? -18.165 3.974 7.198 1.00 96.88 327 LYS A O 1
ATOM 2525 N N . THR A 1 328 ? -17.554 4.575 5.122 1.00 97.19 328 THR A N 1
ATOM 2526 C CA . THR A 1 328 ? -17.357 3.207 4.634 1.00 97.19 328 THR A CA 1
ATOM 2527 C C . THR A 1 328 ? -15.886 2.815 4.542 1.00 97.19 328 THR A C 1
ATOM 2529 O O . THR A 1 328 ? -14.989 3.635 4.745 1.00 97.19 328 THR A O 1
ATOM 2532 N N . ASP A 1 329 ? -15.633 1.537 4.271 1.00 97.12 329 ASP A N 1
ATOM 2533 C CA . ASP A 1 329 ? -14.405 1.109 3.605 1.00 97.12 329 ASP A CA 1
ATOM 2534 C C . ASP A 1 329 ? -14.495 1.322 2.081 1.00 97.12 329 ASP A C 1
ATOM 2536 O O . ASP A 1 329 ? -15.506 1.812 1.562 1.00 97.12 329 ASP A O 1
ATOM 2540 N N . VAL A 1 330 ? -13.437 0.938 1.362 1.00 96.69 330 VAL A N 1
ATOM 2541 C CA . VAL A 1 330 ? -13.343 1.034 -0.108 1.00 96.69 330 VAL A CA 1
ATOM 2542 C C . VAL A 1 330 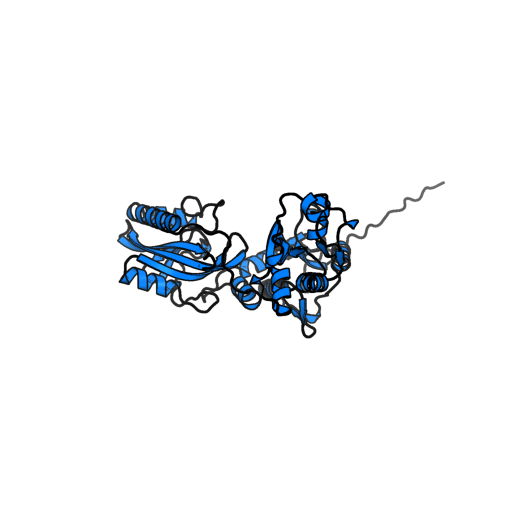? -14.439 0.287 -0.866 1.00 96.69 330 VAL A C 1
ATOM 2544 O O . VAL A 1 330 ? -14.760 0.673 -1.985 1.00 96.69 330 VAL A O 1
ATOM 2547 N N . SER A 1 331 ? -15.046 -0.744 -0.272 1.00 96.69 331 SER A N 1
ATOM 2548 C CA . SER A 1 331 ? -16.137 -1.503 -0.900 1.00 96.69 331 SER A CA 1
ATOM 2549 C C . SER A 1 331 ? -17.528 -0.934 -0.621 1.00 96.69 331 SER A C 1
ATOM 2551 O O . SER A 1 331 ? -18.522 -1.448 -1.134 1.00 96.69 331 SER A O 1
ATOM 2553 N N . GLY A 1 332 ? -17.622 0.119 0.197 1.00 96.75 332 GLY A N 1
ATOM 2554 C CA . GLY A 1 332 ? -18.893 0.704 0.616 1.00 96.75 332 GLY A CA 1
ATOM 2555 C C . GLY A 1 332 ? -19.481 0.086 1.889 1.00 96.75 332 GLY A C 1
ATOM 2556 O O . GLY A 1 332 ? -20.634 0.370 2.219 1.00 96.75 332 GLY A O 1
ATOM 2557 N N . ARG A 1 333 ? -18.725 -0.730 2.640 1.00 97.06 333 ARG A N 1
ATOM 2558 C CA . ARG A 1 333 ? -19.199 -1.304 3.908 1.00 97.06 333 ARG A CA 1
ATOM 2559 C C . ARG A 1 333 ? -19.044 -0.309 5.058 1.00 97.06 333 ARG A C 1
ATOM 2561 O O . ARG A 1 333 ? -17.936 0.127 5.362 1.00 97.06 333 ARG A O 1
ATOM 2568 N N . ALA A 1 334 ? -20.137 0.005 5.752 1.00 97.31 334 ALA A N 1
ATOM 2569 C CA . ALA A 1 334 ? -20.154 0.870 6.939 1.00 97.31 334 ALA A CA 1
ATOM 2570 C C . ALA A 1 334 ? -19.734 0.105 8.212 1.00 97.31 334 ALA A C 1
ATOM 2572 O O . ALA A 1 334 ? -20.463 0.032 9.201 1.00 97.31 334 ALA A O 1
ATOM 2573 N N . PHE A 1 335 ? -18.544 -0.502 8.177 1.00 97.69 335 PHE A N 1
ATOM 2574 C CA . PHE A 1 335 ? -18.089 -1.461 9.191 1.00 97.69 335 PHE A CA 1
ATOM 2575 C C . PHE A 1 335 ? -18.013 -0.872 10.608 1.00 97.69 335 PHE A C 1
ATOM 2577 O O . PHE A 1 335 ? -18.162 -1.595 11.589 1.00 97.69 335 PHE A O 1
ATOM 2584 N N . ARG A 1 336 ? -17.803 0.445 10.731 1.00 97.12 336 ARG A N 1
ATOM 2585 C CA . ARG A 1 336 ? -17.746 1.142 12.024 1.00 97.12 336 ARG A CA 1
ATOM 2586 C C . ARG A 1 336 ? -19.120 1.211 12.681 1.00 97.12 336 ARG A C 1
ATOM 2588 O O . ARG A 1 336 ? -19.227 0.946 13.871 1.00 97.12 336 ARG A O 1
ATOM 2595 N N . ASP A 1 337 ? -20.174 1.501 11.919 1.00 98.25 337 ASP A N 1
ATOM 2596 C CA . ASP A 1 337 ? -21.543 1.473 12.442 1.00 98.25 337 ASP A CA 1
ATOM 2597 C C . ASP A 1 337 ? -21.965 0.040 12.812 1.00 98.25 337 ASP A C 1
ATOM 2599 O O . ASP A 1 337 ? -22.580 -0.162 13.858 1.00 98.25 337 ASP A O 1
ATOM 2603 N N . GLU A 1 338 ? -21.589 -0.961 12.004 1.00 98.25 338 GLU A N 1
ATOM 2604 C CA . GLU A 1 338 ? -21.812 -2.383 12.319 1.00 98.25 338 GLU A CA 1
ATOM 2605 C C . GLU A 1 338 ? -21.124 -2.793 13.629 1.00 98.25 338 GLU A C 1
ATOM 2607 O O . GLU A 1 338 ? -21.734 -3.450 14.473 1.00 98.25 338 GLU A O 1
ATOM 2612 N N . LEU A 1 339 ? -19.875 -2.361 13.815 1.00 97.75 339 LEU A N 1
ATOM 2613 C CA . LEU A 1 339 ? -19.082 -2.617 15.012 1.00 97.75 339 LEU A CA 1
ATOM 2614 C C . LEU A 1 339 ? -19.739 -2.020 16.263 1.00 97.75 339 LEU A C 1
ATOM 2616 O O . LEU A 1 339 ? -19.914 -2.729 17.253 1.00 97.75 339 LEU A O 1
ATOM 2620 N N . ILE A 1 340 ? -20.155 -0.748 16.226 1.00 98.56 340 ILE A N 1
ATOM 2621 C CA . ILE A 1 340 ? -20.811 -0.103 17.379 1.00 98.56 340 ILE A CA 1
ATOM 2622 C C . ILE A 1 340 ? -22.173 -0.736 17.670 1.00 98.56 340 ILE A C 1
ATOM 2624 O O . ILE A 1 340 ? -22.507 -0.970 18.832 1.00 98.56 340 ILE A O 1
ATOM 2628 N N . ALA A 1 341 ? -22.953 -1.056 16.634 1.00 98.56 341 ALA A N 1
ATOM 2629 C CA . ALA A 1 341 ? -24.235 -1.731 16.805 1.00 98.56 341 ALA A CA 1
ATOM 2630 C C . ALA A 1 341 ? -24.072 -3.113 17.461 1.00 98.56 341 ALA A C 1
ATOM 2632 O O . ALA A 1 341 ? -24.829 -3.440 18.376 1.00 98.56 341 ALA A O 1
ATOM 2633 N N . GLY A 1 342 ? -23.073 -3.892 17.036 1.00 98.56 342 GLY A N 1
ATOM 2634 C CA . GLY A 1 342 ? -22.743 -5.185 17.635 1.00 98.56 342 GLY A CA 1
ATOM 2635 C C . GLY A 1 342 ? -22.269 -5.059 19.083 1.00 98.56 342 GLY A C 1
ATOM 2636 O O . GLY A 1 342 ? -22.759 -5.772 19.955 1.00 98.56 342 GLY A O 1
ATOM 2637 N N . ALA A 1 343 ? -21.403 -4.087 19.384 1.00 98.56 343 ALA A N 1
ATOM 2638 C CA . ALA A 1 343 ? -20.926 -3.845 20.747 1.00 98.56 343 ALA A CA 1
ATOM 2639 C C . ALA A 1 343 ? -22.070 -3.503 21.717 1.00 98.56 343 ALA A C 1
ATOM 2641 O O . ALA A 1 343 ? -22.112 -4.021 22.830 1.00 98.56 343 ALA A O 1
ATOM 2642 N N . LEU A 1 344 ? -23.034 -2.680 21.291 1.00 98.50 344 LEU A N 1
ATOM 2643 C CA . LEU A 1 344 ? -24.203 -2.324 22.103 1.00 98.50 344 LEU A CA 1
ATOM 2644 C C . LEU A 1 344 ? -25.194 -3.484 22.293 1.00 98.50 344 LEU A C 1
ATOM 2646 O O . LEU A 1 344 ? -25.917 -3.509 23.289 1.00 98.50 344 LEU A O 1
ATOM 2650 N N . ALA A 1 345 ? -25.270 -4.411 21.336 1.00 98.44 345 ALA A N 1
ATOM 2651 C CA . ALA A 1 345 ? -26.190 -5.545 21.386 1.00 98.44 345 ALA A CA 1
ATOM 2652 C C . ALA A 1 345 ? -25.620 -6.729 22.180 1.00 98.44 345 ALA A C 1
ATOM 2654 O O . ALA A 1 345 ? -26.312 -7.290 23.033 1.00 98.44 345 ALA A O 1
ATOM 2655 N N . ASP A 1 346 ? -24.365 -7.080 21.906 1.00 98.25 346 ASP A N 1
ATOM 2656 C CA . ASP A 1 346 ? -23.755 -8.346 22.315 1.00 98.25 346 ASP A CA 1
ATOM 2657 C C . ASP A 1 346 ? -22.561 -8.155 23.266 1.00 98.25 346 ASP A C 1
ATOM 2659 O O . ASP A 1 346 ? -22.064 -9.118 23.850 1.00 98.25 346 ASP A O 1
ATOM 2663 N N . GLY A 1 347 ? -22.097 -6.916 23.458 1.00 98.44 347 GLY A N 1
ATOM 2664 C CA . GLY A 1 347 ? -20.935 -6.574 24.279 1.00 98.44 347 GLY A CA 1
ATOM 2665 C C . GLY A 1 347 ? -19.602 -6.839 23.580 1.00 98.44 347 GLY A C 1
ATOM 2666 O O . GLY A 1 347 ? -18.694 -6.021 23.691 1.00 98.44 347 GLY A O 1
ATOM 2667 N N . THR A 1 348 ? -19.481 -7.936 22.829 1.00 98.62 348 THR A N 1
ATOM 2668 C CA . THR A 1 348 ? -18.278 -8.286 22.061 1.00 98.62 348 THR A CA 1
ATOM 2669 C C . THR A 1 348 ? -18.614 -8.930 20.721 1.00 98.62 348 THR A C 1
ATOM 2671 O O . THR A 1 348 ? -19.722 -9.424 20.517 1.00 98.62 348 THR A O 1
ATOM 2674 N N . GLY A 1 349 ? -17.651 -8.958 19.799 1.00 98.50 349 GLY A N 1
ATOM 2675 C CA . GLY A 1 349 ? -17.820 -9.634 18.516 1.00 98.50 349 GLY A CA 1
ATOM 2676 C C . GLY A 1 349 ? -16.704 -9.342 17.522 1.00 98.50 349 GLY A C 1
ATOM 2677 O O . GLY A 1 349 ? -15.690 -8.742 17.870 1.00 98.50 349 GLY A O 1
ATOM 2678 N N . TRP A 1 350 ? -16.911 -9.782 16.279 1.00 98.50 350 TRP A N 1
ATOM 2679 C CA . TRP A 1 350 ? -15.988 -9.580 15.161 1.00 98.50 350 TRP A CA 1
ATOM 2680 C C . TRP A 1 350 ? -16.695 -8.909 13.981 1.00 98.50 350 TRP A C 1
ATOM 2682 O O . TRP A 1 350 ? -17.856 -9.215 13.704 1.00 98.50 350 TRP A O 1
ATOM 2692 N N . VAL A 1 351 ? -15.999 -8.016 13.277 1.00 98.31 351 VAL A N 1
ATOM 2693 C CA . VAL A 1 351 ? -16.464 -7.389 12.029 1.00 98.31 351 VAL A CA 1
ATOM 2694 C C . VAL A 1 351 ? -15.360 -7.447 10.977 1.00 98.31 351 VAL A C 1
ATOM 2696 O O . VAL A 1 351 ? -14.205 -7.126 11.253 1.00 98.31 351 VAL A O 1
ATOM 2699 N N . ASP A 1 352 ? -15.750 -7.822 9.761 1.00 97.69 352 ASP A N 1
ATOM 2700 C CA . ASP A 1 352 ? -14.873 -7.896 8.593 1.00 97.69 352 ASP A CA 1
ATOM 2701 C C . ASP A 1 352 ? -14.988 -6.625 7.741 1.00 97.69 352 ASP A C 1
ATOM 2703 O O . ASP A 1 352 ? -16.073 -6.064 7.603 1.00 97.69 352 ASP A O 1
ATOM 2707 N N . TYR A 1 353 ? -13.894 -6.188 7.130 1.00 97.69 353 TYR A N 1
ATOM 2708 C CA . TYR A 1 353 ? -13.850 -5.035 6.224 1.00 97.69 353 TYR A CA 1
ATOM 2709 C C . TYR A 1 353 ? -12.566 -5.061 5.390 1.00 97.69 353 TYR A C 1
ATOM 2711 O O . TYR A 1 353 ? -11.723 -5.940 5.571 1.00 97.69 353 TYR A O 1
ATOM 2719 N N . ILE A 1 354 ? -12.412 -4.116 4.464 1.00 97.50 354 ILE A N 1
ATOM 2720 C CA . ILE A 1 354 ? -11.186 -3.965 3.673 1.00 97.50 354 ILE A CA 1
ATOM 2721 C C . ILE A 1 354 ? -10.374 -2.792 4.208 1.00 97.50 354 ILE A C 1
ATOM 2723 O O . ILE A 1 354 ? -10.904 -1.699 4.418 1.00 97.50 354 ILE A O 1
ATOM 2727 N N . TRP A 1 355 ? -9.078 -3.008 4.420 1.00 95.06 355 TRP A N 1
ATOM 2728 C CA . TRP A 1 355 ? -8.188 -1.963 4.912 1.00 95.06 355 TRP A CA 1
ATOM 2729 C C . TRP A 1 355 ? -6.773 -2.107 4.372 1.00 95.06 355 TRP A C 1
ATOM 2731 O O . TRP A 1 355 ? -6.327 -3.205 4.043 1.00 95.06 355 TRP A O 1
ATOM 2741 N N . THR A 1 356 ? -6.062 -0.985 4.319 1.00 91.94 356 THR A N 1
ATOM 2742 C CA . THR A 1 356 ? -4.656 -0.953 3.917 1.00 91.94 356 THR A CA 1
ATOM 2743 C C . THR A 1 356 ? -3.794 -1.593 4.996 1.00 91.94 356 THR A C 1
ATOM 2745 O O . THR A 1 356 ? -3.850 -1.174 6.156 1.00 91.94 356 THR A O 1
ATOM 2748 N N . ASN A 1 357 ? -2.982 -2.579 4.625 1.00 88.44 357 ASN A N 1
ATOM 2749 C CA . ASN A 1 357 ? -2.028 -3.199 5.531 1.00 88.44 357 ASN A CA 1
ATOM 2750 C C . ASN A 1 357 ? -0.791 -2.300 5.697 1.00 88.44 357 ASN A C 1
ATOM 2752 O O . ASN A 1 357 ? -0.064 -2.106 4.727 1.00 88.44 357 ASN A O 1
ATOM 2756 N N . PRO A 1 358 ? -0.507 -1.761 6.899 1.00 80.00 358 PRO A N 1
ATOM 2757 C CA . PRO A 1 358 ? 0.609 -0.838 7.104 1.00 80.00 358 PRO A CA 1
ATOM 2758 C C . PRO A 1 358 ? 1.991 -1.479 6.912 1.00 80.00 358 PRO A C 1
ATOM 2760 O O . PRO A 1 358 ? 2.960 -0.744 6.772 1.00 80.00 358 PRO A O 1
ATOM 2763 N N . ALA A 1 359 ? 2.097 -2.813 6.905 1.00 75.88 359 ALA A N 1
ATOM 2764 C CA . ALA A 1 359 ? 3.361 -3.510 6.670 1.00 75.88 359 ALA A CA 1
ATOM 2765 C C . ALA A 1 359 ? 3.772 -3.539 5.187 1.00 75.88 359 ALA A C 1
ATOM 2767 O O . ALA A 1 359 ? 4.957 -3.625 4.883 1.00 75.88 359 ALA A O 1
ATOM 2768 N N . VAL A 1 360 ? 2.797 -3.507 4.271 1.00 77.06 360 VAL A N 1
ATOM 2769 C CA . VAL A 1 360 ? 3.020 -3.716 2.824 1.00 77.06 360 VAL A CA 1
ATOM 2770 C C . VAL A 1 360 ? 2.324 -2.681 1.935 1.00 77.06 360 VAL A C 1
ATOM 2772 O O . VAL A 1 360 ? 2.498 -2.696 0.727 1.00 77.06 360 VAL A O 1
ATOM 2775 N N . GLY A 1 361 ? 1.510 -1.790 2.501 1.00 77.12 361 GLY A N 1
ATOM 2776 C CA . GLY A 1 361 ? 0.874 -0.685 1.785 1.00 77.12 361 GLY A CA 1
ATOM 2777 C C . GLY A 1 361 ? -0.286 -1.055 0.853 1.00 77.12 361 GLY A C 1
ATOM 2778 O O . GLY A 1 361 ? -0.827 -0.148 0.231 1.00 77.12 361 GLY A O 1
ATOM 2779 N N . ASP A 1 362 ? -0.696 -2.325 0.768 1.00 86.81 362 ASP A N 1
ATOM 2780 C CA . ASP A 1 362 ? -1.754 -2.821 -0.134 1.00 86.81 362 ASP A CA 1
ATOM 2781 C C . ASP A 1 362 ? -3.088 -3.107 0.604 1.00 86.81 362 ASP A C 1
ATOM 2783 O O . ASP A 1 362 ? -3.156 -3.029 1.836 1.00 86.81 362 ASP A O 1
ATOM 2787 N N . LEU A 1 363 ? -4.177 -3.386 -0.121 1.00 93.88 363 LEU A N 1
ATOM 2788 C CA . LEU A 1 363 ? -5.517 -3.645 0.413 1.00 93.88 363 LEU A CA 1
ATOM 2789 C C . LEU A 1 363 ? -5.731 -5.117 0.763 1.00 93.88 363 LEU A C 1
ATOM 2791 O O . LEU A 1 363 ? -5.649 -6.006 -0.081 1.00 93.88 363 LEU A O 1
ATOM 2795 N N . TYR A 1 364 ? -6.124 -5.356 2.011 1.00 95.06 364 TYR A N 1
ATOM 2796 C CA . TYR A 1 364 ? -6.366 -6.695 2.528 1.00 95.06 364 TYR A CA 1
ATOM 2797 C C . TYR A 1 364 ? -7.744 -6.820 3.161 1.00 95.06 364 TYR A C 1
ATOM 2799 O O . TYR A 1 364 ? -8.286 -5.867 3.734 1.00 95.06 364 TYR A O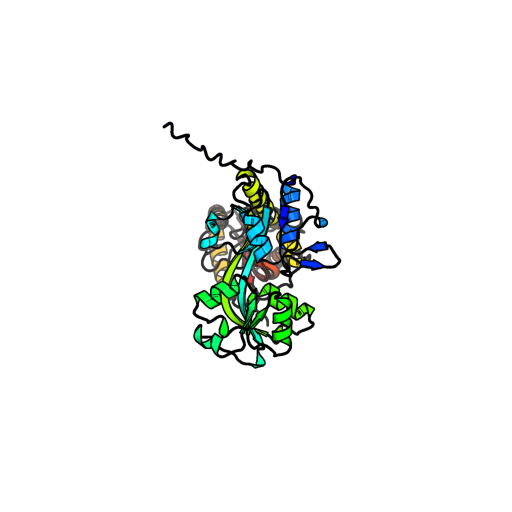 1
ATOM 2807 N N . TYR A 1 365 ? -8.275 -8.041 3.140 1.00 96.69 365 TYR A N 1
ATOM 2808 C CA . TYR A 1 365 ? -9.375 -8.402 4.021 1.00 96.69 365 TYR A CA 1
ATOM 2809 C C . TYR A 1 365 ? -8.893 -8.370 5.472 1.00 96.69 365 TYR A C 1
ATOM 2811 O O . TYR A 1 365 ? -7.952 -9.066 5.850 1.00 96.69 365 TYR A O 1
ATOM 2819 N N . LYS A 1 366 ? -9.557 -7.571 6.302 1.00 96.25 366 LYS A N 1
ATOM 2820 C CA . LYS A 1 366 ? -9.274 -7.411 7.727 1.00 96.25 366 LYS A CA 1
ATOM 2821 C C . LYS A 1 366 ? -10.471 -7.867 8.549 1.00 96.25 366 LYS A C 1
ATOM 2823 O O . LYS A 1 366 ? -11.616 -7.695 8.140 1.00 96.25 366 LYS A O 1
ATOM 2828 N N . THR A 1 367 ? -10.200 -8.443 9.714 1.00 97.50 367 THR A N 1
ATOM 2829 C CA . THR A 1 367 ? -11.209 -8.733 10.733 1.00 97.50 367 THR A CA 1
ATOM 2830 C C . THR A 1 367 ? -10.797 -8.100 12.055 1.00 97.50 367 THR A C 1
ATOM 2832 O O . THR A 1 367 ? -9.627 -8.147 12.441 1.00 97.50 367 THR A O 1
ATOM 2835 N N . THR A 1 368 ? -11.745 -7.467 12.738 1.00 98.19 368 THR A N 1
ATOM 2836 C CA . THR A 1 368 ? -11.517 -6.745 13.993 1.00 98.19 368 THR A CA 1
ATOM 2837 C C . THR A 1 368 ? -12.403 -7.298 15.085 1.00 98.19 368 THR A C 1
ATOM 2839 O O . THR A 1 368 ? -13.617 -7.378 14.909 1.00 98.19 368 THR A O 1
ATOM 2842 N N . TYR A 1 369 ? -11.785 -7.603 16.223 1.00 98.75 369 TYR A N 1
ATOM 2843 C CA . TYR A 1 369 ? -12.477 -7.879 17.470 1.00 98.75 369 TYR A CA 1
ATOM 2844 C C . TYR A 1 369 ? -12.791 -6.574 18.189 1.00 98.75 369 TYR A C 1
ATOM 2846 O O . TYR A 1 369 ? -11.962 -5.659 18.205 1.00 98.75 369 TYR A O 1
ATOM 2854 N N . TYR A 1 370 ? -13.955 -6.513 18.824 1.00 98.81 370 TYR A N 1
ATOM 2855 C CA . TYR A 1 370 ? -14.350 -5.389 19.660 1.00 98.81 370 TYR A CA 1
ATOM 2856 C C . TYR A 1 370 ? -14.899 -5.836 21.015 1.00 98.81 370 TYR A C 1
ATOM 2858 O O . TYR A 1 370 ? -15.491 -6.911 21.138 1.00 98.81 370 TYR A O 1
ATOM 2866 N N . THR A 1 371 ? -14.742 -4.975 22.023 1.00 98.75 371 THR A N 1
ATOM 2867 C CA . THR A 1 371 ? -15.413 -5.097 23.324 1.00 98.75 371 THR A CA 1
ATOM 2868 C C . THR A 1 371 ? -15.964 -3.746 23.776 1.00 98.75 371 THR A C 1
ATOM 2870 O O . THR A 1 371 ? -15.288 -2.724 23.660 1.00 98.75 371 THR A O 1
ATOM 2873 N N . LEU A 1 372 ? -17.186 -3.742 24.306 1.00 98.81 372 LEU A N 1
ATOM 2874 C CA . LEU A 1 372 ? -17.769 -2.612 25.023 1.00 98.81 372 LEU A CA 1
ATOM 2875 C C . LEU A 1 372 ? -17.192 -2.563 26.445 1.00 98.81 372 LEU A C 1
ATOM 2877 O O . LEU A 1 372 ? -17.139 -3.587 27.127 1.00 98.81 372 LEU A O 1
ATOM 2881 N N . VAL A 1 373 ? -16.787 -1.379 26.894 1.00 98.75 373 VAL A N 1
ATOM 2882 C CA . VAL A 1 373 ? -16.240 -1.133 28.234 1.00 98.75 373 VAL A CA 1
ATOM 2883 C C . VAL A 1 373 ? -16.705 0.227 28.754 1.00 98.75 373 VAL A C 1
ATOM 2885 O O . VAL A 1 373 ? -16.946 1.146 27.975 1.00 98.75 373 VAL A O 1
ATOM 2888 N N . THR A 1 374 ? -16.850 0.379 30.070 1.00 98.75 374 THR A N 1
ATOM 2889 C CA . THR A 1 374 ? -17.087 1.689 30.695 1.00 98.75 374 THR A CA 1
ATOM 2890 C C . THR A 1 374 ? -15.774 2.208 31.264 1.00 98.75 374 THR A C 1
ATOM 2892 O O . THR A 1 374 ? -15.243 1.617 32.198 1.00 98.75 374 THR A O 1
ATOM 2895 N N . GLY A 1 375 ? -15.260 3.306 30.714 1.00 98.62 375 GLY A N 1
ATOM 2896 C CA . GLY A 1 375 ? -14.023 3.918 31.191 1.00 98.62 375 GLY A CA 1
ATOM 2897 C C . GLY A 1 375 ? -14.156 4.522 32.592 1.00 98.62 375 GLY A C 1
ATOM 2898 O O . GLY A 1 375 ? -15.262 4.755 33.093 1.00 98.62 375 GLY A O 1
ATOM 2899 N N . SER A 1 376 ? -13.022 4.839 33.220 1.00 98.69 376 SER A N 1
ATOM 2900 C CA . SER A 1 376 ? -12.974 5.474 34.549 1.00 98.69 376 SER A CA 1
ATOM 2901 C C . SER A 1 376 ? -13.642 6.861 34.608 1.00 98.69 376 SER A C 1
ATOM 2903 O O . SER A 1 376 ? -14.015 7.342 35.681 1.00 98.69 376 SER A O 1
ATOM 2905 N N . ASP A 1 377 ? -13.852 7.487 33.449 1.00 98.25 377 ASP A N 1
ATOM 2906 C CA . ASP A 1 377 ? -14.581 8.741 33.248 1.00 98.25 377 ASP A CA 1
ATOM 2907 C C . ASP A 1 377 ? -16.112 8.566 33.120 1.00 98.25 377 ASP A C 1
ATOM 2909 O O . ASP A 1 377 ? -16.848 9.556 33.059 1.00 98.25 377 ASP A O 1
ATOM 2913 N N . GLY A 1 378 ? -16.608 7.324 33.120 1.00 98.25 378 GLY A N 1
ATOM 2914 C CA . GLY A 1 378 ? -18.021 6.973 32.980 1.00 98.25 378 GLY A CA 1
ATOM 2915 C C . GLY A 1 378 ? -18.543 6.972 31.541 1.00 98.25 378 GLY A C 1
ATOM 2916 O O . GLY A 1 378 ? -19.757 6.858 31.348 1.00 98.25 378 GLY A O 1
ATOM 2917 N N . VAL A 1 379 ? -17.671 7.116 30.540 1.00 98.38 379 VAL A N 1
ATOM 2918 C CA . VAL A 1 379 ? -18.025 7.006 29.120 1.00 98.38 379 VAL A CA 1
ATOM 2919 C C . VAL A 1 379 ? -17.987 5.538 28.692 1.00 98.38 379 VAL A C 1
ATOM 2921 O O . VAL A 1 379 ? -17.116 4.774 29.099 1.00 98.38 379 VAL A O 1
ATOM 2924 N N . GLU A 1 380 ? -18.950 5.130 27.865 1.00 98.62 380 GLU A N 1
ATOM 2925 C CA . GLU A 1 380 ? -18.920 3.823 27.210 1.00 98.62 380 GLU A CA 1
ATOM 2926 C C . GLU A 1 380 ? -18.064 3.895 25.942 1.00 98.62 380 GLU A C 1
ATOM 2928 O O . GLU A 1 380 ? -18.360 4.662 25.018 1.00 98.62 380 GLU A O 1
ATOM 2933 N N . TYR A 1 381 ? -17.022 3.071 25.909 1.00 98.81 381 TYR A N 1
ATOM 2934 C CA . TYR A 1 381 ? -16.081 2.937 24.807 1.00 98.81 381 TYR A CA 1
ATOM 2935 C C . TYR A 1 381 ? -16.206 1.563 24.156 1.00 98.81 381 TYR A C 1
ATOM 2937 O O . TYR A 1 381 ? -16.504 0.567 24.814 1.00 98.81 381 TYR A O 1
ATOM 2945 N N . VAL A 1 382 ? -15.928 1.501 22.858 1.00 98.81 382 VAL A N 1
ATOM 2946 C CA . VAL A 1 382 ? -15.770 0.259 22.108 1.00 98.81 382 VAL A CA 1
ATOM 2947 C C . VAL A 1 382 ? -14.311 0.138 21.692 1.00 98.81 382 VAL A C 1
ATOM 2949 O O . VAL A 1 382 ? -13.840 0.848 20.801 1.00 98.81 382 VAL A O 1
ATOM 2952 N N . VAL A 1 383 ? -13.591 -0.744 22.378 1.00 98.81 383 VAL A N 1
ATOM 2953 C CA . VAL A 1 383 ? -12.164 -1.003 22.164 1.00 98.81 383 VAL A CA 1
ATOM 2954 C C . VAL A 1 383 ? -12.005 -2.037 21.073 1.00 98.81 383 VAL A C 1
ATOM 2956 O O . VAL A 1 383 ? -12.654 -3.081 21.125 1.00 98.81 383 VAL A O 1
ATOM 2959 N N . CYS A 1 384 ? -11.134 -1.759 20.111 1.00 98.69 384 CYS A N 1
ATOM 2960 C CA . CYS A 1 384 ? -10.978 -2.566 18.915 1.00 98.69 384 CYS A CA 1
ATOM 2961 C C . CYS A 1 384 ? -9.505 -2.871 18.638 1.00 98.69 384 CYS A C 1
ATOM 2963 O O . CYS A 1 384 ? -8.645 -2.006 18.786 1.00 98.69 384 CYS A O 1
ATOM 2965 N N . ALA A 1 385 ? -9.235 -4.077 18.149 1.00 98.25 385 ALA A N 1
ATOM 2966 C CA . ALA A 1 385 ? -7.994 -4.431 17.464 1.00 98.25 385 ALA A CA 1
ATOM 2967 C C . ALA A 1 385 ? -8.307 -5.508 16.418 1.00 98.25 385 ALA A C 1
ATOM 2969 O O . ALA A 1 385 ? -9.338 -6.177 16.495 1.00 98.25 385 ALA A O 1
ATOM 2970 N N . GLY A 1 386 ? -7.457 -5.681 15.409 1.00 96.06 386 GLY A N 1
ATOM 2971 C CA . GLY A 1 386 ? -7.741 -6.627 14.329 1.00 96.06 386 GLY A CA 1
ATOM 2972 C C . GLY A 1 386 ? -6.522 -7.329 13.765 1.00 96.06 386 GLY A C 1
ATOM 2973 O O . GLY A 1 386 ? -5.393 -7.030 14.137 1.00 96.06 386 GLY A O 1
ATOM 2974 N N . ARG A 1 387 ? -6.796 -8.246 12.839 1.00 95.06 387 ARG A N 1
ATOM 2975 C CA . ARG A 1 387 ? -5.824 -9.020 12.062 1.00 95.06 387 ARG A CA 1
ATOM 2976 C C . ARG A 1 387 ? -6.219 -9.023 10.585 1.00 95.06 387 ARG A C 1
ATOM 2978 O O . ARG A 1 387 ? -7.408 -8.949 10.264 1.00 95.06 387 ARG A O 1
ATOM 2985 N N . TYR A 1 388 ? -5.248 -9.140 9.687 1.00 94.75 388 TYR A N 1
ATOM 2986 C CA . TYR A 1 388 ? -5.522 -9.394 8.269 1.00 94.75 388 TYR A CA 1
ATOM 2987 C C . TYR A 1 388 ? -5.826 -10.878 8.060 1.00 94.75 388 TYR A C 1
ATOM 2989 O O . TYR A 1 388 ? -5.227 -11.726 8.712 1.00 94.75 388 TYR A O 1
ATOM 2997 N N . LYS A 1 389 ? -6.811 -11.213 7.233 1.00 94.25 389 LYS A N 1
ATOM 2998 C CA . LYS A 1 389 ? -7.314 -12.586 7.107 1.00 94.25 389 LYS A CA 1
ATOM 2999 C C . LYS A 1 389 ? -6.384 -13.420 6.235 1.00 94.25 389 LYS A C 1
ATOM 3001 O O . LYS A 1 389 ? -5.929 -12.933 5.208 1.00 94.25 389 LYS A O 1
ATOM 3006 N N . GLU A 1 390 ? -6.173 -14.668 6.626 1.00 90.44 390 GLU A N 1
ATOM 3007 C CA . GLU A 1 390 ? -5.586 -15.705 5.773 1.00 90.44 390 GLU A CA 1
ATOM 3008 C C . GLU A 1 390 ? -6.676 -16.296 4.866 1.00 90.44 390 GLU A C 1
ATOM 3010 O O . GLU A 1 390 ? -7.870 -16.214 5.185 1.00 90.44 390 GLU A O 1
ATOM 3015 N N . GLU A 1 391 ? -6.275 -16.855 3.726 1.00 81.69 391 GLU A N 1
ATOM 3016 C CA . GLU A 1 391 ? -7.189 -17.601 2.860 1.00 81.69 391 GLU A CA 1
ATOM 3017 C C . GLU A 1 391 ? -7.624 -18.902 3.565 1.00 81.69 391 GLU A C 1
ATOM 3019 O O . GLU A 1 391 ? -6.835 -19.521 4.283 1.00 81.69 391 GLU A O 1
ATOM 3024 N N . ALA A 1 392 ? -8.908 -19.255 3.444 1.00 63.81 392 ALA A N 1
ATOM 3025 C CA . ALA A 1 392 ? -9.569 -20.280 4.263 1.00 63.81 392 ALA A CA 1
ATOM 3026 C C . ALA A 1 392 ? -9.463 -21.709 3.713 1.00 63.81 392 ALA A C 1
ATOM 3028 O O . ALA A 1 392 ? -9.505 -21.872 2.472 1.00 63.81 392 ALA A O 1
#

Mean predicted aligned error: 5.58 Å

Sequence (392 aa):
MALGAVLSNSVALAEVASAEDLVFITEQFPPFSFEEGGMVQGISVDLLEVALNWMGFDLNRSEILLLPWGEGYERALKENGTVLFSTVRLSEREESFRWAGPIITIKDVLVARKEMGIEINSPEDISKYRTGAVEDDSTLIRLLGLGVREEDLVIEEEAGALVEMLANGSIDLLAYEEISTFDQLEKLGADTSDYEVVRVLGVYDLYYAFNVNVSASLVQAFHDGLKEATKVGDDGVSDYQRILYSHLPVRYSEESVSEARVVELVALTASDLEEDAPATLAEIDSGEPPYRNEDTPDLYVFVYDTKVNLAADAGNPGLSGRNMSGKTDVSGRAFRDELIAGALADGTGWVDYIWTNPAVGDLYYKTTYYTLVTGSDGVEYVVCAGRYKEEA

InterPro domains:
  IPR001638 Solute-binding protein family 3/N-terminal domain of MltF [PF00497] (24-172)
  IPR004010 Double Cache domain 2 [PF08269] (300-391)

Nearest PDB structures (foldseek):
  4h5g-assembly1_A  TM=8.071E-01  e=1.871E-10  Streptococcus pneumoniae str. Canada MDR_19A
  3tql-assembly1_A  TM=5.169E-01  e=9.717E-11  Coxiella burnetii
  4k08-assembly1_A  TM=7.669E-01  e=5.365E-08  Anaeromyxobacter dehalogenans 2CP-C
  5gzs-assembly1_A-2  TM=7.096E-01  e=1.949E-08  Vibrio cholerae
  5g4z-assembly1_A  TM=7.682E-01  e=1.766E-07  Pseudomonas syringae

Radius of gyration: 24.48 Å; Cα contacts (8 Å, |Δi|>4): 835; chains: 1; bounding box: 81×63×62 Å